Protein AF-A0A521MYM1-F1 (afdb_monomer)

Secondary structure (DSSP, 8-state):
-----------TT-S----SS----S----TT---S----SS----S----TT------TT-S----SS----S----SS---SS---SS----S---S---S----S--TT-------SS---SS----S---S---SS--TT-------S----SS----S---S----S--TT-------TT---SS----S----S----TT-TT--S---SS----S----SS----S----SS----S-------S----SS----TT----------BBSS-EE--S---SSSPPTTPEE--BT-BHHHHHHHHS---PPPP-PPPEEEEEEESPSSEEETT--EEEEEEEEEE-TTS--EEEEEEEETTEEESSSEEEES---S-EEEEEEEEEPPPPPEE-TTS-EE-TT---SEEEEPPPEEEEEEPEEEEEEES-SS--HHHHHT-EEEEEEE-S-S-EEEEEEEE-SS-BEEEEEEEGGG---S-EEETTEE-GGGEEEEEEEEE-TTS-EEEEEEEEESS-B-SEEEEEEE-

Radius of gyration: 62.77 Å; Cα contacts (8 Å, |Δi|>4): 642; chains: 1; bounding box: 152×71×185 Å

Solvent-accessible surface area (backbone atoms only — not comparable to full-atom values): 36544 Å² total; per-residue (Å²): 143,80,91,77,77,86,82,79,88,75,65,89,86,66,90,77,85,89,69,96,64,87,82,93,60,100,72,84,87,57,98,84,61,86,76,89,77,87,87,68,100,61,88,83,90,63,98,74,86,88,67,100,75,76,83,80,92,73,67,87,88,64,91,76,85,90,71,95,67,88,84,91,66,100,70,87,89,67,101,75,75,85,71,90,78,85,86,68,100,66,86,87,90,72,95,77,86,88,77,88,84,87,78,82,82,87,61,94,73,68,92,81,72,87,78,77,79,89,70,93,82,79,87,73,102,64,88,85,90,73,94,78,90,86,84,84,75,76,95,64,88,68,88,81,70,86,75,77,80,91,68,95,74,80,89,73,96,69,88,86,92,65,100,73,80,91,73,84,82,82,65,89,76,70,91,83,71,87,76,78,81,91,69,93,79,78,80,73,97,70,87,84,90,67,98,72,88,90,70,98,73,82,86,61,93,75,62,81,78,74,78,82,82,82,72,99,68,87,84,94,63,100,72,87,87,71,99,68,86,86,86,67,100,72,88,87,66,100,76,78,90,83,76,90,86,78,87,86,79,77,70,99,64,84,83,89,68,96,74,82,84,65,94,83,80,88,88,87,89,87,86,90,80,71,55,39,91,53,59,51,65,38,85,54,90,50,86,78,39,66,59,46,61,74,38,72,44,88,34,48,75,31,28,70,65,56,44,49,60,62,25,63,50,71,83,45,77,44,87,64,52,73,56,49,54,45,58,47,47,44,66,72,63,37,81,39,57,42,24,33,62,45,64,40,37,52,46,77,52,74,46,43,71,41,36,18,64,79,74,47,80,45,38,22,50,76,87,41,78,46,101,50,58,61,47,78,42,71,60,33,80,57,72,48,39,37,38,38,35,40,32,28,39,49,25,71,66,42,49,26,84,77,70,48,82,37,57,61,71,52,40,65,58,48,72,49,68,25,66,75,46,45,37,37,49,28,49,56,33,32,30,16,34,35,88,46,84,77,66,53,53,68,47,49,76,64,23,44,46,42,49,70,47,76,43,96,60,76,55,45,76,80,43,60,29,47,39,79,69,53,73,27,19,45,37,42,34,33,55,40,90,64,53,81,74,83,43,28,28,50,73,83,38,87,39,47,91,48,36,50,78,46,75,44,83,36,51,48,98,57,69,35,70,47,52,24,37,34,36,25,30,74,59,67,46,48,62,41,73,43,41,33,32,34,69

Sequence (535 aa):
MSSANATITSLSGLQELTVTGNIAANTINAPAATITNLSVPATITAGTVSSSNASITSLSGLQALTVTGNIAATTVSSSGATIGNLSVPGTITAGTLSGVFSGTLSNPAQPTITSVGQLTALSVNGTITAGLLSGVLSAGTQTNITSVGSLALLTVTGNISSATISSVITTAAQPNITSVGNLSNLSVAGTIQANTISTTQVNTSGLAGLQNLTVTGSINAATISVSGTISAATVSATNATLTNITGLSLPSGTLTDTFVTISGGVLKQTAYEPTFAADFVVNGVANYLKWTNGETVPARGKTAIQLLQEGAVKANHPTYTSPSLSIGTSPSAGNVEIGSSITATLSSTFTQNDAGAATTTTYKKNGTAIGSNTDNITNITSAVQYVVTVAYAQGACKNDNLGALDCTGRIAAGTITSSAVTYTPLPKRYWGYVNSTSPNDADIINAIGGGAELSSSKTKSAFNVTIPGSANYLVFAYPSSLGTLTSILAGGFESIGTFTLTTRTFTNASGYSQSYHIYVSNNSFSSATVSLTTN

Foldseek 3Di:
DDDPDDPDPDDVPPPDDDDPDDDPDPDDDDVPDDPPDDDDVDDDPDPDDDDPDDDDPDPPPPPDDDDPDDDDDPDDDDPDDDDPDDDDPDDDDDPDDDDDDDDDDPDPDDPPDPDDDDDPDDDDPDDDDDDDDDDDDDPDDPPPCPDDDDDPDDDDPDDDDDPDDPDDPPDPDDPPCPDDDDDPDDDDPDDDDDPDDDDPDDPCPPVPPPDDDDDPDDDPDPDDDDPDDDDDPDDDDPDDDDDDDDDDDDPPDDPPDDDDDDPDDDDDDDDDADFDQAKDADDDADPQFPHGHGDIQGRHPHGPVRSSVNGNDDWDADAFDQKAKAKAWVVGFDEDAAFAKDWIQMDMDIGQGQAADWDDKFKDKPNHTDPHSIDIRNGHHAKIKIKMKTWGAWGAFDATPVRHTDCVNTRHTDMDMHDIGMYGHFHKKFKEWAADLDDAQVRRLCHPQFGIDGDPALWDAWGKYFAEADWIKIKIKDACVNPDWPFKAKQNHTCQVQWDWDWDWHAHPSRDTHIMTMTIGNGTDGRDMIIITID

Mean predicted aligned error: 20.62 Å

pLDDT: mean 81.53, std 13.58, range [42.41, 98.5]

Structure (mmCIF, N/CA/C/O backbone):
data_AF-A0A521MYM1-F1
#
_entry.id   AF-A0A521MYM1-F1
#
loop_
_atom_site.group_PDB
_atom_site.id
_atom_site.type_symbol
_atom_site.label_atom_id
_atom_site.label_alt_id
_atom_site.label_comp_id
_atom_site.label_asym_id
_atom_site.label_entity_id
_atom_site.label_seq_id
_atom_site.pdbx_PDB_ins_code
_atom_site.Cartn_x
_atom_site.Cartn_y
_atom_site.Cartn_z
_atom_site.occupancy
_atom_site.B_iso_or_equiv
_atom_site.auth_seq_id
_atom_site.auth_comp_id
_atom_site.auth_asym_id
_atom_site.auth_atom_id
_atom_site.pdbx_PDB_model_num
ATOM 1 N N . MET A 1 1 ? -90.351 -16.131 116.903 1.00 49.78 1 MET A N 1
ATOM 2 C CA . MET A 1 1 ? -89.037 -15.818 116.305 1.00 49.78 1 MET A CA 1
ATOM 3 C C . MET A 1 1 ? -89.271 -15.158 114.953 1.00 49.78 1 MET A C 1
ATOM 5 O O . MET A 1 1 ? -89.531 -15.862 113.993 1.00 49.78 1 MET A O 1
ATOM 9 N N . SER A 1 2 ? -89.270 -13.823 114.921 1.00 45.09 2 SER A N 1
ATOM 10 C CA . SER A 1 2 ? -89.171 -12.972 113.722 1.00 45.09 2 SER A CA 1
ATOM 11 C C . SER A 1 2 ? -89.115 -11.514 114.203 1.00 45.09 2 SER A C 1
ATOM 13 O O . SER A 1 2 ? -90.146 -10.899 114.469 1.00 45.09 2 SER A O 1
ATOM 15 N N . SER A 1 3 ? -87.915 -10.978 114.415 1.00 43.38 3 SER A N 1
ATOM 16 C CA . SER A 1 3 ? -87.716 -9.554 114.702 1.00 43.38 3 SER A CA 1
ATOM 17 C C . SER A 1 3 ? -87.711 -8.791 113.379 1.00 43.38 3 SER A C 1
ATOM 19 O O . SER A 1 3 ? -86.703 -8.775 112.675 1.00 43.38 3 SER A O 1
ATOM 21 N N . ALA A 1 4 ? -88.853 -8.211 113.019 1.00 46.62 4 ALA A N 1
ATOM 22 C CA . ALA A 1 4 ? -88.976 -7.334 111.865 1.00 46.62 4 ALA A CA 1
ATOM 23 C C . ALA A 1 4 ? -88.678 -5.885 112.283 1.00 46.62 4 ALA A C 1
ATOM 25 O O . ALA A 1 4 ? -89.298 -5.364 113.205 1.00 46.62 4 ALA A O 1
ATOM 26 N N . ASN A 1 5 ? -87.725 -5.275 111.576 1.00 49.41 5 ASN A N 1
ATOM 27 C CA . ASN A 1 5 ? -87.386 -3.850 111.537 1.00 49.41 5 ASN A CA 1
ATOM 28 C C . ASN A 1 5 ? -87.032 -3.180 112.873 1.00 49.41 5 ASN A C 1
ATOM 30 O O . ASN A 1 5 ? -87.817 -2.431 113.451 1.00 49.41 5 ASN A O 1
ATOM 34 N N . ALA A 1 6 ? -85.775 -3.343 113.292 1.00 56.28 6 ALA A N 1
ATOM 35 C CA . ALA A 1 6 ? -85.138 -2.350 114.148 1.00 56.28 6 ALA A CA 1
ATOM 36 C C . ALA A 1 6 ? -84.775 -1.124 113.292 1.00 56.28 6 ALA A C 1
ATOM 38 O O . ALA A 1 6 ? -83.827 -1.161 112.507 1.00 56.28 6 ALA A O 1
ATOM 39 N N . THR A 1 7 ? -85.540 -0.041 113.419 1.00 57.06 7 THR A N 1
ATOM 40 C CA . THR A 1 7 ? -85.159 1.261 112.862 1.00 57.06 7 THR A CA 1
ATOM 41 C C . THR A 1 7 ? -84.062 1.848 113.742 1.00 57.06 7 THR A C 1
ATOM 43 O O . THR A 1 7 ? -84.323 2.291 114.859 1.00 57.06 7 THR A O 1
ATOM 46 N N . ILE A 1 8 ? -82.822 1.831 113.260 1.00 66.31 8 ILE A N 1
ATOM 47 C CA . ILE A 1 8 ? -81.692 2.445 113.959 1.00 66.31 8 ILE A CA 1
ATOM 48 C C . ILE A 1 8 ? -81.672 3.934 113.599 1.00 66.31 8 ILE A C 1
ATOM 50 O O . ILE A 1 8 ? -81.366 4.297 112.468 1.00 66.31 8 ILE A O 1
ATOM 54 N N . THR A 1 9 ? -82.032 4.800 114.547 1.00 61.72 9 THR A N 1
ATOM 55 C CA . THR A 1 9 ? -82.092 6.262 114.345 1.00 61.72 9 THR A CA 1
ATOM 56 C C . THR A 1 9 ? -80.810 6.991 114.755 1.00 61.72 9 THR A C 1
ATOM 58 O O . THR A 1 9 ? -80.643 8.160 114.416 1.00 61.72 9 THR A O 1
ATOM 61 N N . SER A 1 10 ? -79.885 6.320 115.449 1.00 64.38 10 SER A N 1
ATOM 62 C CA . SER A 1 10 ? -78.561 6.847 115.791 1.00 64.38 10 SER A CA 1
ATOM 63 C C . SER A 1 10 ? -77.548 5.713 115.954 1.00 64.38 10 SER A C 1
ATOM 65 O O . SER A 1 10 ? -77.862 4.667 116.515 1.00 64.38 10 SER A O 1
ATOM 67 N N . LEU A 1 11 ? -76.326 5.950 115.478 1.00 68.94 11 LEU A N 1
ATOM 68 C CA . LEU A 1 11 ? -75.163 5.062 115.608 1.00 68.94 11 LEU A CA 1
ATOM 69 C C . LEU A 1 11 ? -74.014 5.754 116.365 1.00 68.94 11 LEU A C 1
ATOM 71 O O . LEU A 1 11 ? -72.857 5.351 116.249 1.00 68.94 11 LEU A O 1
ATOM 75 N N . SER A 1 12 ? -74.301 6.830 117.109 1.00 61.47 12 SER A N 1
ATOM 76 C CA . SER A 1 12 ? -73.274 7.600 117.820 1.00 61.47 12 SER A CA 1
ATOM 77 C C . SER A 1 12 ? -72.476 6.702 118.773 1.00 61.47 12 SER A C 1
ATOM 79 O O . SER A 1 12 ? -73.032 6.186 119.742 1.00 61.47 12 SER A O 1
ATOM 81 N N . GLY A 1 13 ? -71.181 6.531 118.496 1.00 64.25 13 GLY A N 1
ATOM 82 C CA . GLY A 1 13 ? -70.263 5.701 119.285 1.00 64.25 13 GLY A CA 1
ATOM 83 C C . GLY A 1 13 ? -69.998 4.296 118.728 1.00 64.25 13 GLY A C 1
ATOM 84 O O . GLY A 1 13 ? -69.188 3.573 119.305 1.00 64.25 13 GLY A O 1
ATOM 85 N N . LEU A 1 14 ? -70.626 3.900 117.615 1.00 67.94 14 LEU A N 1
ATOM 86 C CA . LEU A 1 14 ? -70.341 2.614 116.981 1.00 67.94 14 LEU A CA 1
ATOM 87 C C . LEU A 1 14 ? -69.009 2.673 116.214 1.00 67.94 14 LEU A C 1
ATOM 89 O O . LEU A 1 14 ? -68.856 3.468 115.290 1.00 67.94 14 LEU A O 1
ATOM 93 N N . GLN A 1 15 ? -68.053 1.831 116.608 1.00 63.59 15 GLN A N 1
ATOM 94 C CA . GLN A 1 15 ? -66.726 1.770 115.979 1.00 63.59 15 GLN A CA 1
ATOM 95 C C . GLN A 1 15 ? -66.720 0.938 114.687 1.00 63.59 15 GLN A C 1
ATOM 97 O O . GLN A 1 15 ? -65.989 1.263 113.758 1.00 63.59 15 GLN A O 1
ATOM 102 N N . GLU A 1 16 ? -67.555 -0.102 114.603 1.00 62.50 16 GLU A N 1
ATOM 103 C CA . GLU A 1 16 ? -67.665 -0.980 113.436 1.00 62.50 16 GLU A CA 1
ATOM 104 C C . GLU A 1 16 ? -69.125 -1.407 113.226 1.00 62.50 16 GLU A C 1
ATOM 106 O O . GLU A 1 16 ? -69.828 -1.740 114.180 1.00 62.50 16 GLU A O 1
ATOM 111 N N . LEU A 1 17 ? -69.586 -1.392 111.972 1.00 70.44 17 LEU A N 1
ATOM 112 C CA . LEU A 1 17 ? -70.909 -1.866 111.568 1.00 70.44 17 LEU A CA 1
ATOM 113 C C . LEU A 1 17 ? -70.745 -2.969 110.518 1.00 70.44 17 LEU A C 1
ATOM 115 O O . LEU A 1 17 ? -70.529 -2.685 109.341 1.00 70.44 17 LEU A O 1
ATOM 119 N N . THR A 1 18 ? -70.867 -4.229 110.933 1.00 65.88 18 THR A N 1
ATOM 120 C CA . THR A 1 18 ? -70.877 -5.373 110.013 1.00 65.88 18 THR A CA 1
ATOM 121 C C . THR A 1 18 ? -72.305 -5.644 109.546 1.00 65.88 18 THR A C 1
ATOM 123 O O . THR A 1 18 ? -73.152 -6.070 110.329 1.00 65.88 18 THR A O 1
ATOM 126 N N . VAL A 1 19 ? -72.581 -5.422 108.260 1.00 68.38 19 VAL A N 1
ATOM 127 C CA . VAL A 1 19 ? -73.856 -5.799 107.632 1.00 68.38 19 VAL A CA 1
ATOM 128 C C . VAL A 1 19 ? -73.608 -7.015 106.747 1.00 68.38 19 VAL A C 1
ATOM 130 O O . VAL A 1 19 ? -72.823 -6.955 105.808 1.00 68.38 19 VAL A O 1
ATOM 133 N N . THR A 1 20 ? -74.265 -8.133 107.047 1.00 64.62 20 THR A N 1
ATOM 134 C CA . THR A 1 20 ? -74.126 -9.398 106.298 1.00 64.62 20 THR A CA 1
ATOM 135 C C . THR A 1 20 ? -75.037 -9.486 105.066 1.00 64.62 20 THR A C 1
ATOM 137 O O . THR A 1 20 ? -75.044 -10.503 104.379 1.00 64.62 20 THR A O 1
ATOM 140 N N . GLY A 1 21 ? -75.793 -8.424 104.766 1.00 65.69 21 GLY A N 1
ATOM 141 C CA . GLY A 1 21 ? -76.680 -8.308 103.607 1.00 65.69 21 GLY A CA 1
ATOM 142 C C . GLY A 1 21 ? -76.533 -6.972 102.876 1.00 65.69 21 GLY A C 1
ATOM 143 O O . GLY A 1 21 ? -75.632 -6.182 103.154 1.00 65.69 21 GLY A O 1
ATOM 144 N N . ASN A 1 22 ? -77.429 -6.706 101.928 1.00 60.56 22 ASN A N 1
ATOM 145 C CA . ASN A 1 22 ? -77.401 -5.475 101.143 1.00 60.56 22 ASN A CA 1
ATOM 146 C C . ASN A 1 22 ? -77.732 -4.254 102.011 1.00 60.56 22 ASN A C 1
ATOM 148 O O . ASN A 1 22 ? -78.761 -4.214 102.684 1.00 60.56 22 ASN A O 1
ATOM 152 N N . ILE A 1 23 ? -76.899 -3.217 101.924 1.00 68.69 23 ILE A N 1
ATOM 153 C CA . ILE A 1 23 ? -77.223 -1.895 102.459 1.00 68.69 23 ILE A CA 1
ATOM 154 C C . ILE A 1 23 ? -77.997 -1.139 101.374 1.00 68.69 23 ILE A C 1
ATOM 156 O O . ILE A 1 23 ? -77.412 -0.632 100.420 1.00 68.69 23 ILE A O 1
ATOM 160 N N . ALA A 1 24 ? -79.321 -1.074 101.507 1.00 62.94 24 ALA A N 1
ATOM 161 C CA . ALA A 1 24 ? -80.157 -0.199 100.690 1.00 62.94 24 ALA A CA 1
ATOM 162 C C . ALA A 1 24 ? -80.182 1.202 101.323 1.00 62.94 24 ALA A C 1
ATOM 164 O O . ALA A 1 24 ? -81.034 1.501 102.157 1.00 62.94 24 ALA A O 1
ATOM 165 N N . ALA A 1 25 ? -79.213 2.046 100.969 1.00 63.41 25 ALA A N 1
ATOM 166 C CA . ALA A 1 25 ? -79.134 3.427 101.438 1.00 63.41 25 ALA A CA 1
ATOM 167 C C . ALA A 1 25 ? -79.076 4.393 100.250 1.00 63.41 25 ALA A C 1
ATOM 169 O O . ALA A 1 25 ? -78.332 4.160 99.301 1.00 63.41 25 ALA A O 1
ATOM 170 N N . ASN A 1 26 ? -79.824 5.499 100.328 1.00 55.75 26 ASN A N 1
ATOM 171 C CA . ASN A 1 26 ? -79.763 6.565 99.319 1.00 55.75 26 ASN A CA 1
ATOM 172 C C . ASN A 1 26 ? -78.376 7.229 99.274 1.00 55.75 26 ASN A C 1
ATOM 174 O O . ASN A 1 26 ? -77.919 7.617 98.204 1.00 55.75 26 ASN A O 1
ATOM 178 N N . THR A 1 27 ? -77.701 7.321 100.425 1.00 58.50 27 THR A N 1
ATOM 179 C CA . THR A 1 27 ? -76.339 7.848 100.543 1.00 58.50 27 THR A CA 1
ATOM 180 C C . THR A 1 27 ? -75.564 7.012 101.553 1.00 58.50 27 THR A C 1
ATOM 182 O O . THR A 1 27 ? -75.956 6.920 102.715 1.00 58.50 27 THR A O 1
ATOM 185 N N . ILE A 1 28 ? -74.438 6.441 101.128 1.00 70.00 28 ILE A N 1
ATOM 186 C CA . ILE A 1 28 ? -73.433 5.862 102.025 1.00 70.00 28 ILE A CA 1
ATOM 187 C C . ILE A 1 28 ? -72.304 6.888 102.128 1.00 70.00 28 ILE A C 1
ATOM 189 O O . ILE A 1 28 ? -71.480 7.002 101.226 1.00 70.00 28 ILE A O 1
ATOM 193 N N . ASN A 1 29 ? -72.294 7.678 103.202 1.00 64.75 29 ASN A N 1
ATOM 194 C CA . ASN A 1 29 ? -71.209 8.617 103.483 1.00 64.75 29 ASN A CA 1
ATOM 195 C C . ASN A 1 29 ? -70.243 7.971 104.478 1.00 64.75 29 ASN A C 1
ATOM 197 O O . ASN A 1 29 ? -70.467 8.022 105.686 1.00 64.75 29 ASN A O 1
ATOM 201 N N . ALA A 1 30 ? -69.199 7.326 103.963 1.00 65.62 30 ALA A N 1
ATOM 202 C CA . ALA A 1 30 ? -68.236 6.589 104.770 1.00 65.62 30 ALA A CA 1
ATOM 203 C C . ALA A 1 30 ? -66.816 7.150 104.564 1.00 65.62 30 ALA A C 1
ATOM 205 O O . ALA A 1 30 ? -65.987 6.509 103.921 1.00 65.62 30 ALA A O 1
ATOM 206 N N . PRO A 1 31 ? -66.520 8.353 105.096 1.00 60.44 31 PRO A N 1
ATOM 207 C CA . PRO A 1 31 ? -65.278 9.082 104.814 1.00 60.44 31 PRO A CA 1
ATOM 208 C C . PRO A 1 31 ? -63.993 8.371 105.278 1.00 60.44 31 PRO A C 1
ATOM 210 O O . PRO A 1 31 ? -62.906 8.805 104.912 1.00 60.44 31 PRO A O 1
ATOM 213 N N . ALA A 1 32 ? -64.103 7.281 106.049 1.00 60.66 32 ALA A N 1
ATOM 214 C CA . ALA A 1 32 ? -62.976 6.464 106.505 1.00 60.66 32 ALA A CA 1
ATOM 215 C C . ALA A 1 32 ? -63.187 4.941 106.340 1.00 60.66 32 ALA A C 1
ATOM 217 O O . ALA A 1 32 ? -62.414 4.166 106.899 1.00 60.66 32 ALA A O 1
ATOM 218 N N . ALA A 1 33 ? -64.218 4.481 105.615 1.00 61.97 33 ALA A N 1
ATOM 219 C CA . ALA A 1 33 ? -64.466 3.042 105.468 1.00 61.97 33 ALA A CA 1
ATOM 220 C C . ALA A 1 33 ? -63.808 2.466 104.209 1.00 61.97 33 ALA A C 1
ATOM 222 O O . ALA A 1 33 ? -64.019 2.954 103.098 1.00 61.97 33 ALA A O 1
ATOM 223 N N . THR A 1 34 ? -63.082 1.362 104.371 1.00 62.69 34 THR A N 1
ATOM 224 C CA . THR A 1 34 ? -62.625 0.530 103.254 1.00 62.69 34 THR A CA 1
ATOM 225 C C . THR A 1 34 ? -63.793 -0.328 102.767 1.00 62.69 34 THR A C 1
ATOM 227 O O . THR A 1 34 ? -64.067 -1.391 103.319 1.00 62.69 34 THR A O 1
ATOM 230 N N . ILE A 1 35 ? -64.504 0.125 101.734 1.00 66.88 35 ILE A N 1
ATOM 231 C CA . ILE A 1 35 ? -65.536 -0.685 101.070 1.00 66.88 35 ILE A CA 1
ATOM 232 C C . ILE A 1 35 ? -64.833 -1.604 100.067 1.00 66.88 35 ILE A C 1
ATOM 234 O O . ILE A 1 35 ? -64.462 -1.178 98.977 1.00 66.88 35 ILE A O 1
ATOM 238 N N . THR A 1 36 ? -64.615 -2.864 100.440 1.00 60.44 36 THR A N 1
ATOM 239 C CA . THR A 1 36 ? -63.875 -3.835 99.613 1.00 60.44 36 THR A CA 1
ATOM 240 C C . THR A 1 36 ? -64.676 -4.364 98.425 1.00 60.44 36 THR A C 1
ATOM 242 O O . THR A 1 36 ? -64.078 -4.800 97.447 1.00 60.44 36 THR A O 1
ATOM 245 N N . ASN A 1 37 ? -66.011 -4.316 98.483 1.00 59.66 37 ASN A N 1
ATOM 246 C CA . ASN A 1 37 ? -66.878 -4.766 97.399 1.00 59.66 37 ASN A CA 1
ATOM 247 C C . ASN A 1 37 ? -68.148 -3.902 97.338 1.00 59.66 37 ASN A C 1
ATOM 249 O O . ASN A 1 37 ? -69.060 -4.058 98.149 1.00 59.66 37 ASN A O 1
ATOM 253 N N . LEU A 1 38 ? -68.212 -2.982 96.375 1.00 68.50 38 LEU A N 1
ATOM 254 C CA . LEU A 1 38 ? -69.400 -2.178 96.093 1.00 68.50 38 LEU A CA 1
ATOM 255 C C . LEU A 1 38 ? -70.056 -2.703 94.810 1.00 68.50 38 LEU A C 1
ATOM 257 O O . LEU A 1 38 ? -69.549 -2.477 93.716 1.00 68.50 38 LEU A O 1
ATOM 261 N N . SER A 1 39 ? -71.179 -3.413 94.939 1.00 65.62 39 SER A N 1
ATOM 262 C CA . SER A 1 39 ? -71.991 -3.854 93.799 1.00 65.62 39 SER A CA 1
ATOM 263 C C . SER A 1 39 ? -73.226 -2.965 93.690 1.00 65.62 39 SER A C 1
ATOM 265 O O . SER A 1 39 ? -74.101 -3.002 94.554 1.00 65.62 39 SER A O 1
ATOM 267 N N . VAL A 1 40 ? -73.284 -2.148 92.639 1.00 66.44 40 VAL A N 1
ATOM 268 C CA . VAL A 1 40 ? -74.457 -1.331 92.311 1.00 66.44 40 VAL A CA 1
ATOM 269 C C . VAL A 1 40 ? -75.052 -1.902 91.021 1.00 66.44 40 VAL A C 1
ATOM 271 O O . VAL A 1 40 ? -74.435 -1.763 89.970 1.00 66.44 40 VAL A O 1
ATOM 274 N N . PRO A 1 41 ? -76.227 -2.559 91.061 1.00 58.09 41 PRO A N 1
ATOM 275 C CA . PRO A 1 41 ? -76.848 -3.158 89.874 1.00 58.09 41 PRO A CA 1
ATOM 276 C C . PRO A 1 41 ? -77.346 -2.136 88.831 1.00 58.09 41 PRO A C 1
ATOM 278 O O . PRO A 1 41 ? -77.864 -2.530 87.790 1.00 58.09 41 PRO A O 1
ATOM 281 N N . ALA A 1 42 ? -77.237 -0.836 89.120 1.00 65.94 42 ALA A N 1
ATOM 282 C CA . ALA A 1 42 ? -77.749 0.278 88.324 1.00 65.94 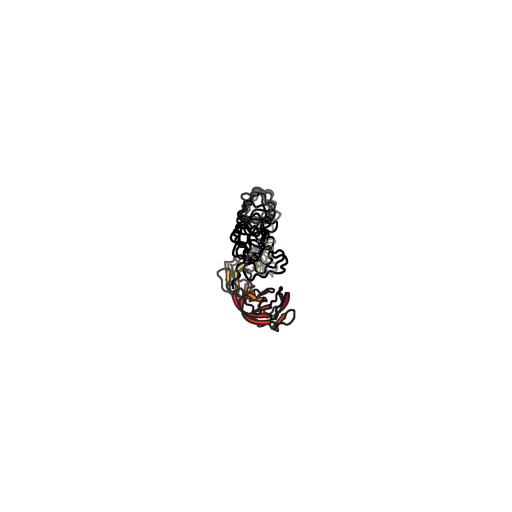42 ALA A CA 1
ATOM 283 C C . ALA A 1 42 ? -76.694 1.396 88.172 1.00 65.94 42 ALA A C 1
ATOM 285 O O . ALA A 1 42 ? -75.559 1.267 88.629 1.00 65.94 42 ALA A O 1
ATOM 286 N N . THR A 1 43 ? -77.066 2.509 87.531 1.00 61.31 43 THR A N 1
ATOM 287 C CA . THR A 1 43 ? -76.174 3.649 87.266 1.00 61.31 43 THR A CA 1
ATOM 288 C C . THR A 1 43 ? -75.635 4.278 88.552 1.00 61.31 43 THR A C 1
ATOM 290 O O . THR A 1 43 ? -76.392 4.780 89.381 1.00 61.31 43 THR A O 1
ATOM 293 N N . ILE A 1 44 ? -74.309 4.337 88.682 1.00 69.50 44 ILE A N 1
ATOM 294 C CA . ILE A 1 44 ? -73.641 5.147 89.703 1.00 69.50 44 ILE A CA 1
ATOM 295 C C . ILE A 1 44 ? -73.668 6.608 89.236 1.00 69.50 44 ILE A C 1
ATOM 297 O O . ILE A 1 44 ? -72.945 6.982 88.317 1.00 69.50 44 ILE A O 1
ATOM 301 N N . THR A 1 45 ? -74.496 7.446 89.865 1.00 62.97 45 THR A N 1
ATOM 302 C CA . THR A 1 45 ? -74.483 8.905 89.650 1.00 62.97 45 THR A CA 1
ATOM 303 C C . THR A 1 45 ? -73.588 9.542 90.711 1.00 62.97 45 THR A C 1
ATOM 305 O O . THR A 1 45 ? -74.064 9.999 91.746 1.00 62.97 45 THR A O 1
ATOM 308 N N . ALA A 1 46 ? -72.275 9.508 90.496 1.00 64.81 46 ALA A N 1
ATOM 309 C CA . ALA A 1 46 ? -71.293 10.133 91.381 1.00 64.81 46 ALA A CA 1
ATOM 310 C C . ALA A 1 46 ? -70.562 11.252 90.632 1.00 64.81 46 ALA A C 1
ATOM 312 O O . ALA A 1 46 ? -70.246 11.095 89.456 1.00 64.81 46 ALA A O 1
ATOM 313 N N . GLY A 1 47 ? -70.275 12.370 91.310 1.00 65.88 47 GLY A N 1
ATOM 314 C CA . GLY A 1 47 ? -69.495 13.464 90.715 1.00 65.88 47 GLY A CA 1
ATOM 315 C C . GLY A 1 47 ? -68.075 13.029 90.333 1.00 65.88 47 GLY A C 1
ATOM 316 O O . GLY A 1 47 ? -67.614 13.335 89.240 1.00 65.88 47 GLY A O 1
ATOM 317 N N . THR A 1 48 ? -67.424 12.244 91.200 1.00 64.19 48 THR A N 1
ATOM 318 C CA . THR A 1 48 ? -66.097 11.662 90.960 1.00 64.19 48 THR A CA 1
ATOM 319 C C . THR A 1 48 ? -66.059 10.238 91.508 1.00 64.19 48 THR A C 1
ATOM 321 O O . THR A 1 48 ? -66.351 10.021 92.683 1.00 64.19 48 THR A O 1
ATOM 324 N N . VAL A 1 49 ? -65.663 9.271 90.680 1.00 72.62 49 VAL A N 1
ATOM 325 C CA . VAL A 1 49 ? -65.312 7.910 91.113 1.00 72.62 49 VAL A CA 1
ATOM 326 C C . VAL A 1 49 ? -63.789 7.810 91.097 1.00 72.62 49 VAL A C 1
ATOM 328 O O . VAL A 1 49 ? -63.180 7.886 90.034 1.00 72.62 49 VAL A O 1
ATOM 331 N N . SER A 1 50 ? -63.166 7.685 92.270 1.00 68.88 50 SER A N 1
ATOM 332 C CA . SER A 1 50 ? -61.714 7.517 92.403 1.00 68.88 50 SER A CA 1
ATOM 333 C C . SER A 1 50 ? -61.404 6.073 92.786 1.00 68.88 50 SER A C 1
ATOM 335 O O . SER A 1 50 ? -61.803 5.616 93.855 1.00 68.88 50 SER A O 1
ATOM 337 N N . SER A 1 51 ? -60.719 5.337 91.911 1.00 70.56 51 SER A N 1
ATOM 338 C CA . SER A 1 51 ? -60.283 3.961 92.169 1.00 70.56 51 SER A CA 1
ATOM 339 C C . SER A 1 51 ? -58.962 3.684 91.459 1.00 70.56 51 SER A C 1
ATOM 341 O O . SER A 1 51 ? -58.843 3.992 90.273 1.00 70.56 51 SER A O 1
ATOM 343 N N . SER A 1 52 ? -58.002 3.051 92.135 1.00 70.19 52 SER A N 1
ATOM 344 C CA . SER A 1 52 ? -56.683 2.752 91.553 1.00 70.19 52 SER A CA 1
ATOM 345 C C . SER A 1 52 ? -56.714 1.690 90.442 1.00 70.19 52 SER A C 1
ATOM 347 O O . SER A 1 52 ? -55.831 1.678 89.591 1.00 70.19 52 SER A O 1
ATOM 349 N N . ASN A 1 53 ? -57.733 0.818 90.417 1.00 68.69 53 ASN A N 1
ATOM 350 C CA . ASN A 1 53 ? -57.844 -0.316 89.488 1.00 68.69 53 ASN A CA 1
ATOM 351 C C . ASN A 1 53 ? -59.291 -0.513 88.989 1.00 68.69 53 ASN A C 1
ATOM 353 O O . ASN A 1 53 ? -59.855 -1.599 89.119 1.00 68.69 53 ASN A O 1
ATOM 357 N N . ALA A 1 54 ? -59.923 0.528 88.436 1.00 73.25 54 ALA A N 1
ATOM 358 C CA . ALA A 1 54 ? -61.225 0.356 87.784 1.00 73.25 54 ALA A CA 1
ATOM 359 C C . ALA A 1 54 ? -61.105 -0.581 86.571 1.00 73.25 54 ALA A C 1
ATOM 361 O O . ALA A 1 54 ? -60.355 -0.303 85.636 1.00 73.25 54 ALA A O 1
ATOM 362 N N . SER A 1 55 ? -61.893 -1.658 86.553 1.00 75.69 55 SER A N 1
ATOM 363 C CA . SER A 1 55 ? -62.173 -2.418 85.334 1.00 75.69 55 SER A CA 1
ATOM 364 C C . SER A 1 55 ? -63.502 -1.932 84.766 1.00 75.69 55 SER A C 1
ATOM 366 O O . SER A 1 55 ? -64.554 -2.143 85.366 1.00 75.69 55 SER A O 1
ATOM 368 N N . ILE A 1 56 ? -63.451 -1.231 83.634 1.00 78.12 56 ILE A N 1
ATOM 369 C CA . ILE A 1 56 ? -64.638 -0.719 82.946 1.00 78.12 56 ILE A CA 1
ATOM 370 C C . ILE A 1 56 ? -64.880 -1.599 81.723 1.00 78.12 56 ILE A C 1
ATOM 372 O O . ILE A 1 56 ? -64.095 -1.584 80.779 1.00 78.12 56 ILE A O 1
ATOM 376 N N . THR A 1 57 ? -65.959 -2.377 81.737 1.00 73.31 57 THR A N 1
ATOM 377 C CA . THR A 1 57 ? -66.288 -3.330 80.662 1.00 73.31 57 THR A CA 1
ATOM 378 C C . THR A 1 57 ? -67.200 -2.741 79.583 1.00 73.31 57 THR A C 1
ATOM 380 O O . THR A 1 57 ? -67.295 -3.304 78.496 1.00 73.31 57 THR A O 1
ATOM 383 N N . SER A 1 58 ? -67.845 -1.598 79.843 1.00 75.00 58 SER A N 1
ATOM 384 C CA . SER A 1 58 ? -68.638 -0.848 78.864 1.00 75.00 58 SER A CA 1
ATOM 385 C C . SER A 1 58 ? -68.643 0.645 79.188 1.00 75.00 58 SER A C 1
ATOM 387 O O . SER A 1 58 ? -68.726 1.039 80.348 1.00 75.00 58 SER A O 1
ATOM 389 N N . LEU A 1 59 ? -68.598 1.470 78.144 1.00 76.81 59 LEU A N 1
ATOM 390 C CA . LEU A 1 59 ? -68.775 2.926 78.201 1.00 76.81 59 LEU A CA 1
ATOM 391 C C . LEU A 1 59 ? -70.031 3.366 77.426 1.00 76.81 59 LEU A C 1
ATOM 393 O O . LEU A 1 59 ? -70.152 4.525 77.034 1.00 76.81 59 LEU A O 1
ATOM 397 N N . SER A 1 60 ? -70.954 2.438 77.145 1.00 74.12 60 SER A N 1
ATOM 398 C CA . SER A 1 60 ? -72.169 2.714 76.371 1.00 74.12 60 SER A CA 1
ATOM 399 C C . SER A 1 60 ? -72.954 3.889 76.966 1.00 74.12 60 SER A C 1
ATOM 401 O O . SER A 1 60 ? -73.352 3.835 78.128 1.00 74.12 60 SER A O 1
ATOM 403 N N . GLY A 1 61 ? -73.185 4.932 76.163 1.00 72.31 61 GLY A N 1
ATOM 404 C CA . GLY A 1 61 ? -73.890 6.152 76.574 1.00 72.31 61 GLY A CA 1
ATOM 405 C C . GLY A 1 61 ? -72.988 7.303 77.041 1.00 72.31 61 GLY A C 1
ATOM 406 O O . GLY A 1 61 ? -73.488 8.407 77.252 1.00 72.31 61 GLY A O 1
ATOM 407 N N . LEU A 1 62 ? -71.672 7.096 77.163 1.00 75.50 62 LEU A N 1
ATOM 408 C CA . LEU A 1 62 ? -70.730 8.169 77.480 1.00 75.50 62 LEU A CA 1
ATOM 409 C C . LEU A 1 62 ? -70.477 9.056 76.247 1.00 75.50 62 LEU A C 1
ATOM 411 O O . LEU A 1 62 ? -70.031 8.569 75.212 1.00 75.50 62 LEU A O 1
ATOM 415 N N . GLN A 1 63 ? -70.733 10.364 76.364 1.00 76.62 63 GLN A N 1
ATOM 416 C CA . GLN A 1 63 ? -70.525 11.324 75.266 1.00 76.62 63 GLN A CA 1
ATOM 417 C C . GLN A 1 63 ? -69.048 11.702 75.063 1.00 76.62 63 GLN A C 1
ATOM 419 O O . GLN A 1 63 ? -68.628 11.962 73.939 1.00 76.62 63 GLN A O 1
ATOM 424 N N . ALA A 1 64 ? -68.255 11.737 76.138 1.00 74.94 64 ALA A N 1
ATOM 425 C CA . ALA A 1 64 ? -66.828 12.041 76.096 1.00 74.94 64 ALA A CA 1
ATOM 426 C C . ALA A 1 64 ? -66.091 11.331 77.238 1.00 74.94 64 ALA A C 1
ATOM 428 O O . ALA A 1 64 ? -66.587 11.277 78.361 1.00 74.94 64 ALA A O 1
ATOM 429 N N . LEU A 1 65 ? -64.891 10.822 76.955 1.00 79.88 65 LEU A N 1
ATOM 430 C CA . LEU A 1 65 ? -63.968 10.271 77.945 1.00 79.88 65 LEU A CA 1
ATOM 431 C C . LEU A 1 65 ? -62.690 11.117 77.947 1.00 79.88 65 LEU A C 1
ATOM 433 O O . LEU A 1 65 ? -61.939 11.096 76.974 1.00 79.88 65 LEU A O 1
ATOM 437 N N . THR A 1 66 ? -62.429 11.834 79.040 1.00 79.31 66 THR A N 1
ATOM 438 C CA . THR A 1 66 ? -61.166 12.559 79.237 1.00 79.31 66 THR A CA 1
ATOM 439 C C . THR A 1 66 ? -60.219 11.696 80.059 1.00 79.31 66 THR A C 1
ATOM 441 O O . THR A 1 66 ? -60.486 11.420 81.226 1.00 79.31 66 THR A O 1
ATOM 444 N N . VAL A 1 67 ? -59.098 11.293 79.465 1.00 80.12 67 VAL A N 1
ATOM 445 C CA . VAL A 1 67 ? -58.010 10.598 80.165 1.00 80.12 67 VAL A CA 1
ATOM 446 C C . VAL A 1 67 ? -56.834 11.562 80.264 1.00 80.12 67 VAL A C 1
ATOM 448 O O . VAL A 1 67 ? -56.337 12.036 79.248 1.00 80.12 67 VAL A O 1
ATOM 451 N N . THR A 1 68 ? -56.399 11.883 81.480 1.00 78.19 68 THR A N 1
ATOM 452 C CA . THR A 1 68 ? -55.242 12.766 81.723 1.00 78.19 68 THR A CA 1
ATOM 453 C C . THR A 1 68 ? -53.904 12.017 81.726 1.00 78.19 68 THR A C 1
ATOM 455 O O . THR A 1 68 ? -52.854 12.651 81.700 1.00 78.19 68 THR A O 1
ATOM 458 N N . GLY A 1 69 ? -53.935 10.679 81.752 1.00 77.62 69 GLY A N 1
ATOM 459 C CA . GLY A 1 69 ? -52.769 9.794 81.671 1.00 77.62 69 GLY A CA 1
ATOM 460 C C . GLY A 1 69 ? -52.672 9.021 80.350 1.00 77.62 69 GLY A C 1
ATOM 461 O O . GLY A 1 69 ? -53.343 9.329 79.366 1.00 77.62 69 GLY A O 1
ATOM 462 N N . ASN A 1 70 ? -51.830 7.987 80.323 1.00 78.62 70 ASN A N 1
ATOM 463 C CA . ASN A 1 70 ? -51.679 7.122 79.153 1.00 78.62 70 ASN A CA 1
ATOM 464 C C . ASN A 1 70 ? -52.878 6.176 78.987 1.00 78.62 70 ASN A C 1
ATOM 466 O O . ASN A 1 70 ? -53.357 5.583 79.951 1.00 78.62 70 ASN A O 1
ATOM 470 N N . ILE A 1 71 ? -53.305 5.971 77.739 1.00 82.19 71 ILE A N 1
ATOM 471 C CA . ILE A 1 71 ? -54.247 4.912 77.366 1.00 82.19 71 ILE A CA 1
ATOM 472 C C . ILE A 1 71 ? -53.429 3.723 76.855 1.00 82.19 71 ILE A C 1
ATOM 474 O O . ILE A 1 71 ? -52.823 3.802 75.789 1.00 82.19 71 ILE A O 1
ATOM 478 N N . ALA A 1 72 ? -53.408 2.621 77.604 1.00 80.31 72 ALA A N 1
ATOM 479 C CA . ALA A 1 72 ? -52.855 1.349 77.143 1.00 80.31 72 ALA A CA 1
ATOM 480 C C . ALA A 1 72 ? -53.994 0.488 76.578 1.00 80.31 72 ALA A C 1
ATOM 482 O O . ALA A 1 72 ? -54.733 -0.140 77.332 1.00 80.31 72 ALA A O 1
ATOM 483 N N . ALA A 1 73 ? -54.164 0.486 75.255 1.00 75.00 73 ALA A N 1
ATOM 484 C CA . ALA A 1 73 ? -55.204 -0.284 74.575 1.00 75.00 73 ALA A CA 1
ATOM 485 C C . ALA A 1 73 ? -54.625 -1.041 73.376 1.00 75.00 73 ALA A C 1
ATOM 487 O O . ALA A 1 73 ? -53.779 -0.521 72.654 1.00 75.00 73 ALA A O 1
ATOM 488 N N . THR A 1 74 ? -55.122 -2.254 73.130 1.00 76.69 74 THR A N 1
ATOM 489 C CA . THR A 1 74 ? -54.821 -3.030 71.915 1.00 76.69 74 THR A CA 1
ATOM 490 C C . THR A 1 74 ? -55.389 -2.372 70.660 1.00 76.69 74 THR A C 1
ATOM 492 O O . THR A 1 74 ? -54.849 -2.539 69.570 1.00 76.69 74 THR A O 1
ATOM 495 N N . THR A 1 75 ? -56.490 -1.627 70.781 1.00 75.19 75 THR A N 1
ATOM 496 C CA . THR A 1 75 ? -57.104 -0.882 69.678 1.00 75.19 75 THR A CA 1
ATOM 497 C C . THR A 1 75 ? -57.771 0.375 70.218 1.00 75.19 75 THR A C 1
ATOM 499 O O . THR A 1 75 ? -58.538 0.315 71.176 1.00 75.19 75 THR A O 1
ATOM 502 N N . VAL A 1 76 ? -57.507 1.510 69.574 1.00 79.62 76 VAL A N 1
ATOM 503 C CA . VAL A 1 76 ? -58.247 2.760 69.770 1.00 79.62 76 VAL A CA 1
ATOM 504 C C . VAL A 1 76 ? -59.031 3.008 68.485 1.00 79.62 76 VAL A C 1
ATOM 506 O O . VAL A 1 76 ? -58.441 3.324 67.458 1.00 79.62 76 VAL A O 1
ATOM 509 N N . SER A 1 77 ? -60.350 2.818 68.522 1.00 75.44 77 SER A N 1
ATOM 510 C CA . SER A 1 77 ? -61.231 3.045 67.372 1.00 75.44 77 SER A CA 1
ATOM 511 C C . SER A 1 77 ? -62.065 4.295 67.614 1.00 75.44 77 SER A C 1
ATOM 513 O O . SER A 1 77 ? -62.996 4.277 68.417 1.00 75.44 77 SER A O 1
ATOM 515 N N . SER A 1 78 ? -61.736 5.386 66.929 1.00 74.12 78 SER A N 1
ATOM 516 C CA . SER A 1 78 ? -62.523 6.616 66.955 1.00 74.12 78 SER A CA 1
ATOM 517 C C . SER A 1 78 ? -62.556 7.245 65.566 1.00 74.12 78 SER A C 1
ATOM 519 O O . SER A 1 78 ? -61.562 7.261 64.844 1.00 74.12 78 SER A O 1
ATOM 521 N N . SER A 1 79 ? -63.707 7.790 65.180 1.00 71.81 79 SER A N 1
ATOM 522 C CA . SER A 1 79 ? -63.892 8.455 63.885 1.00 71.81 79 SER A CA 1
ATOM 523 C C . SER A 1 79 ? -63.308 9.877 63.840 1.00 71.81 79 SER A C 1
ATOM 525 O O . SER A 1 79 ? -63.573 10.609 62.893 1.00 71.81 79 SER A O 1
ATOM 527 N N . GLY A 1 80 ? -62.542 10.291 64.857 1.00 73.56 80 GLY A N 1
ATOM 528 C CA . GLY A 1 80 ? -62.056 11.667 64.993 1.00 73.56 80 GLY A CA 1
ATOM 529 C C . GLY A 1 80 ? -61.099 11.916 66.162 1.00 73.56 80 GLY A C 1
ATOM 530 O O . GLY A 1 80 ? -61.108 13.014 66.710 1.00 73.56 80 GLY A O 1
ATOM 531 N N . ALA A 1 81 ? -60.301 10.929 66.596 1.00 74.94 81 ALA A N 1
ATOM 532 C CA . ALA A 1 81 ? -59.262 11.219 67.588 1.00 74.94 81 ALA A CA 1
ATOM 533 C C . ALA A 1 81 ? -58.193 12.152 67.011 1.00 74.94 81 ALA A C 1
ATOM 535 O O . ALA A 1 81 ? -57.586 11.865 65.981 1.00 74.94 81 ALA A O 1
ATOM 536 N N . THR A 1 82 ? -57.888 13.209 67.757 1.00 77.25 82 THR A N 1
ATOM 537 C CA . THR A 1 82 ? -56.658 13.980 67.589 1.00 77.25 82 THR A CA 1
ATOM 538 C C . THR A 1 82 ? -55.560 13.305 68.405 1.00 77.25 82 THR A C 1
ATOM 540 O O . THR A 1 82 ? -55.524 13.421 69.629 1.00 77.25 82 THR A O 1
ATOM 543 N N . ILE A 1 83 ? -54.670 12.570 67.741 1.00 77.31 83 ILE A N 1
ATOM 544 C CA . ILE A 1 83 ? -53.497 11.955 68.374 1.00 77.31 83 ILE A CA 1
ATOM 545 C C . ILE A 1 83 ? -52.316 12.907 68.173 1.00 77.31 83 ILE A C 1
ATOM 547 O O . ILE A 1 83 ? -51.829 13.040 67.056 1.00 77.31 83 ILE A O 1
ATOM 551 N N . GLY A 1 84 ? -51.865 13.581 69.235 1.00 75.12 84 GLY A N 1
ATOM 552 C CA . GLY A 1 84 ? -50.759 14.546 69.142 1.00 75.12 84 GLY A CA 1
ATOM 553 C C . GLY A 1 84 ? -49.437 13.902 68.709 1.00 75.12 84 GLY A C 1
ATOM 554 O O . GLY A 1 84 ? -48.811 14.364 67.761 1.00 75.12 84 GLY A O 1
ATOM 555 N N . ASN A 1 85 ? -49.062 12.791 69.354 1.00 75.06 85 ASN A N 1
ATOM 556 C CA . ASN A 1 85 ? -47.882 11.999 69.007 1.00 75.06 85 ASN A CA 1
ATOM 557 C C . ASN A 1 85 ? -48.307 10.553 68.740 1.00 75.06 85 ASN A C 1
ATOM 559 O O . ASN A 1 85 ? -48.829 9.886 69.634 1.00 75.06 85 ASN A O 1
ATOM 563 N N . LEU A 1 86 ? -48.061 10.057 67.530 1.00 79.69 86 LEU A N 1
ATOM 564 C CA . LEU A 1 86 ? -48.325 8.673 67.144 1.00 79.69 86 LEU A CA 1
ATOM 565 C C . LEU A 1 86 ? -46.989 7.926 67.011 1.00 79.69 86 LEU A C 1
ATOM 567 O O . LEU A 1 86 ? -46.216 8.206 66.100 1.00 79.69 86 LEU A O 1
ATOM 571 N N . SER A 1 87 ? -46.713 6.984 67.917 1.00 78.06 87 SER A N 1
ATOM 572 C CA . SER A 1 87 ? -45.558 6.079 67.833 1.00 78.06 87 SER A CA 1
ATOM 573 C C . SER A 1 87 ? -46.052 4.675 67.515 1.00 78.06 87 SER A C 1
ATOM 575 O O . SER A 1 87 ? -46.786 4.081 68.305 1.00 78.06 87 SER A O 1
ATOM 577 N N . VAL A 1 88 ? -45.682 4.155 66.347 1.00 76.31 88 VAL A N 1
ATOM 578 C CA . VAL A 1 88 ? -46.064 2.814 65.898 1.00 76.31 88 VAL A CA 1
ATOM 579 C C . VAL A 1 88 ? -44.778 2.055 65.572 1.00 76.31 88 VAL A C 1
ATOM 581 O O . VAL A 1 88 ? -44.101 2.421 64.616 1.00 76.31 88 VAL A O 1
ATOM 584 N N . PRO A 1 89 ? -44.408 1.012 66.338 1.00 72.12 89 PRO A N 1
ATOM 585 C CA . PRO A 1 89 ? -43.225 0.199 66.040 1.00 72.12 89 PRO A CA 1
ATOM 586 C C . PRO A 1 89 ? -43.396 -0.687 64.791 1.00 72.12 89 PRO A C 1
ATOM 588 O O . PRO A 1 89 ? -42.425 -1.266 64.314 1.00 72.12 89 PRO A O 1
ATOM 591 N N . GLY A 1 90 ? -44.623 -0.810 64.273 1.00 74.75 90 GLY A N 1
ATOM 592 C CA . GLY A 1 90 ? -44.959 -1.531 63.044 1.00 74.75 90 GLY A CA 1
ATOM 593 C C . GLY A 1 90 ? -45.431 -0.617 61.908 1.00 74.75 90 GLY A C 1
ATOM 594 O O . GLY A 1 90 ? -45.059 0.549 61.807 1.00 74.75 90 GLY A O 1
ATOM 595 N N . THR A 1 91 ? -46.279 -1.154 61.034 1.00 74.12 91 THR A N 1
ATOM 596 C CA . THR A 1 91 ? -46.810 -0.437 59.867 1.00 74.12 91 THR A CA 1
ATOM 597 C C . THR A 1 91 ? -48.024 0.422 60.227 1.00 74.12 91 THR A C 1
ATOM 599 O O . THR A 1 91 ? -48.938 -0.036 60.908 1.00 74.12 91 THR A O 1
ATOM 602 N N . ILE A 1 92 ? -48.080 1.647 59.700 1.00 79.81 92 ILE A N 1
ATOM 603 C CA . ILE A 1 92 ? -49.290 2.478 59.708 1.00 79.81 92 ILE A CA 1
ATOM 604 C C . ILE A 1 92 ? -50.087 2.168 58.437 1.00 79.81 92 ILE A C 1
ATOM 606 O O . ILE A 1 92 ? -49.603 2.405 57.333 1.00 79.81 92 ILE A O 1
ATOM 610 N N . THR A 1 93 ? -51.312 1.663 58.583 1.00 78.38 93 THR A N 1
ATOM 611 C CA . THR A 1 93 ? -52.270 1.540 57.471 1.00 78.38 93 THR A CA 1
ATOM 612 C C . THR A 1 93 ? -53.273 2.683 57.588 1.00 78.38 93 THR A C 1
ATOM 614 O O . THR A 1 93 ? -54.133 2.658 58.464 1.00 78.38 93 THR A O 1
ATOM 617 N N . ALA A 1 94 ? -53.145 3.707 56.746 1.00 72.69 94 ALA A N 1
ATOM 618 C CA . ALA A 1 94 ? -54.040 4.864 56.717 1.00 72.69 94 ALA A CA 1
ATOM 619 C C . ALA A 1 94 ? -54.584 5.066 55.297 1.00 72.69 94 ALA A C 1
ATOM 621 O O . ALA A 1 94 ? -53.865 4.827 54.332 1.00 72.69 94 ALA A O 1
ATOM 622 N N . GLY A 1 95 ? -55.839 5.513 55.169 1.00 73.50 95 GLY A N 1
ATOM 623 C CA . GLY A 1 95 ? -56.415 5.868 53.866 1.00 73.50 95 GLY A CA 1
ATOM 624 C C . GLY A 1 95 ? -55.780 7.140 53.297 1.00 73.50 95 GLY A C 1
ATOM 625 O O . GLY A 1 95 ? -55.177 7.115 52.230 1.00 73.50 95 GLY A O 1
ATOM 626 N N . THR A 1 96 ? -55.851 8.232 54.062 1.00 74.44 96 THR A N 1
ATOM 627 C CA . THR A 1 96 ? -55.235 9.523 53.726 1.00 74.44 96 THR A CA 1
ATOM 628 C C . THR A 1 96 ? -54.523 10.064 54.956 1.00 74.44 96 THR A C 1
ATOM 630 O O . THR A 1 96 ? -55.137 10.195 56.014 1.00 74.44 96 THR A O 1
ATOM 633 N N . LEU A 1 97 ? -53.243 10.408 54.824 1.00 76.88 97 LEU A N 1
ATOM 634 C CA . LEU A 1 97 ? -52.494 11.134 55.847 1.00 76.88 97 LEU A CA 1
ATOM 635 C C . LEU A 1 97 ? -52.371 12.596 55.395 1.00 76.88 97 LEU A C 1
ATOM 637 O O . LEU A 1 97 ? -51.595 12.907 54.497 1.00 76.88 97 LEU A O 1
ATOM 641 N N . SER A 1 98 ? -53.184 13.491 55.956 1.00 71.94 98 SER A N 1
ATOM 642 C CA . SER A 1 98 ? -53.161 14.924 55.633 1.00 71.94 98 SER A CA 1
ATOM 643 C C . SER A 1 98 ? -52.279 15.687 56.627 1.00 71.94 98 SER A C 1
ATOM 645 O O . SER A 1 98 ? -52.572 15.675 57.821 1.00 71.94 98 SER A O 1
ATOM 647 N N . GLY A 1 99 ? -51.224 16.361 56.155 1.00 71.31 99 GLY A N 1
ATOM 648 C CA . GLY A 1 99 ? -50.322 17.166 56.990 1.00 71.31 99 GLY A CA 1
ATOM 649 C C . GLY A 1 99 ? -48.860 17.107 56.537 1.00 71.31 99 GLY A C 1
ATOM 650 O O . GLY A 1 99 ? -48.547 16.552 55.485 1.00 71.31 99 GLY A O 1
ATOM 651 N N . VAL A 1 100 ? -47.956 17.684 57.334 1.00 72.69 100 VAL A N 1
ATOM 652 C CA . VAL A 1 100 ? -46.506 17.563 57.117 1.00 72.69 100 VAL A CA 1
ATOM 653 C C . VAL A 1 100 ? -46.046 16.216 57.661 1.00 72.69 100 VAL A C 1
ATOM 655 O O . VAL A 1 100 ? -46.118 15.967 58.861 1.00 72.69 100 VAL A O 1
ATOM 658 N N . PHE A 1 101 ? -45.547 15.352 56.783 1.00 75.38 101 PHE A N 1
ATOM 659 C CA . PHE A 1 101 ? -44.837 14.150 57.196 1.00 75.38 101 PHE A CA 1
ATOM 660 C C . PHE A 1 101 ? -43.359 14.494 57.432 1.00 75.38 101 PHE A C 1
ATOM 662 O O . PHE A 1 101 ? -42.624 14.760 56.483 1.00 75.38 101 PHE A O 1
ATOM 669 N N . SER A 1 102 ? -42.919 14.506 58.691 1.00 68.56 102 SER A N 1
ATOM 670 C CA . SER A 1 102 ? -41.511 14.681 59.069 1.00 68.56 102 SER A CA 1
ATOM 671 C C . SER A 1 102 ? -40.928 13.339 59.526 1.00 68.56 102 SER A C 1
ATOM 673 O O . SER A 1 102 ? -41.072 12.957 60.686 1.00 68.56 102 SER A O 1
ATOM 675 N N . GLY A 1 103 ? -40.300 12.601 58.611 1.00 70.88 103 GLY A N 1
ATOM 676 C CA . GLY A 1 103 ? -39.704 11.291 58.884 1.00 70.88 103 GLY A CA 1
ATOM 677 C C . GLY A 1 103 ? -39.002 10.710 57.655 1.00 70.88 103 GLY A C 1
ATOM 678 O O . GLY A 1 103 ? -39.099 11.260 56.559 1.00 70.88 103 GLY A O 1
ATOM 679 N N . THR A 1 104 ? -38.283 9.600 57.822 1.00 71.62 104 THR A N 1
ATOM 680 C CA . THR A 1 104 ? -37.646 8.870 56.716 1.00 71.62 104 THR A CA 1
ATOM 681 C C . THR A 1 104 ? -38.555 7.741 56.224 1.00 71.62 104 THR A C 1
ATOM 683 O O . THR A 1 104 ? -39.158 7.020 57.017 1.00 71.62 104 THR A O 1
ATOM 686 N N . LEU A 1 105 ? -38.658 7.553 54.905 1.00 77.50 105 LEU A N 1
ATOM 687 C CA . LEU A 1 105 ? -39.257 6.341 54.340 1.00 77.50 105 LEU A CA 1
ATOM 688 C C . LEU A 1 105 ? -38.182 5.249 54.319 1.00 77.50 105 LEU A C 1
ATOM 690 O O . LEU A 1 105 ? -37.212 5.354 53.576 1.00 77.50 105 LEU A O 1
ATOM 694 N N . SER A 1 106 ? -38.346 4.206 55.135 1.00 70.88 106 SER A N 1
ATOM 695 C CA . SER A 1 106 ? -37.334 3.148 55.295 1.00 70.88 106 SER A CA 1
ATOM 696 C C . SER A 1 106 ? -37.344 2.078 54.190 1.00 70.88 106 SER A C 1
ATOM 698 O O . SER A 1 106 ? -36.462 1.221 54.190 1.00 70.88 106 SER A O 1
ATOM 700 N N . ASN A 1 107 ? -38.319 2.077 53.271 1.00 68.38 107 ASN A N 1
ATOM 701 C CA . ASN A 1 107 ? -38.349 1.106 52.174 1.00 68.38 107 ASN A CA 1
ATOM 702 C C . ASN A 1 107 ? -37.553 1.636 50.965 1.00 68.38 107 ASN A C 1
ATOM 704 O O . ASN A 1 107 ? -37.930 2.685 50.436 1.00 68.38 107 ASN A O 1
ATOM 708 N N . PRO A 1 108 ? -36.510 0.929 50.482 1.00 65.38 108 PRO A N 1
ATOM 709 C CA . PRO A 1 108 ? -35.749 1.349 49.303 1.00 65.38 108 PRO A CA 1
ATOM 710 C C . PRO A 1 108 ? -36.595 1.444 48.025 1.00 65.38 108 PRO A C 1
ATOM 712 O O . PRO A 1 108 ? -36.271 2.225 47.135 1.00 65.38 108 PRO A O 1
ATOM 715 N N . ALA A 1 109 ? -37.680 0.667 47.925 1.00 75.50 109 ALA A N 1
ATOM 716 C CA . ALA A 1 109 ? -38.592 0.687 46.785 1.00 75.50 109 ALA A CA 1
ATOM 717 C C . ALA A 1 109 ? -39.881 1.456 47.118 1.00 75.50 109 ALA A C 1
ATOM 719 O O . ALA A 1 109 ? -40.603 1.107 48.052 1.00 75.50 109 ALA A O 1
ATOM 720 N N . GLN A 1 110 ? -40.212 2.473 46.320 1.00 81.75 110 GLN A N 1
ATOM 721 C CA . GLN A 1 110 ? -41.422 3.295 46.473 1.00 81.75 110 GLN A CA 1
ATOM 722 C C . GLN A 1 110 ? -42.346 3.166 45.239 1.00 81.75 110 GLN A C 1
ATOM 724 O O . GLN A 1 110 ? -42.570 4.149 44.536 1.00 81.75 110 GLN A O 1
ATOM 729 N N . PRO A 1 111 ? -42.877 1.965 44.926 1.00 78.00 111 PRO A N 1
ATOM 730 C CA . PRO A 1 111 ? -43.554 1.694 43.650 1.00 78.00 111 PRO A CA 1
ATOM 731 C C . PRO A 1 111 ? -44.902 2.409 43.465 1.00 78.00 111 PRO A C 1
ATOM 733 O O . PRO A 1 111 ? -45.441 2.411 42.364 1.00 78.00 111 PRO A O 1
ATOM 736 N N . THR A 1 112 ? -45.472 2.990 44.522 1.00 79.25 112 THR A N 1
ATOM 737 C CA . THR A 1 112 ? -46.819 3.583 44.510 1.00 79.25 112 THR A CA 1
ATOM 738 C C . THR A 1 112 ? -46.833 5.113 44.484 1.00 79.25 112 THR A C 1
ATOM 740 O O . THR A 1 112 ? -47.911 5.705 44.486 1.00 79.25 112 THR A O 1
ATOM 743 N N . ILE A 1 113 ? -45.674 5.781 44.453 1.00 84.81 113 ILE A N 1
ATOM 744 C CA . ILE A 1 113 ? -45.620 7.245 44.340 1.00 84.81 113 ILE A CA 1
ATOM 745 C C . ILE A 1 113 ? -45.959 7.650 42.901 1.00 84.81 113 ILE A C 1
ATOM 747 O O . ILE A 1 113 ? -45.194 7.382 41.979 1.00 84.81 113 ILE A O 1
ATOM 751 N N . THR A 1 114 ? -47.095 8.322 42.708 1.00 82.31 114 THR A N 1
ATOM 752 C CA . THR A 1 114 ? -47.563 8.795 41.390 1.00 82.31 114 THR A CA 1
ATOM 753 C C . THR A 1 114 ? -47.295 10.279 41.139 1.00 82.31 114 THR A C 1
ATOM 755 O O . THR A 1 114 ? -47.321 10.719 39.993 1.00 82.31 114 THR A O 1
ATOM 758 N N . SER A 1 115 ? -47.016 11.058 42.189 1.00 82.44 115 SER A N 1
ATOM 759 C CA . SER A 1 115 ? -46.629 12.466 42.100 1.00 82.44 115 SER A CA 1
ATOM 760 C C . SER A 1 115 ? -45.771 12.853 43.299 1.00 82.44 115 SER A C 1
ATOM 762 O O . SER A 1 115 ? -46.032 12.438 44.427 1.00 82.44 115 SER A O 1
ATOM 764 N N . VAL A 1 116 ? -44.783 13.708 43.058 1.00 84.81 116 VAL A N 1
ATOM 765 C CA . VAL A 1 116 ? -44.015 14.419 44.087 1.00 84.81 116 VAL A CA 1
ATOM 766 C C . VAL A 1 116 ? -44.123 15.923 43.832 1.00 84.81 116 VAL A C 1
ATOM 768 O O . VAL A 1 116 ? -44.504 16.341 42.740 1.00 84.81 116 VAL A O 1
ATOM 771 N N . GLY A 1 117 ? -43.827 16.746 44.839 1.00 84.38 117 GLY A N 1
ATOM 772 C CA . GLY A 1 117 ? -43.656 18.188 44.641 1.00 84.38 117 GLY A CA 1
ATOM 773 C C . GLY A 1 117 ? -42.344 18.524 43.917 1.00 84.38 117 GLY A C 1
ATOM 774 O O . GLY A 1 117 ? -41.686 17.656 43.347 1.00 84.38 117 GLY A O 1
ATOM 775 N N . GLN A 1 118 ? -41.918 19.788 43.980 1.00 85.88 118 GLN A N 1
ATOM 776 C CA . GLN A 1 118 ? -40.575 20.166 43.529 1.00 85.88 118 GLN A CA 1
ATOM 777 C C . GLN A 1 118 ? -39.524 19.676 44.532 1.00 85.88 118 GLN A C 1
ATOM 779 O O . GLN A 1 118 ? -39.543 20.066 45.699 1.00 85.88 118 GLN A O 1
ATOM 784 N N . LEU A 1 119 ? -38.594 18.838 44.072 1.00 88.00 119 LEU A N 1
ATOM 785 C CA . LEU A 1 119 ? -37.440 18.401 44.856 1.00 88.00 119 LEU A CA 1
ATOM 786 C C . LEU A 1 119 ? -36.249 19.310 44.535 1.00 88.00 119 LEU A C 1
ATOM 788 O O . LEU A 1 119 ? -35.682 19.230 43.450 1.00 88.00 119 LEU A O 1
ATOM 792 N N . THR A 1 120 ? -35.864 20.178 45.471 1.00 86.00 120 THR A N 1
ATOM 793 C CA . THR A 1 120 ? -34.723 21.101 45.304 1.00 86.00 120 THR A CA 1
ATOM 794 C C . THR A 1 120 ? -33.366 20.395 45.353 1.00 86.00 120 THR A C 1
ATOM 796 O O . THR A 1 120 ? -32.387 20.908 44.818 1.00 86.00 120 THR A O 1
ATOM 799 N N . ALA A 1 121 ? -33.311 19.212 45.971 1.00 83.44 121 ALA A N 1
ATOM 800 C CA . ALA A 1 121 ? -32.137 18.352 46.031 1.00 83.44 121 ALA A CA 1
ATOM 801 C C . ALA A 1 121 ? -32.561 16.884 45.867 1.00 83.44 121 ALA A C 1
ATOM 803 O O . ALA A 1 121 ? -32.953 16.224 46.828 1.00 83.44 121 ALA A O 1
ATOM 804 N N . LEU A 1 122 ? -32.499 16.377 44.635 1.00 88.06 122 LEU A N 1
ATOM 805 C CA . LEU A 1 122 ? -32.728 14.970 44.308 1.00 88.06 122 LEU A CA 1
ATOM 806 C C . LEU A 1 122 ? -31.389 14.315 43.941 1.00 88.06 122 LEU A C 1
ATOM 808 O O . LEU A 1 122 ? -30.723 14.754 43.007 1.00 88.06 122 LEU A O 1
ATOM 812 N N . SER A 1 123 ? -31.015 13.253 44.655 1.00 87.25 123 SER A N 1
ATOM 813 C CA . SER A 1 123 ? -29.876 12.392 44.315 1.00 87.25 123 SER A CA 1
ATOM 814 C C . SER A 1 123 ? -30.387 10.997 43.965 1.00 87.25 123 SER A C 1
ATOM 816 O O . SER A 1 123 ? -31.160 10.416 44.726 1.00 87.25 123 SER A O 1
ATOM 818 N N . VAL A 1 124 ? -29.977 10.465 42.812 1.00 86.38 124 VAL A N 1
ATOM 819 C CA . VAL A 1 124 ? -30.397 9.149 42.307 1.00 86.38 124 VAL A CA 1
ATOM 820 C C . VAL A 1 124 ? -29.148 8.325 42.010 1.00 86.38 124 VAL A C 1
ATOM 822 O O . VAL A 1 124 ? -28.349 8.697 41.159 1.00 86.38 124 VAL A O 1
ATOM 825 N N . ASN A 1 125 ? -28.981 7.189 42.691 1.00 82.88 125 ASN A N 1
ATOM 826 C CA . ASN A 1 125 ? -27.849 6.268 42.500 1.00 82.88 125 ASN A CA 1
ATOM 827 C C . ASN A 1 125 ? -28.082 5.271 41.336 1.00 82.88 125 ASN A C 1
ATOM 829 O O . ASN A 1 125 ? -27.664 4.119 41.393 1.00 82.88 125 ASN A O 1
ATOM 833 N N . GLY A 1 126 ? -28.832 5.676 40.309 1.00 83.31 126 GLY A N 1
ATOM 834 C CA . GLY A 1 126 ? -29.314 4.793 39.246 1.00 83.31 126 GLY A CA 1
ATOM 835 C C . GLY A 1 126 ? -29.908 5.555 38.062 1.00 83.31 126 GLY A C 1
ATOM 836 O O . GLY A 1 126 ? -29.664 6.747 37.887 1.00 83.31 126 GLY A O 1
ATOM 837 N N . THR A 1 127 ? -30.689 4.863 37.234 1.00 84.62 127 THR A N 1
ATOM 838 C CA . THR A 1 127 ? -31.291 5.442 36.026 1.00 84.62 127 THR A CA 1
ATOM 839 C C . THR A 1 127 ? -32.530 6.273 36.352 1.00 84.62 127 THR A C 1
ATOM 841 O O . THR A 1 127 ? -33.440 5.808 37.035 1.00 84.62 127 THR A O 1
ATOM 844 N N . ILE A 1 128 ? -32.602 7.480 35.792 1.00 87.38 128 ILE A N 1
ATOM 845 C CA . ILE A 1 128 ? -33.813 8.306 35.789 1.00 87.38 128 ILE A CA 1
ATOM 846 C C . ILE A 1 128 ? -34.567 8.031 34.485 1.00 87.38 128 ILE A C 1
ATOM 848 O O . ILE A 1 128 ? -34.046 8.299 33.405 1.00 87.38 128 ILE A O 1
ATOM 852 N N . THR A 1 129 ? -35.795 7.519 34.577 1.00 87.12 129 THR A N 1
ATOM 853 C CA . THR A 1 129 ? -36.721 7.444 33.434 1.00 87.12 129 THR A CA 1
ATOM 854 C C . THR A 1 129 ? -37.689 8.617 33.533 1.00 87.12 129 THR A C 1
ATOM 856 O O . THR A 1 129 ? -38.545 8.631 34.412 1.00 87.12 129 THR A O 1
ATOM 859 N N . ALA A 1 130 ? -37.541 9.620 32.670 1.00 84.06 130 ALA A N 1
ATOM 860 C CA . ALA A 1 130 ? -38.387 10.811 32.662 1.00 84.06 130 ALA A CA 1
ATOM 861 C C . ALA A 1 130 ? -38.683 11.258 31.226 1.00 84.06 130 ALA A C 1
ATOM 863 O O . ALA A 1 130 ? -37.911 10.974 30.314 1.00 84.06 130 ALA A O 1
ATOM 864 N N . GLY A 1 131 ? -39.811 11.948 31.027 1.00 81.94 131 GLY A N 1
ATOM 865 C CA . GLY A 1 131 ? -40.217 12.429 29.703 1.00 81.94 131 GLY A CA 1
ATOM 866 C C . GLY A 1 131 ? -39.342 13.577 29.194 1.00 81.94 131 GLY A C 1
ATOM 867 O O . GLY A 1 131 ? -38.791 13.496 28.102 1.00 81.94 131 GLY A O 1
ATOM 868 N N . LEU A 1 132 ? -39.193 14.636 29.998 1.00 83.31 132 LEU A N 1
ATOM 869 C CA . LEU A 1 132 ? -38.378 15.808 29.678 1.00 83.31 132 LEU A CA 1
ATOM 870 C C . LEU A 1 132 ? -37.459 16.144 30.856 1.00 83.31 132 LEU A C 1
ATOM 872 O O . LEU A 1 132 ? -37.930 16.333 31.976 1.00 83.31 132 LEU A O 1
ATOM 876 N N . LEU A 1 133 ? -36.159 16.259 30.586 1.00 85.38 133 LEU A N 1
ATOM 877 C CA . LEU A 1 133 ? -35.185 16.863 31.494 1.00 85.38 133 LEU A CA 1
ATOM 878 C C . LEU A 1 133 ? -34.859 18.263 30.965 1.00 85.38 133 LEU A C 1
ATOM 880 O O . LEU A 1 133 ? -34.413 18.404 29.829 1.00 85.38 133 LEU A O 1
ATOM 884 N N . SER A 1 134 ? -35.073 19.294 31.780 1.00 80.94 134 SER A N 1
ATOM 885 C CA . SER A 1 134 ? -34.762 20.690 31.450 1.00 80.94 134 SER A CA 1
ATOM 886 C C . SER A 1 134 ? -33.827 21.294 32.493 1.00 80.94 134 SER A C 1
ATOM 888 O O . SER A 1 134 ? -34.001 21.038 33.683 1.00 80.94 134 SER A O 1
ATOM 890 N N . GLY A 1 135 ? -32.879 22.128 32.065 1.00 80.88 135 GLY A N 1
ATOM 891 C CA . GLY A 1 135 ? -31.925 22.804 32.946 1.00 80.88 135 GLY A CA 1
ATOM 892 C C . GLY A 1 135 ? -30.478 22.585 32.513 1.00 80.88 135 GLY A C 1
ATOM 893 O O . GLY A 1 135 ? -30.203 22.251 31.362 1.00 80.88 135 GLY A O 1
ATOM 894 N N . VAL A 1 136 ? -29.551 22.793 33.445 1.00 80.44 136 VAL A N 1
ATOM 895 C CA . VAL A 1 136 ? -28.113 22.605 33.225 1.00 80.44 136 VAL A CA 1
ATOM 896 C C . VAL A 1 136 ? -27.728 21.205 33.699 1.00 80.44 136 VAL A C 1
ATOM 898 O O . VAL A 1 136 ? -27.853 20.897 34.883 1.00 80.44 136 VAL A O 1
ATOM 901 N N . LEU A 1 137 ? -27.261 20.352 32.786 1.00 82.06 137 LEU A N 1
ATOM 902 C CA . LEU A 1 137 ? -26.558 19.123 33.163 1.00 82.06 137 LEU A CA 1
ATOM 903 C C . LEU A 1 137 ? -25.161 19.499 33.683 1.00 82.06 137 LEU A C 1
ATOM 905 O O . LEU A 1 137 ? -24.615 20.528 33.292 1.00 82.06 137 LEU A O 1
ATOM 909 N N . SER A 1 138 ? -24.598 18.688 34.586 1.00 78.44 138 SER A N 1
ATOM 910 C CA . SER A 1 138 ? -23.313 18.961 35.252 1.00 78.44 138 SER A CA 1
ATOM 911 C C . SER A 1 138 ? -22.234 19.487 34.292 1.00 78.44 138 SER A C 1
ATOM 913 O O . SER A 1 138 ? -22.057 18.952 33.200 1.00 78.44 138 SER A O 1
ATOM 915 N N . ALA A 1 139 ? -21.471 20.494 34.732 1.00 72.88 139 ALA A N 1
ATOM 916 C CA . ALA A 1 139 ? -20.403 21.129 33.952 1.00 72.88 139 ALA A CA 1
ATOM 917 C C . ALA A 1 139 ? -19.175 20.223 33.689 1.00 72.88 139 ALA A C 1
ATOM 919 O O . ALA A 1 139 ? -18.223 20.655 33.042 1.00 72.88 139 ALA A O 1
ATOM 920 N N . GLY A 1 140 ? -19.167 18.990 34.208 1.00 77.25 140 GLY A N 1
ATOM 921 C CA . GLY A 1 140 ? -18.116 17.998 33.969 1.00 77.25 140 GLY A CA 1
ATOM 922 C C . GLY A 1 140 ? -18.310 17.166 32.693 1.00 77.25 140 GLY A C 1
ATOM 923 O O . GLY A 1 140 ? -19.268 17.331 31.939 1.00 77.25 140 GLY A O 1
ATOM 924 N N . THR A 1 141 ? -17.395 16.222 32.464 1.00 77.44 141 THR A N 1
ATOM 925 C CA . THR A 1 141 ? -17.449 15.289 31.327 1.00 77.44 141 THR A CA 1
ATOM 926 C C . THR A 1 141 ? -18.638 14.330 31.450 1.00 77.44 141 THR A C 1
ATOM 928 O O . THR A 1 141 ? -18.709 13.529 32.379 1.00 77.44 141 THR A O 1
ATOM 931 N N . GLN A 1 142 ? -19.554 14.365 30.481 1.00 84.06 142 GLN A N 1
ATOM 932 C CA . GLN A 1 142 ? -20.755 13.520 30.433 1.00 84.06 142 GLN A CA 1
ATOM 933 C C . GLN A 1 142 ? -20.505 12.250 29.596 1.00 84.06 142 GLN A C 1
ATOM 935 O O . GLN A 1 142 ? -21.033 12.103 28.497 1.00 84.06 142 GLN A O 1
ATOM 940 N N . THR A 1 143 ? -19.680 11.326 30.098 1.00 76.81 143 THR A N 1
ATOM 941 C CA . THR A 1 143 ? -19.184 10.148 29.344 1.00 76.81 143 THR A CA 1
ATOM 942 C C . THR A 1 143 ? -20.262 9.173 28.862 1.00 76.81 143 THR A C 1
ATOM 944 O O . THR A 1 143 ? -20.005 8.393 27.952 1.00 76.81 143 THR A O 1
ATOM 947 N N . ASN A 1 144 ? -21.456 9.206 29.457 1.00 80.62 144 ASN A N 1
ATOM 948 C CA . ASN A 1 144 ? -22.526 8.239 29.193 1.00 80.62 144 ASN A CA 1
ATOM 949 C C . ASN A 1 144 ? -23.643 8.777 28.278 1.00 80.62 144 ASN A C 1
ATOM 951 O O . ASN A 1 144 ? -24.638 8.085 28.073 1.00 80.62 144 ASN A O 1
ATOM 955 N N . ILE A 1 145 ? -23.506 9.985 27.715 1.00 85.75 145 ILE A N 1
ATOM 956 C CA . ILE A 1 145 ? -24.415 10.453 26.659 1.00 85.75 145 ILE A CA 1
ATOM 957 C C . ILE A 1 145 ? -23.967 9.828 25.336 1.00 85.75 145 ILE A C 1
ATOM 959 O O . ILE A 1 145 ? -23.051 10.314 24.682 1.00 85.75 145 ILE A O 1
ATOM 963 N N . THR A 1 146 ? -24.612 8.728 24.950 1.00 81.75 146 THR A N 1
ATOM 964 C CA . THR A 1 146 ? -24.312 7.988 23.710 1.00 81.75 146 THR A CA 1
ATOM 965 C C . THR A 1 146 ? -25.226 8.361 22.542 1.00 81.75 146 THR A C 1
ATOM 967 O O . THR A 1 146 ? -24.918 8.043 21.397 1.00 81.75 146 THR A O 1
ATOM 970 N N . SER A 1 147 ? -26.335 9.055 22.812 1.00 79.69 147 SER A N 1
ATOM 971 C CA . SER A 1 147 ? -27.260 9.581 21.809 1.00 79.69 147 SER A CA 1
ATOM 972 C C . SER A 1 147 ? -27.905 10.864 22.325 1.00 79.69 147 SER A C 1
ATOM 974 O O . SER A 1 147 ? -28.306 10.947 23.484 1.00 79.69 147 SER A O 1
ATOM 976 N N . VAL A 1 148 ? -28.052 11.845 21.442 1.00 82.12 148 VAL A N 1
ATOM 977 C CA . VAL A 1 148 ? -28.884 13.036 21.649 1.00 82.12 148 VAL A CA 1
ATOM 978 C C . VAL A 1 148 ? -29.969 13.057 20.575 1.00 82.12 148 VAL A C 1
ATOM 980 O O . VAL A 1 148 ? -29.792 12.476 19.505 1.00 82.12 148 VAL A O 1
ATOM 983 N N . GLY A 1 149 ? -31.112 13.679 20.863 1.00 80.31 149 GLY A N 1
ATOM 984 C CA . GLY A 1 149 ? -32.139 13.921 19.848 1.00 80.31 149 GLY A CA 1
ATOM 985 C C . GLY A 1 149 ? -31.699 14.967 18.814 1.00 80.31 149 GLY A C 1
ATOM 986 O O . GLY A 1 149 ? -30.528 15.332 18.719 1.00 80.31 149 GLY A O 1
ATOM 987 N N . SER A 1 150 ? -32.658 15.505 18.058 1.00 82.31 150 SER A N 1
ATOM 988 C CA . SER A 1 150 ? -32.391 16.620 17.144 1.00 82.31 150 SER A CA 1
ATOM 989 C C . SER A 1 150 ? -32.094 17.900 17.928 1.00 82.31 150 SER A C 1
ATOM 991 O O . SER A 1 150 ? -32.969 18.430 18.613 1.00 82.31 150 SER A O 1
ATOM 993 N N . LEU A 1 151 ? -30.876 18.425 17.801 1.00 83.62 151 LEU A N 1
ATOM 994 C CA . LEU A 1 151 ? -30.490 19.720 18.358 1.00 83.62 151 LEU A CA 1
ATOM 995 C C . LEU A 1 151 ? -30.652 20.795 17.279 1.00 83.62 151 LEU A C 1
ATOM 997 O O . LEU A 1 151 ? -29.925 20.792 16.292 1.00 83.62 151 LEU A O 1
ATOM 1001 N N . ALA A 1 152 ? -31.599 21.720 17.461 1.00 82.69 152 ALA A N 1
ATOM 1002 C CA . ALA A 1 152 ? -31.786 22.841 16.531 1.00 82.69 152 ALA A CA 1
ATOM 1003 C C . ALA A 1 152 ? -30.597 23.820 16.552 1.00 82.69 152 ALA A C 1
ATOM 1005 O O . ALA A 1 152 ? -30.259 24.420 15.535 1.00 82.69 152 ALA A O 1
ATOM 1006 N N . LEU A 1 153 ? -29.961 23.968 17.717 1.00 79.50 153 LEU A N 1
ATOM 1007 C CA . LEU A 1 153 ? -28.774 24.784 17.941 1.00 79.50 153 LEU A CA 1
ATOM 1008 C C . LEU A 1 153 ? -27.834 24.010 18.867 1.00 79.50 153 LEU A C 1
ATOM 1010 O O . LEU A 1 153 ? -28.229 23.612 19.962 1.00 79.50 153 LEU A O 1
ATOM 1014 N N . LEU A 1 154 ? -26.596 23.804 18.429 1.00 84.94 154 LEU A N 1
ATOM 1015 C CA . LEU A 1 154 ? -25.525 23.236 19.239 1.00 84.94 154 LEU A CA 1
ATOM 1016 C C . LEU A 1 154 ? -24.313 24.163 19.145 1.00 84.94 154 LEU A C 1
ATOM 1018 O O . LEU A 1 154 ? -23.704 24.287 18.086 1.00 84.94 154 LEU A O 1
ATOM 1022 N N . THR A 1 155 ? -23.960 24.795 20.262 1.00 82.31 155 THR A N 1
ATOM 1023 C CA . THR A 1 155 ? -22.731 25.584 20.382 1.00 82.31 155 THR A CA 1
ATOM 1024 C C . THR A 1 155 ? -21.680 24.746 21.093 1.00 82.31 155 THR A C 1
ATOM 1026 O O . THR A 1 155 ? -21.877 24.350 22.240 1.00 82.31 155 THR A O 1
ATOM 1029 N N . VAL A 1 156 ? -20.552 24.500 20.431 1.00 83.50 156 VAL A N 1
ATOM 1030 C CA . VAL A 1 156 ? -19.381 23.841 21.022 1.00 83.50 156 VAL A CA 1
ATOM 1031 C C . VAL A 1 156 ? -18.255 24.867 21.085 1.00 83.50 156 VAL A C 1
ATOM 1033 O O . VAL A 1 156 ? -17.861 25.415 20.062 1.00 83.50 156 VAL A O 1
ATOM 1036 N N . THR A 1 157 ? -17.758 25.163 22.286 1.00 79.88 157 THR A N 1
ATOM 1037 C CA . THR A 1 157 ? -16.661 26.126 22.503 1.00 79.88 157 THR A CA 1
ATOM 1038 C C . THR A 1 157 ? -15.272 25.494 22.383 1.00 79.88 157 THR A C 1
ATOM 1040 O O . THR A 1 157 ? -14.283 26.214 22.282 1.00 79.88 157 THR A O 1
ATOM 1043 N N . GLY A 1 158 ? -15.192 24.160 22.401 1.00 81.06 158 GLY A N 1
ATOM 1044 C CA . GLY A 1 158 ? -13.969 23.379 22.204 1.00 81.06 158 GLY A CA 1
ATOM 1045 C C . GLY A 1 158 ? -13.955 22.599 20.886 1.00 81.06 158 GLY A C 1
ATOM 1046 O O . GLY A 1 158 ? -14.687 22.903 19.947 1.00 81.06 158 GLY A O 1
ATOM 1047 N N . ASN A 1 159 ? -13.124 21.557 20.829 1.00 81.38 159 ASN A N 1
ATOM 1048 C CA . ASN A 1 159 ? -13.009 20.692 19.654 1.00 81.38 159 ASN A CA 1
ATOM 1049 C C . ASN A 1 159 ? -14.137 19.650 19.593 1.00 81.38 159 ASN A C 1
ATOM 1051 O O . ASN A 1 159 ? -14.550 19.108 20.618 1.00 81.38 159 ASN A O 1
ATOM 1055 N N . ILE A 1 160 ? -14.563 19.307 18.375 1.00 85.62 160 ILE A N 1
ATOM 1056 C CA . ILE A 1 160 ? -15.452 18.172 18.100 1.00 85.62 160 ILE A CA 1
ATOM 1057 C C . ILE A 1 160 ? -14.586 17.006 17.612 1.00 85.62 160 ILE A C 1
ATOM 1059 O O . ILE A 1 160 ? -14.020 17.068 16.524 1.00 85.62 160 ILE A O 1
ATOM 1063 N N . SER A 1 161 ? -14.476 15.944 18.411 1.00 84.12 161 SER A N 1
ATOM 1064 C CA . SER A 1 161 ? -13.837 14.688 17.995 1.00 84.12 161 SER A CA 1
ATOM 1065 C C . SER A 1 161 ? -14.916 13.717 17.515 1.00 84.12 161 SER A C 1
ATOM 1067 O O . SER A 1 161 ? -15.563 13.054 18.323 1.00 84.12 161 SER A O 1
ATOM 1069 N N . SER A 1 162 ? -15.168 13.676 16.206 1.00 78.25 162 SER A N 1
ATOM 1070 C CA . SER A 1 162 ? -16.210 12.837 15.595 1.00 78.25 162 SER A CA 1
ATOM 1071 C C . SER A 1 162 ? -15.645 11.978 14.469 1.00 78.25 162 SER A C 1
ATOM 1073 O O . SER A 1 162 ? -14.891 12.487 13.643 1.00 78.25 162 SER A O 1
ATOM 1075 N N . ALA A 1 163 ? -16.081 10.719 14.370 1.00 75.94 163 ALA A N 1
ATOM 1076 C CA . ALA A 1 163 ? -15.718 9.844 13.250 1.00 75.94 163 ALA A CA 1
ATOM 1077 C C . ALA A 1 163 ? -16.254 10.357 11.897 1.00 75.94 163 ALA A C 1
ATOM 1079 O O . ALA A 1 163 ? -15.609 10.180 10.868 1.00 75.94 163 ALA A O 1
ATOM 1080 N N . THR A 1 164 ? -17.417 11.016 11.900 1.00 75.44 164 THR A N 1
ATOM 1081 C CA . THR A 1 164 ? -18.054 11.583 10.705 1.00 75.44 164 THR A CA 1
ATOM 1082 C C . THR A 1 164 ? -18.777 12.885 11.038 1.00 75.44 164 THR A C 1
ATOM 1084 O O . THR A 1 164 ? -19.576 12.918 11.973 1.00 75.44 164 THR A O 1
ATOM 1087 N N . ILE A 1 165 ? -18.564 13.923 10.227 1.00 82.62 165 ILE A N 1
ATOM 1088 C CA . ILE A 1 165 ? -19.388 15.140 10.186 1.00 82.62 165 ILE A CA 1
ATOM 1089 C C . ILE A 1 165 ? -20.060 15.153 8.811 1.00 82.62 165 ILE A C 1
ATOM 1091 O O . ILE A 1 165 ? -19.380 15.322 7.805 1.00 82.62 165 ILE A O 1
ATOM 1095 N N . SER A 1 166 ? -21.371 14.916 8.749 1.00 71.94 166 SER A N 1
ATOM 1096 C CA . SER A 1 166 ? -22.122 14.803 7.485 1.00 71.94 166 SER A CA 1
ATOM 1097 C C . SER A 1 166 ? -22.854 16.086 7.068 1.00 71.94 166 SER A C 1
ATOM 1099 O O . SER A 1 166 ? -23.452 16.121 5.995 1.00 71.94 166 SER A O 1
ATOM 1101 N N . SER A 1 167 ? -22.820 17.136 7.895 1.00 75.56 167 SER A N 1
ATOM 1102 C CA . SER A 1 167 ? -23.440 18.433 7.589 1.00 75.56 167 SER A CA 1
ATOM 1103 C C . SER A 1 167 ? -22.480 19.372 6.849 1.00 75.56 167 SER A C 1
ATOM 1105 O O . SER A 1 167 ? -21.260 19.224 6.921 1.00 75.56 167 SER A O 1
ATOM 1107 N N . VAL A 1 168 ? -23.033 20.368 6.155 1.00 76.38 168 VAL A N 1
ATOM 1108 C CA . VAL A 1 168 ? -22.268 21.405 5.448 1.00 76.38 168 VAL A CA 1
ATOM 1109 C C . VAL A 1 168 ? -21.712 22.413 6.455 1.00 76.38 168 VAL A C 1
ATOM 1111 O O . VAL A 1 168 ? -22.459 22.985 7.247 1.00 76.38 168 VAL A O 1
ATOM 1114 N N . ILE A 1 169 ? -20.406 22.684 6.394 1.00 80.88 169 ILE A N 1
ATOM 1115 C CA . ILE A 1 169 ? -19.804 23.817 7.106 1.00 80.88 169 ILE A CA 1
ATOM 1116 C C . ILE A 1 169 ? -20.066 25.076 6.273 1.00 80.88 169 ILE A C 1
ATOM 1118 O O . ILE A 1 169 ? -19.511 25.233 5.190 1.00 80.88 169 ILE A O 1
ATOM 1122 N N . THR A 1 170 ? -20.937 25.962 6.753 1.00 76.19 170 THR A N 1
ATOM 1123 C CA . THR A 1 170 ? -21.423 27.129 5.992 1.00 76.19 170 THR A CA 1
ATOM 1124 C C . THR A 1 170 ? -20.561 28.387 6.141 1.00 76.19 170 THR A C 1
ATOM 1126 O O . THR A 1 170 ? -20.783 29.370 5.435 1.00 76.19 170 THR A O 1
ATOM 1129 N N . THR A 1 171 ? -19.562 28.391 7.030 1.00 71.81 171 THR A N 1
ATOM 1130 C CA . THR A 1 171 ? -18.633 29.521 7.185 1.00 71.81 171 THR A CA 1
ATOM 1131 C C . THR A 1 171 ? -17.614 29.539 6.049 1.00 71.81 171 THR A C 1
ATOM 1133 O O . THR A 1 171 ? -16.778 28.643 5.955 1.00 71.81 171 THR A O 1
ATOM 1136 N N . ALA A 1 172 ? -17.652 30.585 5.219 1.00 68.19 172 ALA A N 1
ATOM 1137 C CA . ALA A 1 172 ? -16.797 30.717 4.035 1.00 68.19 172 ALA A CA 1
ATOM 1138 C C . ALA A 1 172 ? -15.284 30.714 4.340 1.00 68.19 172 ALA A C 1
ATOM 1140 O O . ALA A 1 172 ? -14.497 30.259 3.515 1.00 68.19 172 ALA A O 1
ATOM 1141 N N . ALA A 1 173 ? -14.868 31.202 5.513 1.00 76.50 173 ALA A N 1
ATOM 1142 C CA . ALA A 1 173 ? -13.472 31.195 5.943 1.00 76.50 173 ALA A CA 1
ATOM 1143 C C . ALA A 1 173 ? -13.229 30.093 6.983 1.00 76.50 173 ALA A C 1
ATOM 1145 O O . ALA A 1 173 ? -13.829 30.102 8.057 1.00 76.50 173 ALA A O 1
ATOM 1146 N N . GLN A 1 174 ? -12.310 29.174 6.682 1.00 81.12 174 GLN A N 1
ATOM 1147 C CA . GLN A 1 174 ? -11.891 28.080 7.566 1.00 81.12 174 GLN A CA 1
ATOM 1148 C C . GLN A 1 174 ? -10.375 28.173 7.855 1.00 81.12 174 GLN A C 1
ATOM 1150 O O . GLN A 1 174 ? -9.605 27.335 7.391 1.00 81.12 174 GLN A O 1
ATOM 1155 N N . PRO A 1 175 ? -9.902 29.201 8.588 1.00 78.75 175 PRO A N 1
ATOM 1156 C CA . PRO A 1 175 ? -8.470 29.520 8.701 1.00 78.75 175 PRO A CA 1
ATOM 1157 C C . PRO A 1 175 ? -7.633 28.492 9.479 1.00 78.75 175 PRO A C 1
ATOM 1159 O O . PRO A 1 175 ? -6.414 28.490 9.357 1.00 78.75 175 PRO A O 1
ATOM 1162 N N . ASN A 1 176 ? -8.267 27.620 10.268 1.00 77.50 176 ASN A N 1
ATOM 1163 C CA . ASN A 1 176 ? -7.583 26.698 11.185 1.00 77.50 176 ASN A CA 1
ATOM 1164 C C . ASN A 1 176 ? -7.532 25.241 10.680 1.00 77.50 176 ASN A C 1
ATOM 1166 O O . ASN A 1 176 ? -7.299 24.327 11.469 1.00 77.50 176 ASN A O 1
ATOM 1170 N N . ILE A 1 177 ? -7.763 24.995 9.386 1.00 83.69 177 ILE A N 1
ATOM 1171 C CA . ILE A 1 177 ? -7.577 23.663 8.791 1.00 83.69 177 ILE A CA 1
ATOM 1172 C C . ILE A 1 177 ? -6.075 23.422 8.586 1.00 83.69 177 ILE A C 1
ATOM 1174 O O . ILE A 1 177 ? -5.469 23.986 7.680 1.00 83.69 177 ILE A O 1
ATOM 1178 N N . THR A 1 178 ? -5.470 22.575 9.423 1.00 79.44 178 THR A N 1
ATOM 1179 C CA . THR A 1 178 ? -4.036 22.227 9.346 1.00 79.44 178 THR A CA 1
ATOM 1180 C C . THR A 1 178 ? -3.759 20.930 8.583 1.00 79.44 178 THR A C 1
ATOM 1182 O O . THR A 1 178 ? -2.630 20.694 8.163 1.00 79.44 178 THR A O 1
ATOM 1185 N N . SER A 1 179 ? -4.776 20.088 8.380 1.00 77.69 179 SER A N 1
ATOM 1186 C CA . SER A 1 179 ? -4.713 18.895 7.531 1.00 77.69 179 SER A CA 1
ATOM 1187 C C . SER A 1 179 ? -6.106 18.524 7.021 1.00 77.69 179 SER A C 1
ATOM 1189 O O . SER A 1 179 ? -7.112 18.772 7.686 1.00 77.69 179 SER A O 1
ATOM 1191 N N . VAL A 1 180 ? -6.157 17.934 5.830 1.00 82.25 180 VAL A N 1
ATOM 1192 C CA . VAL A 1 180 ? -7.356 17.322 5.248 1.00 82.25 180 VAL A CA 1
ATOM 1193 C C . VAL A 1 180 ? -7.008 15.911 4.781 1.00 82.25 180 VAL A C 1
ATOM 1195 O O . VAL A 1 180 ? -5.842 15.612 4.523 1.00 82.25 180 VAL A O 1
ATOM 1198 N N . GLY A 1 181 ? -8.012 15.039 4.678 1.00 81.44 181 GLY A N 1
ATOM 1199 C CA . GLY A 1 181 ? -7.863 13.761 3.978 1.00 81.44 181 GLY A CA 1
ATOM 1200 C C . GLY A 1 181 ? -7.819 13.938 2.454 1.00 81.44 181 GLY A C 1
ATOM 1201 O O . GLY A 1 181 ? -7.666 15.043 1.936 1.00 81.44 181 GLY A O 1
ATOM 1202 N N . ASN A 1 182 ? -8.017 12.845 1.716 1.00 81.31 182 ASN A N 1
ATOM 1203 C CA . ASN A 1 182 ? -8.116 12.898 0.257 1.00 81.31 182 ASN A CA 1
ATOM 1204 C C . ASN A 1 182 ? -9.475 13.474 -0.170 1.00 81.31 182 ASN A C 1
ATOM 1206 O O . ASN A 1 182 ? -10.517 12.883 0.112 1.00 81.31 182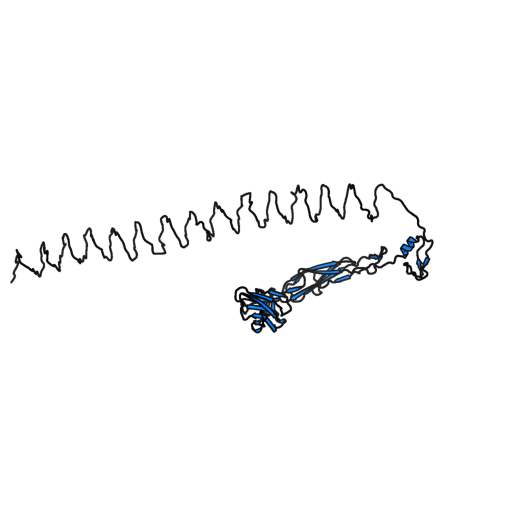 ASN A O 1
ATOM 1210 N N . LEU A 1 183 ? -9.468 14.604 -0.880 1.00 84.56 183 LEU A N 1
ATOM 1211 C CA . LEU A 1 183 ? -10.673 15.231 -1.429 1.00 84.56 183 LEU A CA 1
ATOM 1212 C C . LEU A 1 183 ? -10.819 14.859 -2.912 1.00 84.56 183 LEU A C 1
ATOM 1214 O O . LEU A 1 183 ? -10.059 15.341 -3.746 1.00 84.56 183 LEU A O 1
ATOM 1218 N N . SER A 1 184 ? -11.789 14.006 -3.256 1.00 80.75 184 SER A N 1
ATOM 1219 C CA . SER A 1 184 ? -11.980 13.508 -4.632 1.00 80.75 184 SER A CA 1
ATOM 1220 C C . SER A 1 184 ? -12.612 14.520 -5.595 1.00 80.75 184 SER A C 1
ATOM 1222 O O . SER A 1 184 ? -12.462 14.370 -6.801 1.00 80.75 184 SER A O 1
ATOM 1224 N N . ASN A 1 185 ? -13.290 15.550 -5.079 1.00 81.50 185 ASN A N 1
ATOM 1225 C CA . ASN A 1 185 ? -14.004 16.565 -5.865 1.00 81.50 185 ASN A CA 1
ATOM 1226 C C . ASN A 1 185 ? -13.759 17.986 -5.321 1.00 81.50 185 ASN A C 1
ATOM 1228 O O . ASN A 1 185 ? -14.689 18.782 -5.192 1.00 81.50 185 ASN A O 1
ATOM 1232 N N . LEU A 1 186 ? -12.518 18.301 -4.932 1.00 85.06 186 LEU A N 1
ATOM 1233 C CA . LEU A 1 186 ? -12.178 19.644 -4.460 1.00 85.06 186 LEU A CA 1
ATOM 1234 C C . LEU A 1 186 ? -12.285 20.658 -5.612 1.00 85.06 186 LEU A C 1
ATOM 1236 O O . LEU A 1 186 ? -11.484 20.631 -6.542 1.00 85.06 186 LEU A O 1
ATOM 1240 N N . SER A 1 187 ? -13.238 21.585 -5.511 1.00 83.94 187 SER A N 1
ATOM 1241 C CA . SER A 1 187 ? -13.333 22.761 -6.379 1.00 83.94 187 SER A CA 1
ATOM 1242 C C . SER A 1 187 ? -12.886 24.001 -5.608 1.00 83.94 187 SER A C 1
ATOM 1244 O O . SER A 1 187 ? -13.489 24.349 -4.593 1.00 83.94 187 SER A O 1
ATOM 1246 N N . VAL A 1 188 ? -11.846 24.684 -6.091 1.00 83.81 188 VAL A N 1
ATOM 1247 C CA . VAL A 1 188 ? -11.342 25.940 -5.514 1.00 83.81 188 VAL A CA 1
ATOM 1248 C C . VAL A 1 188 ? -11.630 27.069 -6.498 1.00 83.81 188 VAL A C 1
ATOM 1250 O O . VAL A 1 188 ? -11.112 27.063 -7.607 1.00 83.81 188 VAL A O 1
ATOM 1253 N N . ALA A 1 189 ? -12.462 28.036 -6.104 1.00 80.38 189 ALA A N 1
ATOM 1254 C CA . ALA A 1 189 ? -12.801 29.183 -6.956 1.00 80.38 189 ALA A CA 1
ATOM 1255 C C . ALA A 1 189 ? -11.668 30.229 -7.060 1.00 80.38 189 ALA A C 1
ATOM 1257 O O . ALA A 1 189 ? -11.694 31.074 -7.949 1.00 80.38 189 ALA A O 1
ATOM 1258 N N . GLY A 1 190 ? -10.700 30.192 -6.136 1.00 78.94 190 GLY A N 1
ATOM 1259 C CA . GLY A 1 190 ? -9.544 31.091 -6.085 1.00 78.94 190 GLY A CA 1
ATOM 1260 C C . GLY A 1 190 ? -8.208 30.376 -6.309 1.00 78.94 190 GLY A C 1
ATOM 1261 O O . GLY A 1 190 ? -8.121 29.377 -7.016 1.00 78.94 190 GLY A O 1
ATOM 1262 N N . THR A 1 191 ? -7.150 30.887 -5.681 1.00 78.38 191 THR A N 1
ATOM 1263 C CA . THR A 1 191 ? -5.783 30.361 -5.819 1.00 78.38 191 THR A CA 1
ATOM 1264 C C . THR A 1 191 ? -5.526 29.158 -4.910 1.00 78.38 191 THR A C 1
ATOM 1266 O O . THR A 1 191 ? -5.871 29.179 -3.729 1.00 78.38 191 THR A O 1
ATOM 1269 N N . ILE A 1 192 ? -4.830 28.143 -5.431 1.00 85.06 192 ILE A N 1
ATOM 1270 C CA . ILE A 1 192 ? -4.274 27.031 -4.646 1.00 85.06 192 ILE A CA 1
ATOM 1271 C C . ILE A 1 192 ? -2.812 27.354 -4.306 1.00 85.06 192 ILE A C 1
ATOM 1273 O O . ILE A 1 192 ? -1.981 27.475 -5.202 1.00 85.06 192 ILE A O 1
ATOM 1277 N N . GLN A 1 193 ? -2.487 27.473 -3.017 1.00 84.19 193 GLN A N 1
ATOM 1278 C CA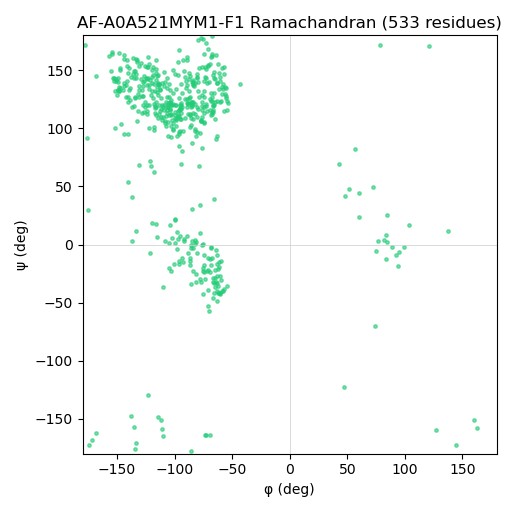 . GLN A 1 193 ? -1.108 27.601 -2.527 1.00 84.19 193 GLN A CA 1
ATOM 1279 C C . GLN A 1 193 ? -0.646 26.244 -1.984 1.00 84.19 193 GLN A C 1
ATOM 1281 O O . GLN A 1 193 ? -0.989 25.876 -0.863 1.00 84.19 193 GLN A O 1
ATOM 1286 N N . ALA A 1 194 ? 0.100 25.480 -2.781 1.00 82.62 194 ALA A N 1
ATOM 1287 C CA . ALA A 1 194 ? 0.597 24.157 -2.404 1.00 82.62 194 ALA A CA 1
ATOM 1288 C C . ALA A 1 194 ? 2.107 24.053 -2.645 1.00 82.62 194 ALA A C 1
ATOM 1290 O O . ALA A 1 194 ? 2.607 24.555 -3.647 1.00 82.62 194 ALA A O 1
ATOM 1291 N N . ASN A 1 195 ? 2.827 23.357 -1.756 1.00 81.69 195 ASN A N 1
ATOM 1292 C CA . ASN A 1 195 ? 4.254 23.069 -1.956 1.00 81.69 195 ASN A CA 1
ATOM 1293 C C . ASN A 1 195 ? 4.485 22.136 -3.158 1.00 81.69 195 ASN A C 1
ATOM 1295 O O . ASN A 1 195 ? 5.493 22.218 -3.852 1.00 81.69 195 ASN A O 1
ATOM 1299 N N . THR A 1 196 ? 3.552 21.216 -3.412 1.00 81.06 196 THR A N 1
ATOM 1300 C CA . THR A 1 196 ? 3.595 20.304 -4.559 1.00 81.06 196 THR A CA 1
ATOM 1301 C C . THR A 1 196 ? 2.173 19.971 -4.992 1.00 81.06 196 THR A C 1
ATOM 1303 O O . THR A 1 196 ? 1.338 19.620 -4.162 1.00 81.06 196 THR A O 1
ATOM 1306 N N . ILE A 1 197 ? 1.907 20.056 -6.295 1.00 83.88 197 ILE A N 1
ATOM 1307 C CA . ILE A 1 197 ? 0.669 19.583 -6.922 1.00 83.88 197 ILE A CA 1
ATOM 1308 C C . ILE A 1 197 ? 1.034 18.334 -7.729 1.00 83.88 197 ILE A C 1
ATOM 1310 O O . ILE A 1 197 ? 1.654 18.440 -8.783 1.00 83.88 197 ILE A O 1
ATOM 1314 N N . SER A 1 198 ? 0.687 17.148 -7.221 1.00 80.06 198 SER A N 1
ATOM 1315 C CA . SER A 1 198 ? 0.893 15.871 -7.919 1.00 80.06 198 SER A CA 1
ATOM 1316 C C . SER A 1 198 ? -0.435 15.409 -8.510 1.00 80.06 198 SER A C 1
ATOM 1318 O O . SER A 1 198 ? -1.343 15.022 -7.778 1.00 80.06 198 SER A O 1
ATOM 1320 N N . THR A 1 199 ? -0.579 15.506 -9.830 1.00 76.62 199 THR A N 1
ATOM 1321 C CA . THR A 1 199 ? -1.795 15.100 -10.551 1.00 76.62 199 THR A CA 1
ATOM 1322 C C . THR A 1 199 ? -1.408 14.288 -11.781 1.00 76.62 199 THR A C 1
ATOM 1324 O O . THR A 1 199 ? -0.346 14.498 -12.362 1.00 76.62 199 THR A O 1
ATOM 1327 N N . THR A 1 200 ? -2.263 13.349 -12.184 1.00 74.81 200 THR A N 1
ATOM 1328 C CA . THR A 1 200 ? -2.082 12.586 -13.431 1.00 74.81 200 THR A CA 1
ATOM 1329 C C . THR A 1 200 ? -2.411 13.416 -14.669 1.00 74.81 200 THR A C 1
ATOM 1331 O O . THR A 1 200 ? -1.926 13.115 -15.757 1.00 74.81 200 THR A O 1
ATOM 1334 N N . GLN A 1 201 ? -3.235 14.456 -14.517 1.00 71.31 201 GLN A N 1
ATOM 1335 C CA . GLN A 1 201 ? -3.643 15.345 -15.593 1.00 71.31 201 GLN A CA 1
ATOM 1336 C C . GLN A 1 201 ? -3.915 16.748 -15.033 1.00 71.31 201 GLN A C 1
ATOM 1338 O O . GLN A 1 201 ? -4.690 16.904 -14.090 1.00 71.31 201 GLN A O 1
ATOM 1343 N N . VAL A 1 202 ? -3.302 17.769 -15.635 1.00 74.81 202 VAL A N 1
ATOM 1344 C CA . VAL A 1 202 ? -3.642 19.182 -15.414 1.00 74.81 202 VAL A CA 1
ATOM 1345 C C . VAL A 1 202 ? -4.424 19.646 -16.636 1.00 74.81 202 VAL A C 1
ATOM 1347 O O . VAL A 1 202 ? -3.876 19.669 -17.737 1.00 74.81 202 VAL A O 1
ATOM 1350 N N . ASN A 1 203 ? -5.698 20.012 -16.472 1.00 69.94 203 ASN A N 1
ATOM 1351 C CA . ASN A 1 203 ? -6.440 20.663 -17.551 1.00 69.94 203 ASN A CA 1
ATOM 1352 C C . ASN A 1 203 ? -6.006 22.133 -17.633 1.00 69.94 203 ASN A C 1
ATOM 1354 O O . ASN A 1 203 ? -6.336 22.946 -16.772 1.00 69.94 203 ASN A O 1
ATOM 1358 N N . THR A 1 204 ? -5.233 22.461 -18.663 1.00 70.12 204 THR A N 1
ATOM 1359 C CA . THR A 1 204 ? -4.620 23.779 -18.853 1.00 70.12 204 THR A CA 1
ATOM 1360 C C . THR A 1 204 ? -5.490 24.762 -19.633 1.00 70.12 204 THR A C 1
ATOM 1362 O O . THR A 1 204 ? -5.029 25.868 -19.912 1.00 70.12 204 THR A O 1
ATOM 1365 N N . SER A 1 205 ? -6.751 24.433 -19.950 1.00 63.91 205 SER A N 1
ATOM 1366 C CA . SER A 1 205 ? -7.637 25.309 -20.738 1.00 63.91 205 SER A CA 1
ATOM 1367 C C . SER A 1 205 ? -7.885 26.691 -20.107 1.00 63.91 205 SER A C 1
ATOM 1369 O O . SER A 1 205 ? -8.368 27.588 -20.791 1.00 63.91 205 SER A O 1
ATOM 1371 N N . GLY A 1 206 ? -7.547 26.874 -18.823 1.00 56.00 206 GLY A N 1
ATOM 1372 C CA . GLY A 1 206 ? -7.613 28.145 -18.093 1.00 56.00 206 GLY A CA 1
ATOM 1373 C C . GLY A 1 206 ? -6.266 28.714 -17.622 1.00 56.00 206 GLY A C 1
ATOM 1374 O O . GLY A 1 206 ? -6.267 29.710 -16.908 1.00 56.00 206 GLY A O 1
ATOM 1375 N N . LEU A 1 207 ? -5.118 28.130 -17.995 1.00 67.44 207 LEU A N 1
ATOM 1376 C CA . LEU A 1 207 ? -3.777 28.573 -17.560 1.00 67.44 207 LEU A CA 1
ATOM 1377 C C . LEU A 1 207 ? -3.265 29.831 -18.310 1.00 67.44 207 LEU A C 1
ATOM 1379 O O . LEU A 1 207 ? -2.069 29.982 -18.570 1.00 67.44 207 LEU A O 1
ATOM 1383 N N . ALA A 1 208 ? -4.159 30.753 -18.677 1.00 60.62 208 ALA A N 1
ATOM 1384 C CA . ALA A 1 208 ? -3.772 32.027 -19.274 1.00 60.62 208 ALA A CA 1
ATOM 1385 C C . ALA A 1 208 ? -2.986 32.865 -18.245 1.00 60.62 208 ALA A C 1
ATOM 1387 O O . ALA A 1 208 ? -3.504 33.183 -17.179 1.00 60.62 208 ALA A O 1
ATOM 1388 N N . GLY A 1 209 ? -1.734 33.225 -18.559 1.00 59.56 209 GLY A N 1
ATOM 1389 C CA . GLY A 1 209 ? -0.939 34.148 -17.736 1.00 59.56 209 GLY A CA 1
ATOM 1390 C C . GLY A 1 209 ? 0.159 33.537 -16.856 1.00 59.56 209 GLY A C 1
ATOM 1391 O O . GLY A 1 209 ? 0.655 34.241 -15.976 1.00 59.56 209 GLY A O 1
ATOM 1392 N N . LEU A 1 210 ? 0.594 32.287 -17.082 1.00 69.81 210 LEU A N 1
ATOM 1393 C CA . LEU A 1 210 ? 1.855 31.797 -16.496 1.00 69.81 210 LEU A CA 1
ATOM 1394 C C . LEU A 1 210 ? 3.036 32.612 -17.047 1.00 69.81 210 LEU A C 1
ATOM 1396 O O . LEU A 1 210 ? 3.595 32.306 -18.098 1.00 69.81 210 LEU A O 1
ATOM 1400 N N . GLN A 1 211 ? 3.424 33.658 -16.326 1.00 65.88 211 GLN A N 1
ATOM 1401 C CA . GLN A 1 211 ? 4.678 34.364 -16.551 1.00 65.88 211 GLN A CA 1
ATOM 1402 C C . GLN A 1 211 ? 5.774 33.610 -15.783 1.00 65.88 211 GLN A C 1
ATOM 1404 O O . GLN A 1 211 ? 5.661 33.443 -14.572 1.00 65.88 211 GLN A O 1
ATOM 1409 N N . ASN A 1 212 ? 6.826 33.158 -16.477 1.00 65.06 212 ASN A N 1
ATOM 1410 C CA . ASN A 1 212 ? 8.000 32.473 -15.902 1.00 65.06 212 ASN A CA 1
ATOM 1411 C C . ASN A 1 212 ? 7.771 31.030 -15.401 1.00 65.06 212 ASN A C 1
ATOM 1413 O O . ASN A 1 212 ? 8.183 30.674 -14.296 1.00 65.06 212 ASN A O 1
ATOM 1417 N N . LEU A 1 213 ? 7.151 30.167 -16.215 1.00 76.06 213 LEU A N 1
ATOM 1418 C CA . LEU A 1 213 ? 7.145 28.725 -15.942 1.00 76.06 213 LEU A CA 1
ATOM 1419 C C . LEU A 1 213 ? 8.574 28.156 -16.023 1.00 76.06 213 LEU A C 1
ATOM 1421 O O . LEU A 1 213 ? 9.123 28.005 -17.113 1.00 76.06 213 LEU A O 1
ATOM 1425 N N . THR A 1 214 ? 9.157 27.802 -14.877 1.00 72.25 214 THR A N 1
ATOM 1426 C CA . THR A 1 214 ? 10.447 27.101 -14.800 1.00 72.25 214 THR A CA 1
ATOM 1427 C C . THR A 1 214 ? 10.218 25.596 -14.712 1.00 72.25 214 THR A C 1
ATOM 1429 O O . THR A 1 214 ? 9.586 25.115 -13.773 1.00 72.25 214 THR A O 1
ATOM 1432 N N . VAL A 1 215 ? 10.775 24.841 -15.658 1.00 78.44 215 VAL A N 1
ATOM 1433 C CA . VAL A 1 215 ? 10.812 23.373 -15.624 1.00 78.44 215 VAL A CA 1
ATOM 1434 C C . VAL A 1 215 ? 12.260 22.950 -15.387 1.00 78.44 215 VAL A C 1
ATOM 1436 O O . VAL A 1 215 ? 13.132 23.259 -16.190 1.00 78.44 215 VAL A O 1
ATOM 1439 N N . THR A 1 216 ? 12.536 22.265 -14.277 1.00 73.50 216 THR A N 1
ATOM 1440 C CA . THR A 1 216 ? 13.893 21.811 -13.906 1.00 73.50 216 THR A CA 1
ATOM 1441 C C . THR A 1 216 ? 14.312 20.502 -14.591 1.00 73.50 216 THR A C 1
ATOM 1443 O O . THR A 1 216 ? 15.422 20.024 -14.375 1.00 73.50 216 THR A O 1
ATOM 1446 N N . GLY A 1 217 ? 13.441 19.926 -15.425 1.00 76.50 217 GLY A N 1
ATOM 1447 C CA . GLY A 1 217 ? 13.672 18.697 -16.187 1.00 76.50 217 GLY A CA 1
ATOM 1448 C C . GLY A 1 217 ? 13.210 18.805 -17.643 1.00 76.50 217 GLY A C 1
ATOM 1449 O O . GLY A 1 217 ? 13.092 19.895 -18.199 1.00 76.50 217 GLY A O 1
ATOM 1450 N N . SER A 1 218 ? 12.942 17.663 -18.275 1.00 75.12 218 SER A N 1
ATOM 1451 C CA . SER A 1 218 ? 12.502 17.603 -19.673 1.00 75.12 218 SER A CA 1
ATOM 1452 C C . SER A 1 218 ? 10.992 17.806 -19.820 1.00 75.12 218 SER A C 1
ATOM 1454 O O . SER A 1 218 ? 10.202 17.264 -19.049 1.00 75.12 218 SER A O 1
ATOM 1456 N N . ILE A 1 219 ? 10.583 18.525 -20.866 1.00 81.12 219 ILE A N 1
ATOM 1457 C CA . ILE A 1 219 ? 9.184 18.603 -21.306 1.00 81.12 219 ILE A CA 1
ATOM 1458 C C . ILE A 1 219 ? 8.959 17.495 -22.343 1.00 81.12 219 ILE A C 1
ATOM 1460 O O . ILE A 1 219 ? 9.474 17.584 -23.455 1.00 81.12 219 ILE A O 1
ATOM 1464 N N . ASN A 1 220 ? 8.203 16.450 -21.993 1.00 78.44 220 ASN A N 1
ATOM 1465 C CA . ASN A 1 220 ? 7.788 15.400 -22.930 1.00 78.44 220 ASN A CA 1
ATOM 1466 C C . ASN A 1 220 ? 6.381 15.713 -23.466 1.00 78.44 220 ASN A C 1
ATOM 1468 O O . ASN A 1 220 ? 5.384 15.271 -22.898 1.00 78.44 220 ASN A O 1
ATOM 1472 N N . ALA A 1 221 ? 6.303 16.531 -24.516 1.00 73.75 221 ALA A N 1
ATOM 1473 C CA . ALA A 1 221 ? 5.049 16.930 -25.150 1.00 73.75 221 ALA A CA 1
ATOM 1474 C C . ALA A 1 221 ? 5.059 16.579 -26.642 1.00 73.75 221 ALA A C 1
ATOM 1476 O O . ALA A 1 221 ? 6.078 16.736 -27.311 1.00 73.75 221 ALA A O 1
ATOM 1477 N N . ALA A 1 222 ? 3.906 16.166 -27.180 1.00 75.44 222 ALA A N 1
ATOM 1478 C CA . ALA A 1 222 ? 3.751 15.909 -28.615 1.00 75.44 222 ALA A CA 1
ATOM 1479 C C . ALA A 1 222 ? 3.947 17.179 -29.467 1.00 75.44 222 ALA A C 1
ATOM 1481 O O . ALA A 1 222 ? 4.331 17.105 -30.632 1.00 75.44 222 ALA A O 1
ATOM 1482 N N . THR A 1 223 ? 3.676 18.359 -28.904 1.00 77.62 223 THR A N 1
ATOM 1483 C CA . THR A 1 223 ? 3.904 19.654 -29.555 1.00 77.62 223 THR A CA 1
ATOM 1484 C C . THR A 1 223 ? 4.242 20.701 -28.501 1.00 77.62 223 THR A C 1
ATOM 1486 O O . THR A 1 223 ? 3.577 20.784 -27.470 1.00 77.62 223 THR A O 1
ATOM 1489 N N . ILE A 1 224 ? 5.262 21.516 -28.769 1.00 80.94 224 ILE A N 1
ATOM 1490 C CA . ILE A 1 224 ? 5.609 22.700 -27.978 1.00 80.94 224 ILE A CA 1
ATOM 1491 C C . ILE A 1 224 ? 5.420 23.911 -28.893 1.00 80.94 224 ILE A C 1
ATOM 1493 O O . ILE A 1 224 ? 6.157 24.072 -29.861 1.00 80.94 224 ILE A O 1
ATOM 1497 N N . SER A 1 225 ? 4.418 24.744 -28.605 1.00 79.44 225 SER A N 1
ATOM 1498 C CA . SER A 1 225 ? 4.148 25.978 -29.352 1.00 79.44 225 SER A CA 1
ATOM 1499 C C . SER A 1 225 ? 4.585 27.184 -28.528 1.00 79.44 225 SER A C 1
ATOM 1501 O O . SER A 1 225 ? 4.048 27.422 -27.448 1.00 79.44 225 SER A O 1
ATOM 1503 N N . VAL A 1 226 ? 5.547 27.951 -29.039 1.00 78.94 226 VAL A N 1
ATOM 1504 C CA . VAL A 1 226 ? 6.069 29.165 -28.399 1.00 78.94 226 VAL A CA 1
ATOM 1505 C C . VAL A 1 226 ? 5.760 30.344 -29.317 1.00 78.94 226 VAL A C 1
ATOM 1507 O O . VAL A 1 226 ? 6.231 30.384 -30.447 1.00 78.94 226 VAL A O 1
ATOM 1510 N N . SER A 1 227 ? 4.961 31.305 -28.849 1.00 75.25 227 SER A N 1
ATOM 1511 C CA . SER A 1 227 ? 4.602 32.510 -29.619 1.00 75.25 227 SER A CA 1
ATOM 1512 C C . SER A 1 227 ? 5.668 33.617 -29.566 1.00 75.25 227 SER A C 1
ATOM 1514 O O . SER A 1 227 ? 5.441 34.711 -30.073 1.00 75.25 227 SER A O 1
ATOM 1516 N N . GLY A 1 228 ? 6.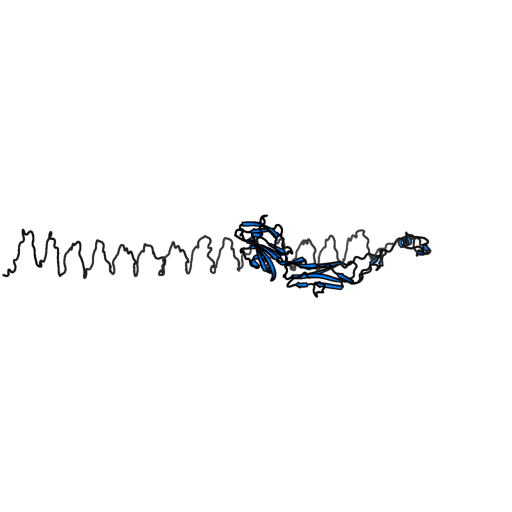805 33.355 -28.917 1.00 75.38 228 GLY A N 1
ATOM 1517 C CA . GLY A 1 228 ? 7.922 34.280 -28.729 1.00 75.38 228 GLY A CA 1
ATOM 1518 C C . GLY A 1 228 ? 9.273 33.591 -28.932 1.00 75.38 228 GLY A C 1
ATOM 1519 O O . GLY A 1 228 ? 9.400 32.668 -29.731 1.00 75.38 228 GLY A O 1
ATOM 1520 N N . THR A 1 229 ? 10.296 34.030 -28.205 1.00 75.38 229 THR A N 1
ATOM 1521 C CA . THR A 1 229 ? 11.667 33.525 -28.358 1.00 75.38 229 THR A CA 1
ATOM 1522 C C . THR A 1 229 ? 11.904 32.246 -27.552 1.00 75.38 229 THR A C 1
ATOM 1524 O O . THR A 1 229 ? 11.525 32.166 -26.385 1.00 75.38 229 THR A O 1
ATOM 1527 N N . ILE A 1 230 ? 12.609 31.272 -28.134 1.00 79.12 230 ILE A N 1
ATOM 1528 C CA . ILE A 1 230 ? 13.196 30.146 -27.394 1.00 79.12 230 ILE A CA 1
ATOM 1529 C C . ILE A 1 230 ? 14.644 30.513 -27.048 1.00 79.12 230 ILE A C 1
ATOM 1531 O O . ILE A 1 230 ? 15.467 30.680 -27.943 1.00 79.12 230 ILE A O 1
ATOM 1535 N N . SER A 1 231 ? 14.961 30.629 -25.756 1.00 79.31 231 SER A N 1
ATOM 1536 C CA . SER A 1 231 ? 16.330 30.828 -25.262 1.00 79.31 231 SER A CA 1
ATOM 1537 C C . SER A 1 231 ? 16.824 29.540 -24.607 1.00 79.31 231 SER A C 1
ATOM 1539 O O . SER A 1 231 ? 16.446 29.239 -23.476 1.00 79.31 231 SER A O 1
ATOM 1541 N N . ALA A 1 232 ? 17.652 28.769 -25.312 1.00 72.06 232 ALA A N 1
ATOM 1542 C CA . ALA A 1 232 ? 18.208 27.506 -24.826 1.00 72.06 232 ALA A CA 1
ATOM 1543 C C . ALA A 1 232 ? 19.703 27.406 -25.154 1.00 72.06 232 ALA A C 1
ATOM 1545 O O . ALA A 1 232 ? 20.139 27.868 -26.205 1.00 72.06 232 ALA A O 1
ATOM 1546 N N . ALA A 1 233 ? 20.482 26.760 -24.278 1.00 76.00 233 ALA A N 1
ATOM 1547 C CA . ALA A 1 233 ? 21.902 26.487 -24.533 1.00 76.00 233 ALA A CA 1
ATOM 1548 C C . ALA A 1 233 ? 22.108 25.522 -25.716 1.00 76.00 233 ALA A C 1
ATOM 1550 O O . ALA A 1 233 ? 23.128 25.560 -26.398 1.00 76.00 233 ALA A O 1
ATOM 1551 N N . THR A 1 234 ? 21.139 24.640 -25.968 1.00 73.69 234 THR A N 1
ATOM 1552 C CA . THR A 1 234 ? 21.130 23.726 -27.112 1.00 73.69 234 THR A CA 1
ATOM 1553 C C . THR A 1 234 ? 19.688 23.470 -27.528 1.00 73.69 234 THR A C 1
ATOM 1555 O O . THR A 1 234 ? 18.843 23.167 -26.688 1.00 73.69 234 THR A O 1
ATOM 1558 N N . VAL A 1 235 ? 19.416 23.570 -28.827 1.00 78.56 235 VAL A N 1
ATOM 1559 C CA . VAL A 1 235 ? 18.171 23.107 -29.446 1.00 78.56 235 VAL A CA 1
ATOM 1560 C C . VAL A 1 235 ? 18.548 21.935 -30.346 1.00 78.56 235 VAL A C 1
ATOM 1562 O O . VAL A 1 235 ? 19.306 22.116 -31.294 1.00 78.56 235 VAL A O 1
ATOM 1565 N N . SER A 1 236 ? 18.067 20.733 -30.027 1.00 74.88 236 SER A N 1
ATOM 1566 C CA . SER A 1 236 ? 18.315 19.517 -30.809 1.00 74.88 236 SER A CA 1
ATOM 1567 C C . SER A 1 236 ? 16.989 18.968 -31.318 1.00 74.88 236 SER A C 1
ATOM 1569 O O . SER A 1 236 ? 16.061 18.769 -30.535 1.00 74.88 236 SER A O 1
ATOM 1571 N N . ALA A 1 237 ? 16.892 18.749 -32.625 1.00 74.50 237 ALA A N 1
ATOM 1572 C CA . ALA A 1 237 ? 15.720 18.174 -33.269 1.00 74.50 237 ALA A CA 1
ATOM 1573 C C . ALA A 1 237 ? 16.167 17.281 -34.431 1.00 74.50 237 ALA A C 1
ATOM 1575 O O . ALA A 1 237 ? 17.065 17.651 -35.183 1.00 74.50 237 ALA A O 1
ATOM 1576 N N . THR A 1 238 ? 15.524 16.122 -34.594 1.00 72.75 238 THR A N 1
ATOM 1577 C CA . THR A 1 238 ? 15.766 15.212 -35.730 1.00 72.75 238 THR A CA 1
ATOM 1578 C C . THR A 1 238 ? 15.413 15.876 -37.063 1.00 72.75 238 THR A C 1
ATOM 1580 O O . THR A 1 238 ? 16.103 15.685 -38.059 1.00 72.75 238 THR A O 1
ATOM 1583 N N . ASN A 1 239 ? 14.366 16.707 -37.063 1.00 71.44 239 ASN A N 1
ATOM 1584 C CA . ASN A 1 239 ? 13.936 17.512 -38.197 1.00 71.44 239 ASN A CA 1
ATOM 1585 C C . ASN A 1 239 ? 13.622 18.920 -37.687 1.00 71.44 239 ASN A C 1
ATOM 1587 O O . ASN A 1 239 ? 12.739 19.088 -36.847 1.00 71.44 239 ASN A O 1
ATOM 1591 N N . ALA A 1 240 ? 14.334 19.927 -38.191 1.00 72.00 240 ALA A N 1
ATOM 1592 C CA . ALA A 1 240 ? 14.086 21.320 -37.849 1.00 72.00 240 ALA A CA 1
ATOM 1593 C C . ALA A 1 240 ? 13.879 22.140 -39.126 1.00 72.00 240 ALA A C 1
ATOM 1595 O O . ALA A 1 240 ? 14.750 22.187 -39.991 1.00 72.00 240 ALA A O 1
ATOM 1596 N N . THR A 1 241 ? 12.730 22.804 -39.241 1.00 77.69 241 THR A N 1
ATOM 1597 C CA . THR A 1 241 ? 12.473 23.804 -40.284 1.00 77.69 241 THR A CA 1
ATOM 1598 C C . THR A 1 241 ? 12.688 25.190 -39.689 1.00 77.69 241 THR A C 1
ATOM 1600 O O . THR A 1 241 ? 11.837 25.682 -38.949 1.00 77.69 241 THR A O 1
ATOM 1603 N N . LEU A 1 242 ? 13.833 25.810 -39.979 1.00 76.00 242 LEU A N 1
ATOM 1604 C CA . LEU A 1 242 ? 14.153 27.161 -39.521 1.00 76.00 242 LEU A CA 1
ATOM 1605 C C . LEU A 1 242 ? 14.011 28.151 -40.681 1.00 76.00 242 LEU A C 1
ATOM 1607 O O . LEU A 1 242 ? 14.627 27.982 -41.730 1.00 76.00 242 LEU A O 1
ATOM 1611 N N . THR A 1 243 ? 13.232 29.210 -40.478 1.00 74.56 243 THR A N 1
ATOM 1612 C CA . THR A 1 243 ? 13.075 30.325 -41.425 1.00 74.56 243 THR A CA 1
ATOM 1613 C C . THR A 1 243 ? 13.607 31.616 -40.803 1.00 74.56 243 THR A C 1
ATOM 1615 O O . THR A 1 243 ? 13.471 31.799 -39.597 1.00 74.56 243 THR A O 1
ATOM 1618 N N . ASN A 1 244 ? 14.156 32.531 -41.612 1.00 63.91 244 ASN A N 1
ATOM 1619 C CA . ASN A 1 244 ? 14.631 33.859 -41.176 1.00 63.91 244 ASN A CA 1
ATOM 1620 C C . ASN A 1 244 ? 15.743 33.831 -40.103 1.00 63.91 244 ASN A C 1
ATOM 1622 O O . ASN A 1 244 ? 15.705 34.592 -39.139 1.00 63.91 244 ASN A O 1
ATOM 1626 N N . ILE A 1 245 ? 16.745 32.959 -40.262 1.00 73.19 245 ILE A N 1
ATOM 1627 C CA . ILE A 1 245 ? 17.889 32.892 -39.341 1.00 73.19 245 ILE A CA 1
ATOM 1628 C C . ILE A 1 245 ? 18.807 34.108 -39.549 1.00 73.19 245 ILE A C 1
ATOM 1630 O O . ILE A 1 245 ? 19.398 34.266 -40.615 1.00 73.19 245 ILE A O 1
ATOM 1634 N N . THR A 1 246 ? 18.996 34.924 -38.512 1.00 69.56 246 THR A N 1
ATOM 1635 C CA . THR A 1 246 ? 20.013 35.990 -38.463 1.00 69.56 246 THR A CA 1
ATOM 1636 C C . THR A 1 246 ? 21.024 35.703 -37.352 1.00 69.56 246 THR A C 1
ATOM 1638 O O . THR A 1 246 ? 20.615 35.417 -36.230 1.00 69.56 246 THR A O 1
ATOM 1641 N N . GLY A 1 247 ? 22.331 35.806 -37.633 1.00 63.53 247 GLY A N 1
ATOM 1642 C CA . GLY A 1 247 ? 23.383 35.684 -36.608 1.00 63.53 247 GLY A CA 1
ATOM 1643 C C . GLY A 1 247 ? 23.836 34.257 -36.266 1.00 63.53 247 GLY A C 1
ATOM 1644 O O . GLY A 1 247 ? 24.336 34.030 -35.167 1.00 63.53 247 GLY A O 1
ATOM 1645 N N . LEU A 1 248 ? 23.685 33.291 -37.182 1.00 67.75 248 LEU A N 1
ATOM 1646 C CA . LEU A 1 248 ? 24.213 31.936 -36.989 1.00 67.75 248 LEU A CA 1
ATOM 1647 C C . LEU A 1 248 ? 25.751 31.944 -37.013 1.00 67.75 248 LEU A C 1
ATOM 1649 O O . LEU A 1 248 ? 26.359 32.151 -38.061 1.00 67.75 248 LEU A O 1
ATOM 1653 N N . SER A 1 249 ? 26.370 31.686 -35.862 1.00 62.16 249 SER A N 1
ATOM 1654 C CA . SER A 1 249 ? 27.807 31.428 -35.745 1.00 62.16 249 SER A CA 1
ATOM 1655 C C . SER A 1 249 ? 28.042 29.920 -35.730 1.00 62.16 249 SER A C 1
ATOM 1657 O O . SER A 1 249 ? 27.659 29.238 -34.779 1.00 62.16 249 SER A O 1
ATOM 1659 N N . LEU A 1 250 ? 28.640 29.390 -36.797 1.00 61.25 250 LEU A N 1
ATOM 1660 C CA . LEU A 1 250 ? 29.136 28.017 -36.827 1.00 61.25 250 LEU A CA 1
ATOM 1661 C C . LEU A 1 250 ? 30.550 28.031 -36.223 1.00 61.25 250 LEU A C 1
ATOM 1663 O O . LEU A 1 250 ? 31.417 28.720 -36.769 1.00 61.25 250 LEU A O 1
ATOM 1667 N N . PRO A 1 251 ? 30.820 27.320 -35.112 1.00 53.19 251 PRO A N 1
ATOM 1668 C CA . PRO A 1 251 ? 32.189 27.152 -34.642 1.00 53.19 251 PRO A CA 1
ATOM 1669 C C . PRO A 1 251 ? 33.012 26.476 -35.746 1.00 53.19 251 PRO A C 1
ATOM 1671 O O . PRO A 1 251 ? 32.462 25.739 -36.560 1.00 53.19 251 PRO A O 1
ATOM 1674 N N . SER A 1 252 ? 34.318 26.734 -35.784 1.00 50.75 252 SER A N 1
ATOM 1675 C CA . SER A 1 252 ? 35.282 26.328 -36.822 1.00 50.75 252 SER A CA 1
ATOM 1676 C C . SER A 1 252 ? 35.527 24.807 -36.954 1.00 50.75 252 SER A C 1
ATOM 1678 O O . SER A 1 252 ? 36.656 24.370 -37.160 1.00 50.75 252 SER A O 1
ATOM 1680 N N . GLY A 1 253 ? 34.485 23.988 -36.821 1.00 52.19 253 GLY A N 1
ATOM 1681 C CA . GLY A 1 253 ? 34.476 22.550 -37.051 1.00 52.19 253 GLY A CA 1
ATOM 1682 C C . GLY A 1 253 ? 34.074 22.188 -38.481 1.00 52.19 253 GLY A C 1
ATOM 1683 O O . GLY A 1 253 ? 33.304 22.883 -39.142 1.00 52.19 253 GLY A O 1
ATOM 1684 N N . THR A 1 254 ? 34.623 21.072 -38.949 1.00 45.88 254 THR A N 1
ATOM 1685 C CA . THR A 1 254 ? 34.431 20.490 -40.277 1.00 45.88 254 THR A CA 1
ATOM 1686 C C . THR A 1 254 ? 32.949 20.278 -40.605 1.00 45.88 254 THR A C 1
ATOM 1688 O O . THR A 1 254 ? 32.280 19.451 -39.986 1.00 45.88 254 THR A O 1
ATOM 1691 N N . LEU A 1 255 ? 32.449 20.981 -41.624 1.00 52.66 255 LEU A N 1
ATOM 1692 C CA . LEU A 1 255 ? 31.213 20.613 -42.314 1.00 52.66 255 LEU A CA 1
ATOM 1693 C C . LEU A 1 255 ? 31.482 19.296 -43.051 1.00 52.66 255 LEU A C 1
ATOM 1695 O O . LEU A 1 255 ? 32.317 19.253 -43.950 1.00 52.66 255 LEU A O 1
ATOM 1699 N N . THR A 1 256 ? 30.840 18.213 -42.628 1.00 52.25 256 THR A N 1
ATOM 1700 C CA . THR A 1 256 ? 31.103 16.858 -43.141 1.00 52.25 256 THR A CA 1
ATOM 1701 C C . THR A 1 256 ? 30.096 16.392 -44.188 1.00 52.25 256 THR A C 1
ATOM 1703 O O . THR A 1 256 ? 30.020 15.195 -44.440 1.00 52.25 256 THR A O 1
ATOM 1706 N N . ASP A 1 257 ? 29.367 17.295 -44.858 1.00 42.91 257 ASP A N 1
ATOM 1707 C CA . ASP A 1 257 ? 28.562 16.865 -46.004 1.00 42.91 257 ASP A CA 1
ATOM 1708 C C . ASP A 1 257 ? 28.470 17.859 -47.171 1.00 42.91 257 ASP A C 1
ATOM 1710 O O . ASP A 1 257 ? 28.727 19.059 -47.072 1.00 42.91 257 ASP A O 1
ATOM 1714 N N . THR A 1 258 ? 28.109 17.270 -48.304 1.00 50.94 258 THR A N 1
ATOM 1715 C CA . THR A 1 258 ? 28.611 17.493 -49.661 1.00 50.94 258 THR A CA 1
ATOM 1716 C C . THR A 1 258 ? 27.954 18.659 -50.411 1.00 50.94 258 THR A C 1
ATOM 1718 O O . THR A 1 258 ? 28.379 18.997 -51.511 1.00 50.94 258 THR A O 1
ATOM 1721 N N . PHE A 1 259 ? 26.962 19.345 -49.837 1.00 43.84 259 PHE A N 1
ATOM 1722 C CA . PHE A 1 259 ? 26.310 20.480 -50.500 1.00 43.84 259 PHE A CA 1
ATOM 1723 C C . PHE A 1 259 ? 25.919 21.570 -49.509 1.00 43.84 259 PHE A C 1
ATOM 1725 O O . PHE A 1 259 ? 24.815 21.584 -48.972 1.00 43.84 259 PHE A O 1
ATOM 1732 N N . VAL A 1 260 ? 26.787 22.565 -49.353 1.00 48.00 260 VAL A N 1
ATOM 1733 C CA . VAL A 1 260 ? 26.328 23.897 -48.960 1.00 48.00 260 VAL A CA 1
ATOM 1734 C C . VAL A 1 260 ? 26.095 24.678 -50.248 1.00 48.00 260 VAL A C 1
ATOM 1736 O O . VAL A 1 260 ? 27.023 25.215 -50.847 1.00 48.00 260 VAL A O 1
ATOM 1739 N N . THR A 1 261 ? 24.839 24.728 -50.696 1.00 46.25 261 THR A N 1
ATOM 1740 C CA . THR A 1 261 ? 24.438 25.679 -51.738 1.00 46.25 261 THR A CA 1
ATOM 1741 C C . THR A 1 261 ? 24.192 27.020 -51.061 1.00 46.25 261 THR A C 1
ATOM 1743 O O . THR A 1 261 ? 23.101 27.278 -50.561 1.00 46.25 261 THR A O 1
ATOM 1746 N N . ILE A 1 262 ? 25.208 27.883 -51.025 1.00 51.78 262 ILE A N 1
ATOM 1747 C CA . ILE A 1 262 ? 24.969 29.310 -50.804 1.00 51.78 262 ILE A CA 1
ATOM 1748 C C . ILE A 1 262 ? 24.664 29.896 -52.174 1.00 51.78 262 ILE A C 1
ATOM 1750 O O . ILE A 1 262 ? 25.500 29.852 -53.077 1.00 51.78 262 ILE A O 1
ATOM 1754 N N . SER A 1 263 ? 23.464 30.438 -52.347 1.00 43.16 263 SER A N 1
ATOM 1755 C CA . SER A 1 263 ? 23.145 31.240 -53.524 1.00 43.16 263 SER A CA 1
ATOM 1756 C C . SER A 1 263 ? 24.022 32.503 -53.515 1.00 43.16 263 SER A C 1
ATOM 1758 O O . SER A 1 263 ? 23.628 33.504 -52.922 1.00 43.16 263 SER A O 1
ATOM 1760 N N . GLY A 1 264 ? 25.212 32.457 -54.139 1.00 51.47 264 GLY A N 1
ATOM 1761 C CA . GLY A 1 264 ? 25.950 33.666 -54.540 1.00 51.47 264 GLY A CA 1
ATOM 1762 C C . GLY A 1 264 ? 27.476 33.775 -54.339 1.00 51.47 264 GLY A C 1
ATOM 1763 O O . GLY A 1 264 ? 27.966 34.886 -54.512 1.00 51.47 264 GLY A O 1
ATOM 1764 N N . GLY A 1 265 ? 28.266 32.735 -54.016 1.00 44.88 265 GLY A N 1
ATOM 1765 C CA . GLY A 1 265 ? 29.727 32.917 -53.816 1.00 44.88 265 GLY A CA 1
ATOM 1766 C C . GLY A 1 265 ? 30.618 31.717 -54.174 1.00 44.88 265 GLY A C 1
ATOM 1767 O O . GLY A 1 265 ? 30.328 30.594 -53.782 1.00 44.88 265 GLY A O 1
ATOM 1768 N N . VAL A 1 266 ? 31.710 31.959 -54.916 1.00 43.31 266 VAL A N 1
ATOM 1769 C CA . VAL A 1 266 ? 32.678 30.967 -55.452 1.00 43.31 266 VAL A CA 1
ATOM 1770 C C . VAL A 1 266 ? 33.941 30.888 -54.582 1.00 43.31 266 VAL A C 1
ATOM 1772 O O . VAL A 1 266 ? 34.416 31.926 -54.132 1.00 43.31 266 VAL A O 1
ATOM 1775 N N . LEU A 1 267 ? 34.573 29.707 -54.465 1.00 49.62 267 LEU A N 1
ATOM 1776 C CA . LEU A 1 267 ? 35.997 29.573 -54.099 1.00 49.62 267 LEU A CA 1
ATOM 1777 C C . LEU A 1 267 ? 36.738 28.628 -55.071 1.00 49.62 267 LEU A C 1
ATOM 1779 O O . LEU A 1 267 ? 36.256 27.541 -55.377 1.00 49.62 267 LEU A O 1
ATOM 1783 N N . LYS A 1 268 ? 37.920 29.044 -55.554 1.00 49.50 268 LYS A N 1
ATOM 1784 C CA . LYS A 1 268 ? 38.878 28.258 -56.365 1.00 49.50 268 LYS A CA 1
ATOM 1785 C C . LYS A 1 268 ? 40.221 28.158 -55.631 1.00 49.50 268 LYS A C 1
ATOM 1787 O O . LYS A 1 268 ? 40.699 29.206 -55.211 1.00 49.50 268 LYS A O 1
ATOM 1792 N N . GLN A 1 269 ? 40.885 26.989 -55.642 1.00 42.41 269 GLN A N 1
ATOM 1793 C CA . GLN A 1 269 ? 42.350 26.863 -55.845 1.00 42.41 269 GLN A CA 1
ATOM 1794 C C . GLN A 1 269 ? 42.790 25.398 -56.092 1.00 42.41 269 GLN A C 1
ATOM 1796 O O . GLN A 1 269 ? 42.246 24.483 -55.482 1.00 42.41 269 GLN A O 1
ATOM 1801 N N . THR A 1 270 ? 43.801 25.162 -56.944 1.00 42.91 270 THR A N 1
ATOM 1802 C CA . THR A 1 270 ? 44.489 23.856 -57.094 1.00 42.91 270 THR A CA 1
ATOM 1803 C C . THR A 1 270 ? 45.994 24.070 -57.323 1.00 42.91 270 THR A C 1
ATOM 1805 O O . THR A 1 270 ? 46.362 24.944 -58.105 1.00 42.91 270 THR A O 1
ATOM 1808 N N . ALA A 1 271 ? 46.849 23.271 -56.670 1.00 48.47 271 ALA A N 1
ATOM 1809 C CA . ALA A 1 271 ? 48.285 23.107 -56.953 1.00 48.47 271 ALA A CA 1
ATOM 1810 C C . ALA A 1 271 ? 48.541 21.708 -57.575 1.00 48.47 271 ALA A C 1
ATOM 1812 O O . ALA A 1 271 ? 47.795 20.779 -57.274 1.00 48.47 271 ALA A O 1
ATOM 1813 N N . TYR A 1 272 ? 49.540 21.563 -58.460 1.00 53.41 272 TYR A N 1
ATOM 1814 C CA . TYR A 1 272 ? 49.794 20.370 -59.303 1.00 53.41 272 TYR A CA 1
ATOM 1815 C C . TYR A 1 272 ? 51.009 19.544 -58.823 1.00 53.41 272 TYR A C 1
ATOM 1817 O O . TYR A 1 272 ? 52.069 20.114 -58.577 1.00 53.41 272 TYR A O 1
ATOM 1825 N N . GLU A 1 273 ? 50.872 18.212 -58.757 1.00 64.31 273 GLU A N 1
ATOM 1826 C CA . GLU A 1 273 ? 51.883 17.222 -58.317 1.00 64.31 273 GLU A CA 1
ATOM 1827 C C . GLU A 1 273 ? 52.159 16.181 -59.445 1.00 64.31 273 GLU A C 1
ATOM 1829 O O . GLU A 1 273 ? 51.198 15.726 -60.071 1.00 64.31 273 GLU A O 1
ATOM 1834 N N . PRO A 1 274 ? 53.421 15.771 -59.736 1.00 69.81 274 PRO A N 1
ATOM 1835 C CA . PRO A 1 274 ? 53.770 14.871 -60.855 1.00 69.81 274 PRO A CA 1
ATOM 1836 C C . PRO A 1 274 ? 53.501 13.373 -60.588 1.00 69.81 274 PRO A C 1
ATOM 1838 O O . PRO A 1 274 ? 53.604 12.911 -59.453 1.00 69.81 274 PRO A O 1
ATOM 1841 N N . THR A 1 275 ? 53.224 12.592 -61.647 1.00 81.50 275 THR A N 1
ATOM 1842 C CA . THR A 1 275 ? 52.773 11.180 -61.583 1.00 81.50 275 THR A CA 1
ATOM 1843 C C . THR A 1 275 ? 53.751 10.155 -62.203 1.00 81.50 275 THR A C 1
ATOM 1845 O O . THR A 1 275 ? 54.433 10.484 -63.171 1.00 81.50 275 THR A O 1
ATOM 1848 N N . PHE A 1 276 ? 53.795 8.895 -61.735 1.00 83.50 276 PHE A N 1
ATOM 1849 C CA . PHE A 1 276 ? 54.627 7.816 -62.307 1.00 83.50 276 PHE A CA 1
ATOM 1850 C C . PHE A 1 276 ? 54.182 7.411 -63.723 1.00 83.50 276 PHE A C 1
ATOM 1852 O O . PHE A 1 276 ? 52.994 7.375 -64.035 1.00 83.50 276 PHE A O 1
ATOM 1859 N N . ALA A 1 277 ? 55.136 7.029 -64.576 1.00 81.06 277 ALA A N 1
ATOM 1860 C CA . ALA A 1 277 ? 54.884 6.711 -65.987 1.00 81.06 277 ALA A CA 1
ATOM 1861 C C . ALA A 1 277 ? 54.469 5.250 -66.263 1.00 81.06 277 ALA A C 1
ATOM 1863 O O . ALA A 1 277 ? 53.930 4.960 -67.332 1.00 81.06 277 ALA A O 1
ATOM 1864 N N . ALA A 1 278 ? 54.715 4.326 -65.329 1.00 85.06 278 ALA A N 1
ATOM 1865 C CA . ALA A 1 278 ? 54.401 2.907 -65.481 1.00 85.06 278 ALA A CA 1
ATOM 1866 C C . ALA A 1 278 ? 54.256 2.202 -64.125 1.00 85.06 278 ALA A C 1
ATOM 1868 O O . ALA A 1 278 ? 54.722 2.696 -63.099 1.00 85.06 278 ALA A O 1
ATOM 1869 N N . ASP A 1 279 ? 53.626 1.032 -64.161 1.00 83.94 279 ASP A N 1
ATOM 1870 C CA . ASP A 1 279 ? 53.569 0.076 -63.054 1.00 83.94 279 ASP A CA 1
ATOM 1871 C C . ASP A 1 279 ? 54.911 -0.667 -62.955 1.00 83.94 279 ASP A C 1
ATOM 1873 O O . ASP A 1 279 ? 55.606 -0.818 -63.964 1.00 83.94 279 ASP A O 1
ATOM 1877 N N . PHE A 1 280 ? 55.293 -1.136 -61.767 1.00 83.69 280 PHE A N 1
ATOM 1878 C CA . PHE A 1 280 ? 56.566 -1.841 -61.557 1.00 83.69 280 PHE A CA 1
ATOM 1879 C C . PHE A 1 280 ? 56.404 -3.034 -60.614 1.00 83.69 280 PHE A C 1
ATOM 1881 O O . PHE A 1 280 ? 55.527 -3.035 -59.760 1.00 83.69 280 PHE A O 1
ATOM 1888 N N . VAL A 1 281 ? 57.239 -4.064 -60.757 1.00 81.50 281 VAL A N 1
ATOM 1889 C CA . VAL A 1 281 ? 57.177 -5.278 -59.923 1.00 81.50 281 VAL A CA 1
ATOM 1890 C C . VAL A 1 281 ? 58.056 -5.113 -58.685 1.00 81.50 281 VAL A C 1
ATOM 1892 O O . VAL A 1 281 ? 59.198 -4.662 -58.792 1.00 81.50 281 VAL A O 1
ATOM 1895 N N . VAL A 1 282 ? 57.547 -5.489 -57.509 1.00 77.81 282 VAL A N 1
ATOM 1896 C CA . VAL A 1 282 ? 58.345 -5.544 -56.276 1.00 77.81 282 VAL A CA 1
ATOM 1897 C C . VAL A 1 282 ? 59.391 -6.651 -56.408 1.00 77.81 282 VAL A C 1
ATOM 1899 O O . VAL A 1 282 ? 59.036 -7.817 -56.574 1.00 77.81 282 VAL A O 1
ATOM 1902 N N . ASN A 1 283 ? 60.676 -6.298 -56.323 1.00 73.25 283 ASN A N 1
ATOM 1903 C CA . ASN A 1 283 ? 61.792 -7.239 -56.429 1.00 73.25 283 ASN A CA 1
ATOM 1904 C C . ASN A 1 283 ? 62.600 -7.237 -55.116 1.00 73.25 283 ASN A C 1
ATOM 1906 O O . ASN A 1 283 ? 63.395 -6.330 -54.869 1.00 73.25 283 ASN A O 1
ATOM 1910 N N . GLY A 1 284 ? 62.341 -8.216 -54.247 1.00 68.44 284 GLY A N 1
ATOM 1911 C CA . GLY A 1 284 ? 62.878 -8.329 -52.884 1.00 68.44 284 GLY A CA 1
ATOM 1912 C C . GLY A 1 284 ? 61.795 -8.365 -51.793 1.00 68.44 284 GLY A C 1
ATOM 1913 O O . GLY A 1 284 ? 60.613 -8.147 -52.054 1.00 68.44 284 GLY A O 1
ATOM 1914 N N . VAL A 1 285 ? 62.189 -8.655 -50.546 1.00 56.66 285 VAL A N 1
ATOM 1915 C CA . VAL A 1 285 ? 61.271 -8.750 -49.390 1.00 56.66 285 VAL A CA 1
ATOM 1916 C C . VAL A 1 285 ? 60.874 -7.341 -48.922 1.00 56.66 285 VAL A C 1
ATOM 1918 O O . VAL A 1 285 ? 61.494 -6.763 -48.031 1.00 56.66 285 VAL A O 1
ATOM 1921 N N . ALA A 1 286 ? 59.879 -6.731 -49.566 1.00 57.16 286 ALA A N 1
ATOM 1922 C CA . ALA A 1 286 ? 59.349 -5.439 -49.137 1.00 57.16 286 ALA A CA 1
ATOM 1923 C C . ALA A 1 286 ? 58.451 -5.623 -47.899 1.00 57.16 286 ALA A C 1
ATOM 1925 O O . ALA A 1 286 ? 57.361 -6.169 -47.998 1.00 57.16 286 ALA A O 1
ATOM 1926 N N . ASN A 1 287 ? 58.906 -5.154 -46.732 1.00 59.84 287 ASN A N 1
ATOM 1927 C CA . ASN A 1 287 ? 58.122 -5.164 -45.483 1.00 59.84 287 ASN A CA 1
ATOM 1928 C C . ASN A 1 287 ? 57.469 -3.801 -45.160 1.00 59.84 287 ASN A C 1
ATOM 1930 O O . ASN A 1 287 ? 56.839 -3.663 -44.114 1.00 59.84 287 ASN A O 1
ATOM 1934 N N . TYR A 1 288 ? 57.645 -2.785 -46.017 1.00 64.19 288 TYR A N 1
ATOM 1935 C CA . TYR A 1 288 ? 57.249 -1.395 -45.731 1.00 64.19 288 TYR A CA 1
ATOM 1936 C C . TYR A 1 288 ? 55.978 -0.927 -46.457 1.00 64.19 288 TYR A C 1
ATOM 1938 O O . TYR A 1 288 ? 55.368 0.045 -46.023 1.00 64.19 288 TYR A O 1
ATOM 1946 N N . LEU A 1 289 ? 55.574 -1.598 -47.542 1.00 71.38 289 LEU A N 1
ATOM 1947 C CA . LEU A 1 289 ? 54.358 -1.307 -48.312 1.00 71.38 289 LEU A CA 1
ATOM 1948 C C . LEU A 1 289 ? 53.592 -2.617 -48.562 1.00 71.38 289 LEU A C 1
ATOM 1950 O O . LEU A 1 289 ? 54.180 -3.691 -48.490 1.00 71.38 289 LEU A O 1
ATOM 1954 N N . LYS A 1 290 ? 52.289 -2.543 -48.851 1.00 70.81 290 LYS A N 1
ATOM 1955 C CA . LYS A 1 290 ? 51.365 -3.693 -48.898 1.00 70.81 290 LYS A CA 1
ATOM 1956 C C . LYS A 1 290 ? 51.662 -4.753 -49.966 1.00 70.81 290 LYS A C 1
ATOM 1958 O O . LYS A 1 290 ? 51.103 -5.839 -49.878 1.00 70.81 290 LYS A O 1
ATOM 1963 N N . TRP A 1 291 ? 52.478 -4.430 -50.969 1.00 78.38 291 TRP A N 1
ATOM 1964 C CA . TRP A 1 291 ? 52.803 -5.325 -52.081 1.00 78.38 291 TRP A CA 1
ATOM 1965 C C . TRP A 1 291 ? 53.999 -6.217 -51.745 1.00 78.38 291 TRP A C 1
ATOM 1967 O O . TRP A 1 291 ? 55.035 -5.740 -51.280 1.00 78.38 291 TRP A O 1
ATOM 1977 N N . THR A 1 292 ? 53.859 -7.511 -52.009 1.00 75.06 292 THR A N 1
ATOM 1978 C CA . THR A 1 292 ? 54.851 -8.548 -51.699 1.00 75.06 292 THR A CA 1
ATOM 1979 C C . THR A 1 292 ? 55.751 -8.871 -52.898 1.00 75.06 292 THR A C 1
ATOM 1981 O O . THR A 1 292 ? 55.494 -8.443 -54.022 1.00 75.06 292 THR A O 1
ATOM 1984 N N . ASN A 1 293 ? 56.852 -9.599 -52.668 1.00 76.19 293 ASN A N 1
ATOM 1985 C CA . ASN A 1 293 ? 57.819 -9.945 -53.717 1.00 76.19 293 ASN A CA 1
ATOM 1986 C C . ASN A 1 293 ? 57.140 -10.650 -54.906 1.00 76.19 293 ASN A C 1
ATOM 1988 O O . ASN A 1 293 ? 56.535 -11.706 -54.733 1.00 76.19 293 ASN A O 1
ATOM 1992 N N . GLY A 1 294 ? 57.294 -10.095 -56.109 1.00 74.25 294 GLY A N 1
ATOM 1993 C CA . GLY A 1 294 ? 56.665 -10.595 -57.333 1.00 74.25 294 GLY A CA 1
ATOM 1994 C C . GLY A 1 294 ? 55.311 -9.961 -57.676 1.00 74.25 294 GLY A C 1
ATOM 1995 O O . GLY A 1 294 ? 54.834 -10.160 -58.793 1.00 74.25 294 GLY A O 1
ATOM 1996 N N . GLU A 1 295 ? 54.704 -9.161 -56.792 1.00 79.06 295 GLU A N 1
ATOM 1997 C CA . GLU A 1 295 ? 53.482 -8.412 -57.112 1.00 79.06 295 GLU A CA 1
ATOM 1998 C C . GLU A 1 295 ? 53.787 -7.131 -57.904 1.00 79.06 295 GLU A C 1
ATOM 2000 O O . GLU A 1 295 ? 54.796 -6.453 -57.694 1.00 79.06 295 GLU A O 1
ATOM 2005 N N . THR A 1 296 ? 52.892 -6.787 -58.835 1.00 81.19 296 THR A N 1
ATOM 2006 C CA . THR A 1 296 ? 52.972 -5.545 -59.618 1.00 81.19 296 THR A CA 1
ATOM 2007 C C . THR A 1 296 ? 52.313 -4.398 -58.854 1.00 81.19 296 THR A C 1
ATOM 2009 O O . THR A 1 296 ? 51.129 -4.458 -58.527 1.00 81.19 296 THR A O 1
ATOM 2012 N N . VAL A 1 297 ? 53.070 -3.333 -58.605 1.00 82.62 297 VAL A N 1
ATOM 2013 C CA . VAL A 1 297 ? 52.621 -2.081 -57.998 1.00 82.62 297 VAL A CA 1
ATOM 2014 C C . VAL A 1 297 ? 51.947 -1.208 -59.065 1.00 82.62 297 VAL A C 1
ATOM 2016 O O . VAL A 1 297 ? 52.624 -0.799 -60.014 1.00 82.62 297 VAL A O 1
ATOM 2019 N N . PRO A 1 298 ? 50.650 -0.873 -58.925 1.00 81.44 298 PRO A N 1
ATOM 2020 C CA . PRO A 1 298 ? 49.896 -0.093 -59.905 1.00 81.44 298 PRO A CA 1
ATOM 2021 C C . PRO A 1 298 ? 50.204 1.409 -59.783 1.00 81.44 298 PRO A C 1
ATOM 2023 O O . PRO A 1 298 ? 49.369 2.191 -59.324 1.00 81.44 298 PRO A O 1
ATOM 2026 N N . ALA A 1 299 ? 51.432 1.805 -60.112 1.00 81.75 299 ALA A N 1
ATOM 2027 C CA . ALA A 1 299 ? 51.938 3.161 -59.927 1.00 81.75 299 ALA A CA 1
ATOM 2028 C C . ALA A 1 299 ? 51.582 4.127 -61.060 1.00 81.75 299 ALA A C 1
ATOM 2030 O O . ALA A 1 299 ? 51.550 5.337 -60.832 1.00 81.75 299 ALA A O 1
ATOM 2031 N N . ARG A 1 300 ? 51.295 3.628 -62.267 1.00 85.19 300 ARG A N 1
ATOM 2032 C CA . ARG A 1 300 ? 51.090 4.462 -63.456 1.00 85.19 300 ARG A CA 1
ATOM 2033 C C . ARG A 1 300 ? 50.001 5.516 -63.237 1.00 85.19 300 ARG A C 1
ATOM 2035 O O . ARG A 1 300 ? 48.879 5.196 -62.864 1.00 85.19 300 ARG A O 1
ATOM 2042 N N . GLY A 1 301 ? 50.331 6.774 -63.512 1.00 81.25 301 GLY A N 1
ATOM 2043 C CA . GLY A 1 301 ? 49.415 7.908 -63.395 1.00 81.25 301 GLY A CA 1
ATOM 2044 C C . GLY A 1 301 ? 49.167 8.401 -61.966 1.00 81.25 301 GLY A C 1
ATOM 2045 O O . GLY A 1 301 ? 48.394 9.339 -61.802 1.00 81.25 301 GLY A O 1
ATOM 2046 N N . LYS A 1 302 ? 49.828 7.839 -60.944 1.00 84.94 302 LYS A N 1
ATOM 2047 C CA . LYS A 1 302 ? 49.731 8.297 -59.544 1.00 84.94 302 LYS A CA 1
ATOM 2048 C C . LYS A 1 302 ? 50.935 9.128 -59.139 1.00 84.94 302 LYS A C 1
ATOM 2050 O O . LYS A 1 302 ? 52.026 8.893 -59.639 1.00 84.94 302 LYS A O 1
ATOM 2055 N N . THR A 1 303 ? 50.786 10.079 -58.227 1.00 84.19 303 THR A N 1
ATOM 2056 C CA . THR A 1 303 ? 51.919 10.805 -57.633 1.00 84.19 303 THR A CA 1
ATOM 2057 C C . THR A 1 303 ? 52.670 9.935 -56.624 1.00 84.19 303 THR A C 1
ATOM 2059 O O . THR A 1 303 ? 52.151 8.923 -56.149 1.00 84.19 303 THR A O 1
ATOM 2062 N N . ALA A 1 304 ? 53.892 10.329 -56.256 1.00 77.56 304 ALA A N 1
ATOM 2063 C CA . ALA A 1 304 ? 54.656 9.652 -55.203 1.00 77.56 304 ALA A CA 1
ATOM 2064 C C . ALA A 1 304 ? 53.890 9.607 -53.871 1.00 77.56 304 ALA A C 1
ATOM 2066 O O . ALA A 1 304 ? 53.894 8.583 -53.190 1.00 77.56 304 ALA A O 1
ATOM 2067 N N . ILE A 1 305 ? 53.173 10.688 -53.546 1.00 76.00 305 ILE A N 1
ATOM 2068 C CA . ILE A 1 305 ? 52.307 10.767 -52.367 1.00 76.00 305 ILE A CA 1
ATOM 2069 C C . ILE A 1 305 ? 51.118 9.811 -52.505 1.00 76.00 305 ILE A C 1
ATOM 2071 O O . ILE A 1 305 ? 50.863 9.054 -51.574 1.00 76.00 305 ILE A O 1
ATOM 2075 N N . GLN A 1 306 ? 50.442 9.777 -53.659 1.00 78.88 306 GLN A N 1
ATOM 2076 C CA . GLN A 1 306 ? 49.323 8.854 -53.899 1.00 78.88 306 GLN A CA 1
ATOM 2077 C C . GLN A 1 306 ? 49.764 7.389 -53.800 1.00 78.88 306 GLN A C 1
ATOM 2079 O O . GLN A 1 306 ? 49.083 6.580 -53.176 1.00 78.88 306 GLN A O 1
ATOM 2084 N N . LEU A 1 307 ? 50.932 7.041 -54.348 1.00 81.94 307 LEU A N 1
ATOM 2085 C CA . LEU A 1 307 ? 51.442 5.675 -54.280 1.00 81.94 307 LEU A CA 1
ATOM 2086 C C . LEU A 1 307 ? 51.904 5.287 -52.870 1.00 81.94 307 LEU A C 1
ATOM 2088 O O . LEU A 1 307 ? 51.665 4.161 -52.440 1.00 81.94 307 LEU A O 1
ATOM 2092 N N . LEU A 1 308 ? 52.543 6.204 -52.136 1.00 78.38 308 LEU A N 1
ATOM 2093 C CA . LEU A 1 308 ? 52.936 5.968 -50.747 1.00 78.38 308 LEU A CA 1
ATOM 2094 C C . LEU A 1 308 ? 51.706 5.819 -49.844 1.00 78.38 308 LEU A C 1
ATOM 2096 O O . LEU A 1 308 ? 51.674 4.914 -49.017 1.00 78.38 308 LEU A O 1
ATOM 2100 N N . GLN A 1 309 ? 50.677 6.647 -50.043 1.00 76.50 309 GLN A N 1
ATOM 2101 C CA . GLN A 1 309 ? 49.386 6.524 -49.360 1.00 76.50 309 GLN A CA 1
ATOM 2102 C C . GLN A 1 309 ? 48.714 5.183 -49.667 1.00 76.50 309 GLN A C 1
ATOM 2104 O O . GLN A 1 309 ? 48.209 4.534 -48.758 1.00 76.50 309 GLN A O 1
ATOM 2109 N N . GLU A 1 310 ? 48.754 4.725 -50.918 1.00 76.06 310 GLU A N 1
ATOM 2110 C CA . GLU A 1 310 ? 48.205 3.424 -51.301 1.00 76.06 310 GLU A CA 1
ATOM 2111 C C . GLU A 1 310 ? 49.042 2.230 -50.835 1.00 76.06 310 GLU A C 1
ATOM 2113 O O . GLU A 1 310 ? 48.486 1.151 -50.636 1.00 76.06 310 GLU A O 1
ATOM 2118 N N . GLY A 1 311 ? 50.359 2.378 -50.705 1.00 74.06 311 GLY A N 1
ATOM 2119 C CA . GLY A 1 311 ? 51.265 1.310 -50.297 1.00 74.06 311 GLY A CA 1
ATOM 2120 C C . GLY A 1 311 ? 51.381 1.164 -48.783 1.00 74.06 311 GLY A C 1
ATOM 2121 O O . GLY A 1 311 ? 51.493 0.047 -48.295 1.00 74.06 311 GLY A O 1
ATOM 2122 N N . ALA A 1 312 ? 51.307 2.261 -48.027 1.00 72.25 312 ALA A N 1
ATOM 2123 C CA . ALA A 1 312 ? 51.427 2.266 -46.566 1.00 72.25 312 ALA A CA 1
ATOM 2124 C C . ALA A 1 312 ? 50.168 1.749 -45.843 1.00 72.25 312 ALA A C 1
ATOM 2126 O O . ALA A 1 312 ? 50.128 1.700 -44.613 1.00 72.25 312 ALA A O 1
ATOM 2127 N N . VAL A 1 313 ? 49.137 1.355 -46.593 1.00 69.00 313 VAL A N 1
ATOM 2128 C CA . VAL A 1 313 ? 47.881 0.846 -46.054 1.00 69.00 313 VAL A CA 1
ATOM 2129 C C . VAL A 1 313 ? 47.821 -0.681 -46.102 1.00 69.00 313 VAL A C 1
ATOM 2131 O O . VAL A 1 313 ? 47.756 -1.290 -47.167 1.00 69.00 313 VAL A O 1
ATOM 2134 N N . LYS A 1 314 ? 47.807 -1.318 -44.928 1.00 73.25 314 LYS A N 1
ATOM 2135 C CA . LYS A 1 314 ? 47.456 -2.735 -44.765 1.00 73.25 314 LYS A CA 1
ATOM 2136 C C . LYS A 1 314 ? 45.987 -2.828 -44.368 1.00 73.25 314 LYS A C 1
ATOM 2138 O O . LYS A 1 314 ? 45.599 -2.192 -43.389 1.00 73.25 314 LYS A O 1
ATOM 2143 N N . ALA A 1 315 ? 45.204 -3.610 -45.109 1.00 72.12 315 ALA A N 1
ATOM 2144 C CA . ALA A 1 315 ? 43.834 -3.926 -44.725 1.00 72.12 315 ALA A CA 1
ATOM 2145 C C . ALA A 1 315 ? 43.864 -4.783 -43.452 1.00 72.12 315 ALA A C 1
ATOM 2147 O O . ALA A 1 315 ? 44.414 -5.886 -43.434 1.00 72.12 315 ALA A O 1
ATOM 2148 N N . ASN A 1 316 ? 43.322 -4.239 -42.372 1.00 81.31 316 ASN A N 1
ATOM 2149 C CA . ASN A 1 316 ? 43.094 -4.935 -41.122 1.00 81.31 316 ASN A CA 1
ATOM 2150 C C . ASN A 1 316 ? 41.612 -5.294 -41.067 1.00 81.31 316 ASN A C 1
ATOM 2152 O O . ASN A 1 316 ? 40.763 -4.400 -41.088 1.00 81.31 316 ASN A O 1
ATOM 2156 N N . HIS A 1 317 ? 41.324 -6.592 -40.966 1.00 83.19 317 HIS A N 1
ATOM 2157 C CA . HIS A 1 317 ? 39.957 -7.079 -40.839 1.00 83.19 317 HIS A CA 1
ATOM 2158 C C . HIS A 1 317 ? 39.264 -6.428 -39.630 1.00 83.19 317 HIS A C 1
ATOM 2160 O O . HIS A 1 317 ? 39.870 -6.336 -38.553 1.00 83.19 317 HIS A O 1
ATOM 2166 N N . PRO A 1 318 ? 38.007 -5.981 -39.773 1.00 86.31 318 PRO A N 1
ATOM 2167 C CA . PRO A 1 318 ? 37.271 -5.389 -38.670 1.00 86.31 318 PRO A CA 1
ATOM 2168 C C . PRO A 1 318 ? 36.996 -6.432 -37.580 1.00 86.31 318 PRO A C 1
ATOM 2170 O O . PRO A 1 318 ? 36.717 -7.599 -37.854 1.00 86.31 318 PRO A O 1
ATOM 2173 N N . THR A 1 319 ? 37.045 -6.011 -36.318 1.00 89.56 319 THR A N 1
ATOM 2174 C CA . THR A 1 319 ? 36.646 -6.858 -35.192 1.00 89.56 319 THR A CA 1
ATOM 2175 C C . THR A 1 319 ? 35.133 -6.802 -34.985 1.00 89.56 319 THR A C 1
ATOM 2177 O O . THR A 1 319 ? 34.496 -5.746 -35.093 1.00 89.56 319 THR A O 1
ATOM 2180 N N . TYR A 1 320 ? 34.550 -7.962 -34.685 1.00 92.56 320 TYR A N 1
ATOM 2181 C CA . TYR A 1 320 ? 33.127 -8.112 -34.403 1.00 92.56 320 TYR A CA 1
ATOM 2182 C C . TYR A 1 320 ? 32.930 -8.470 -32.932 1.00 92.56 320 TYR A C 1
ATOM 2184 O O . TYR A 1 320 ? 33.487 -9.442 -32.419 1.00 92.56 320 TYR A O 1
ATOM 2192 N N . THR A 1 321 ? 32.108 -7.683 -32.259 1.00 94.50 321 THR A N 1
ATOM 2193 C CA . THR A 1 321 ? 31.656 -7.912 -30.897 1.00 94.50 321 THR A CA 1
ATOM 2194 C C . THR A 1 321 ? 30.447 -8.842 -30.945 1.00 94.50 321 THR A C 1
ATOM 2196 O O . THR A 1 321 ? 29.423 -8.531 -31.558 1.00 94.50 321 THR A O 1
ATOM 2199 N N . SER A 1 322 ? 30.566 -10.001 -30.294 1.00 92.75 322 SER A N 1
ATOM 2200 C CA . SER A 1 322 ? 29.483 -10.991 -30.210 1.00 92.75 322 SER A CA 1
ATOM 2201 C C . SER A 1 322 ? 28.254 -10.417 -29.496 1.00 92.75 322 SER A C 1
ATOM 2203 O O . SER A 1 322 ? 28.424 -9.615 -28.575 1.00 92.75 322 SER A O 1
ATOM 2205 N N . PRO A 1 323 ? 27.025 -10.823 -29.860 1.00 96.44 323 PRO A N 1
ATOM 2206 C CA . PRO A 1 323 ? 25.831 -10.404 -29.134 1.00 96.44 323 PRO A CA 1
ATOM 2207 C C . PRO A 1 323 ? 25.880 -10.905 -27.687 1.00 96.44 323 PRO A C 1
ATOM 2209 O O . PRO A 1 323 ? 26.514 -11.919 -27.390 1.00 96.44 323 PRO A O 1
ATOM 2212 N N . SER A 1 324 ? 25.182 -10.221 -26.784 1.00 95.81 324 SER A N 1
ATOM 2213 C CA . SER A 1 324 ? 25.000 -10.681 -25.406 1.00 95.81 324 SER A CA 1
ATOM 2214 C C . SER A 1 324 ? 23.522 -10.746 -25.039 1.00 95.81 324 SER A C 1
ATOM 2216 O O . SER A 1 324 ? 22.677 -10.071 -25.630 1.00 95.81 324 SER A O 1
ATOM 2218 N N . LEU A 1 325 ? 23.195 -11.618 -24.087 1.00 97.88 325 LEU A N 1
ATOM 2219 C CA . LEU A 1 325 ? 21.823 -11.863 -23.669 1.00 97.88 325 LEU A CA 1
ATOM 2220 C C . LEU A 1 325 ? 21.763 -12.070 -22.161 1.00 97.88 325 LEU A C 1
ATOM 2222 O O . LEU A 1 325 ? 22.449 -12.936 -21.616 1.00 97.88 325 LEU A O 1
ATOM 2226 N N . SER A 1 326 ? 20.902 -11.306 -21.498 1.00 95.88 326 SER A N 1
ATOM 2227 C CA . SER A 1 326 ? 20.566 -11.504 -20.093 1.00 95.88 326 SER A CA 1
ATOM 2228 C C . SER A 1 326 ? 19.066 -11.710 -19.908 1.00 95.88 326 SER A C 1
ATOM 2230 O O . SER A 1 326 ? 18.241 -11.260 -20.708 1.00 95.88 326 SER A O 1
ATOM 2232 N N . ILE A 1 327 ? 18.730 -12.431 -18.842 1.00 97.38 327 ILE A N 1
ATOM 2233 C CA . ILE A 1 327 ? 17.362 -12.669 -18.393 1.00 97.38 327 ILE A CA 1
ATOM 2234 C C . ILE A 1 327 ? 17.157 -11.972 -17.051 1.00 97.38 327 ILE A C 1
ATOM 2236 O O . ILE A 1 327 ? 18.030 -12.017 -16.182 1.00 97.38 327 ILE A O 1
ATOM 2240 N N . GLY A 1 328 ? 16.004 -11.334 -16.886 1.00 95.56 328 GLY A N 1
ATOM 2241 C CA . GLY A 1 328 ? 15.524 -10.833 -15.604 1.00 95.56 328 GLY A CA 1
ATOM 2242 C C . GLY A 1 328 ? 14.238 -11.543 -15.194 1.00 95.56 328 GLY A C 1
ATOM 2243 O O . GLY A 1 328 ? 13.527 -12.094 -16.036 1.00 95.56 328 GLY A O 1
ATOM 2244 N N . THR A 1 329 ? 13.931 -11.524 -13.899 1.00 96.25 329 THR A N 1
ATOM 2245 C CA . THR A 1 329 ? 12.656 -12.017 -13.366 1.00 96.25 329 THR A CA 1
ATOM 2246 C C . THR A 1 329 ? 12.100 -11.035 -12.343 1.00 96.25 329 THR A C 1
ATOM 2248 O O . THR A 1 329 ? 12.851 -10.450 -11.561 1.00 96.25 329 THR A O 1
ATOM 2251 N N . SER A 1 330 ? 10.780 -10.878 -12.324 1.00 94.25 330 SER A N 1
ATOM 2252 C CA . SER A 1 330 ? 10.045 -10.204 -11.254 1.00 94.25 330 SER A CA 1
ATOM 2253 C C . SER A 1 330 ? 9.015 -11.179 -10.669 1.00 94.25 330 SER A C 1
ATOM 2255 O O . SER A 1 330 ? 8.177 -11.662 -11.437 1.00 94.25 330 SER A O 1
ATOM 2257 N N . PRO A 1 331 ? 9.072 -11.509 -9.361 1.00 95.06 331 PRO A N 1
ATOM 2258 C CA . PRO A 1 331 ? 10.110 -11.121 -8.391 1.00 95.06 331 PRO A CA 1
ATOM 2259 C C . PRO A 1 331 ? 11.494 -11.702 -8.748 1.00 95.06 331 PRO A C 1
ATOM 2261 O O . PRO A 1 331 ? 11.588 -12.637 -9.543 1.00 95.06 331 PRO A O 1
ATOM 2264 N N . SER A 1 332 ? 12.580 -11.168 -8.183 1.00 94.12 332 SER A N 1
ATOM 2265 C CA . SER A 1 332 ? 13.941 -11.657 -8.462 1.00 94.12 332 SER A CA 1
ATOM 2266 C C . SER A 1 332 ? 14.099 -13.135 -8.097 1.00 94.12 332 SER A C 1
ATOM 2268 O O . SER A 1 332 ? 13.673 -13.557 -7.021 1.00 94.12 332 SER A O 1
ATOM 2270 N N . ALA A 1 333 ? 14.729 -13.912 -8.977 1.00 94.62 333 ALA A N 1
ATOM 2271 C CA . ALA A 1 333 ? 15.035 -15.313 -8.728 1.00 94.62 333 ALA A CA 1
ATOM 2272 C C . ALA A 1 333 ? 15.949 -15.478 -7.503 1.00 94.62 333 ALA A C 1
ATOM 2274 O O . ALA A 1 333 ? 16.825 -14.650 -7.244 1.00 94.62 333 ALA A O 1
ATOM 2275 N N . GLY A 1 334 ? 15.739 -16.552 -6.749 1.00 95.56 334 GLY A N 1
ATOM 2276 C CA . GLY A 1 334 ? 16.463 -16.825 -5.516 1.00 95.56 334 GLY A CA 1
ATOM 2277 C C . GLY A 1 334 ? 15.757 -17.862 -4.653 1.00 95.56 334 GLY A C 1
ATOM 2278 O O . GLY A 1 334 ? 14.953 -18.662 -5.138 1.00 95.56 334 GLY A O 1
ATOM 2279 N N . ASN A 1 335 ? 16.065 -17.843 -3.359 1.00 96.44 335 ASN A N 1
ATOM 2280 C CA . ASN A 1 335 ? 15.450 -18.753 -2.401 1.00 96.44 335 ASN A CA 1
ATOM 2281 C C . ASN A 1 335 ? 14.010 -18.326 -2.114 1.00 96.44 335 ASN A C 1
ATOM 2283 O O . ASN A 1 335 ? 13.743 -17.163 -1.817 1.00 96.44 335 ASN A O 1
ATOM 2287 N N . VAL A 1 336 ? 13.097 -19.288 -2.160 1.00 95.62 336 VAL A N 1
ATOM 2288 C CA . VAL A 1 336 ? 11.663 -19.096 -1.914 1.00 95.62 336 VAL A CA 1
ATOM 2289 C C . VAL A 1 336 ? 11.165 -20.160 -0.951 1.00 95.62 336 VAL A C 1
ATOM 2291 O O . VAL A 1 336 ? 11.781 -21.214 -0.820 1.00 95.62 336 VAL A O 1
ATOM 2294 N N . GLU A 1 337 ? 10.065 -19.896 -0.251 1.00 96.12 337 GLU A N 1
ATOM 2295 C CA . GLU A 1 337 ? 9.497 -20.886 0.663 1.00 96.12 337 GLU A CA 1
ATOM 2296 C C . GLU A 1 337 ? 8.940 -22.074 -0.128 1.00 96.12 337 GLU A C 1
ATOM 2298 O O . GLU A 1 337 ? 8.156 -21.896 -1.063 1.00 96.12 337 GLU A O 1
ATOM 23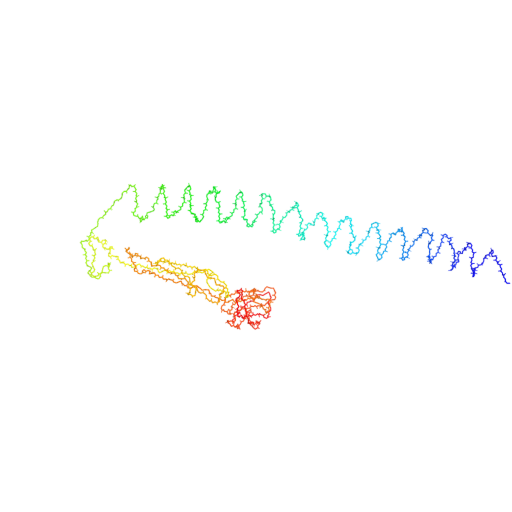03 N N . ILE A 1 338 ? 9.356 -23.289 0.228 1.00 96.00 338 ILE A N 1
ATOM 2304 C CA . ILE A 1 338 ? 8.794 -24.512 -0.354 1.00 96.00 338 ILE A CA 1
ATOM 2305 C C . ILE A 1 338 ? 7.273 -24.522 -0.168 1.00 96.00 338 ILE A C 1
ATOM 2307 O O . ILE A 1 338 ? 6.770 -24.183 0.901 1.00 96.00 338 ILE A O 1
ATOM 2311 N N . GLY A 1 339 ? 6.529 -24.871 -1.210 1.00 95.69 339 GLY A N 1
ATOM 2312 C CA . GLY A 1 339 ? 5.071 -24.813 -1.172 1.00 95.69 339 GLY A CA 1
ATOM 2313 C C . GLY A 1 339 ? 4.453 -23.528 -1.702 1.00 95.69 339 GLY A C 1
ATOM 2314 O O . 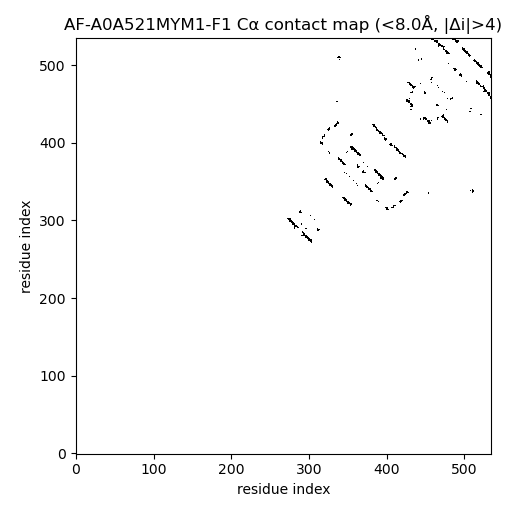GLY A 1 339 ? 3.265 -23.506 -2.004 1.00 95.69 339 GLY A O 1
ATOM 2315 N N . SER A 1 340 ? 5.230 -22.446 -1.798 1.00 95.75 340 SER A N 1
ATOM 2316 C CA . SER A 1 340 ? 4.686 -21.135 -2.158 1.00 95.75 340 SER A CA 1
ATOM 2317 C C . SER A 1 340 ? 4.264 -21.045 -3.626 1.00 95.75 340 SER A C 1
ATOM 2319 O O . SER A 1 340 ? 4.778 -21.752 -4.501 1.00 95.75 340 SER A O 1
ATOM 2321 N N . SER A 1 341 ? 3.321 -20.142 -3.896 1.00 95.19 341 SER A N 1
ATOM 2322 C CA . SER A 1 341 ? 2.964 -19.741 -5.254 1.00 95.19 341 SER A CA 1
ATOM 2323 C C . SER A 1 341 ? 3.833 -18.568 -5.714 1.00 95.19 341 SER A C 1
ATOM 2325 O O . SER A 1 341 ? 4.057 -17.616 -4.966 1.00 95.19 341 SER A O 1
ATOM 2327 N N . ILE A 1 342 ? 4.301 -18.610 -6.960 1.00 94.31 342 ILE A N 1
ATOM 2328 C CA . ILE A 1 342 ? 5.139 -17.579 -7.577 1.00 94.31 342 ILE A CA 1
ATOM 2329 C C . ILE A 1 342 ? 4.596 -17.283 -8.970 1.00 94.31 342 ILE A C 1
ATOM 2331 O O . ILE A 1 342 ? 4.475 -18.175 -9.806 1.00 94.31 342 ILE A O 1
ATOM 2335 N N . THR A 1 343 ? 4.317 -16.012 -9.239 1.00 96.06 343 THR A N 1
ATOM 2336 C CA . THR A 1 343 ? 4.095 -15.504 -10.597 1.00 96.06 343 THR A CA 1
ATOM 2337 C C . THR A 1 343 ? 5.404 -14.910 -11.099 1.00 96.06 343 THR A C 1
ATOM 2339 O O . THR A 1 343 ? 5.744 -13.779 -10.759 1.00 96.06 343 THR A O 1
ATOM 2342 N N . ALA A 1 344 ? 6.174 -15.690 -11.856 1.00 95.25 344 ALA A N 1
ATOM 2343 C CA . ALA A 1 344 ? 7.450 -15.248 -12.402 1.00 95.25 344 ALA A CA 1
ATOM 2344 C C . ALA A 1 344 ? 7.211 -14.541 -13.740 1.00 95.25 344 ALA A C 1
ATOM 2346 O O . ALA A 1 344 ? 6.842 -15.178 -14.726 1.00 95.25 344 ALA A O 1
ATOM 2347 N N . THR A 1 345 ? 7.436 -13.228 -13.781 1.00 96.69 345 THR A N 1
ATOM 2348 C CA . THR A 1 345 ? 7.435 -12.459 -15.033 1.00 96.69 345 THR A CA 1
ATOM 2349 C C . THR A 1 345 ? 8.866 -12.290 -15.518 1.00 96.69 345 THR A C 1
ATOM 2351 O O . THR A 1 345 ? 9.687 -11.660 -14.853 1.00 96.69 345 THR A O 1
ATOM 2354 N N . LEU A 1 346 ? 9.167 -12.879 -16.666 1.00 97.00 346 LEU A N 1
ATOM 2355 C CA . LEU A 1 346 ? 10.481 -12.924 -17.284 1.00 97.00 346 LEU A CA 1
ATOM 2356 C C . LEU A 1 346 ? 10.674 -11.720 -18.211 1.00 97.00 346 LEU A C 1
ATOM 2358 O O . LEU A 1 346 ? 9.775 -11.321 -18.957 1.00 97.00 346 LEU A O 1
ATOM 2362 N N . SER A 1 347 ? 11.882 -11.169 -18.202 1.00 95.25 347 SER A N 1
ATOM 2363 C CA . SER A 1 347 ? 12.332 -10.135 -19.129 1.00 95.25 347 SER A CA 1
ATOM 2364 C C . SER A 1 347 ? 13.594 -10.591 -19.851 1.00 95.25 347 SER A C 1
ATOM 2366 O O . SER A 1 347 ? 14.348 -11.431 -19.363 1.00 95.25 347 SER A O 1
ATOM 2368 N N . SER A 1 348 ? 13.795 -10.073 -21.058 1.00 96.12 348 SER A N 1
ATOM 2369 C CA . SER A 1 348 ? 14.939 -10.399 -21.904 1.00 96.12 348 SER A CA 1
ATOM 2370 C C . SER A 1 348 ? 15.612 -9.110 -22.337 1.00 96.12 348 SER A C 1
ATOM 2372 O O . SER A 1 348 ? 14.947 -8.248 -22.911 1.00 96.12 348 SER A O 1
ATOM 2374 N N . THR A 1 349 ? 16.921 -9.010 -22.126 1.00 95.94 349 THR A N 1
ATOM 2375 C CA . THR A 1 349 ? 17.730 -7.896 -22.625 1.00 95.94 349 THR A CA 1
ATOM 2376 C C . THR A 1 349 ? 18.759 -8.452 -23.593 1.00 95.94 349 THR A C 1
ATOM 2378 O O . THR A 1 349 ? 19.764 -9.040 -23.192 1.00 95.94 349 THR A O 1
ATOM 2381 N N . PHE A 1 350 ? 18.469 -8.303 -24.883 1.00 96.88 350 PHE A N 1
ATOM 2382 C CA . PHE A 1 350 ? 19.371 -8.675 -25.964 1.00 96.88 350 PHE A CA 1
ATOM 2383 C C . PHE A 1 350 ? 20.166 -7.449 -26.406 1.00 96.88 350 PHE A C 1
ATOM 2385 O O . PHE A 1 350 ? 19.584 -6.469 -26.872 1.00 96.88 350 PHE A O 1
ATOM 2392 N N . THR A 1 351 ? 21.489 -7.520 -26.297 1.00 95.88 351 THR A N 1
ATOM 2393 C CA . THR A 1 351 ? 22.390 -6.520 -26.869 1.00 95.88 351 THR A CA 1
ATOM 2394 C C . THR A 1 351 ? 22.925 -7.071 -28.179 1.00 95.88 351 THR A C 1
ATOM 2396 O O . THR A 1 351 ? 23.729 -8.004 -28.192 1.00 95.88 351 THR A O 1
ATOM 2399 N N . GLN A 1 352 ? 22.463 -6.486 -29.284 1.00 93.75 352 GLN A N 1
ATOM 2400 C CA . GLN A 1 352 ? 22.782 -6.934 -30.638 1.00 93.75 352 GLN A CA 1
ATOM 2401 C C . GLN A 1 352 ? 24.289 -6.936 -30.925 1.00 93.75 352 GLN A C 1
ATOM 2403 O O . GLN A 1 352 ? 24.785 -7.873 -31.550 1.00 93.75 352 GLN A O 1
ATOM 2408 N N . ASN A 1 353 ? 25.015 -5.914 -30.457 1.00 94.12 353 ASN A N 1
ATOM 2409 C CA . ASN A 1 353 ? 26.394 -5.648 -30.869 1.00 94.12 353 ASN A CA 1
ATOM 2410 C C . ASN A 1 353 ? 26.505 -5.726 -32.404 1.00 94.12 353 ASN A C 1
ATOM 2412 O O . ASN A 1 353 ? 25.757 -5.030 -33.086 1.00 94.12 353 ASN A O 1
ATOM 2416 N N . ASP A 1 354 ? 27.367 -6.587 -32.949 1.00 95.12 354 ASP A N 1
ATOM 2417 C CA . ASP A 1 354 ? 27.540 -6.724 -34.400 1.00 95.12 354 ASP A CA 1
ATOM 2418 C C . ASP A 1 354 ? 26.765 -7.898 -35.024 1.00 95.12 354 ASP A C 1
ATOM 2420 O O . ASP A 1 354 ? 26.987 -8.251 -36.185 1.00 95.12 354 ASP A O 1
ATOM 2424 N N . ALA A 1 355 ? 25.855 -8.526 -34.274 1.00 94.69 355 ALA A N 1
ATOM 2425 C CA . ALA A 1 355 ? 24.888 -9.465 -34.836 1.00 94.69 355 ALA A CA 1
ATOM 2426 C C . ALA A 1 355 ? 23.796 -8.733 -35.639 1.00 94.69 355 ALA A C 1
ATOM 2428 O O . ALA A 1 355 ? 23.722 -7.504 -35.658 1.00 94.69 355 ALA A O 1
ATOM 2429 N N . GLY A 1 356 ? 22.927 -9.481 -36.319 1.00 94.44 356 GLY A N 1
ATOM 2430 C CA . GLY A 1 356 ? 21.713 -8.928 -36.917 1.00 94.44 356 GLY A CA 1
ATOM 2431 C C . GLY A 1 356 ? 20.598 -8.731 -35.888 1.00 94.44 356 GLY A C 1
ATOM 2432 O O . GLY A 1 356 ? 20.723 -9.108 -34.721 1.00 94.44 356 GLY A O 1
ATOM 2433 N N . ALA A 1 357 ? 19.484 -8.148 -36.329 1.00 94.00 357 ALA A N 1
ATOM 2434 C CA . ALA A 1 357 ? 18.325 -7.911 -35.473 1.00 94.00 357 ALA A CA 1
ATOM 2435 C C . ALA A 1 357 ? 17.793 -9.214 -34.846 1.00 94.00 357 ALA A C 1
ATOM 2437 O O . ALA A 1 357 ? 17.837 -10.287 -35.461 1.00 94.00 357 ALA A O 1
ATOM 2438 N N . ALA A 1 358 ? 17.262 -9.109 -33.625 1.00 94.94 358 ALA A N 1
ATOM 2439 C CA . ALA A 1 358 ? 16.548 -10.205 -32.982 1.00 94.94 358 ALA A CA 1
ATOM 2440 C C . ALA A 1 358 ? 15.307 -10.579 -33.808 1.00 94.94 358 ALA A C 1
ATOM 2442 O O . ALA A 1 358 ? 14.544 -9.715 -34.234 1.00 94.94 358 ALA A O 1
ATOM 2443 N N . THR A 1 359 ? 15.110 -11.875 -34.023 1.00 94.50 359 THR A N 1
ATOM 2444 C CA . THR A 1 359 ? 14.012 -12.423 -34.835 1.00 94.50 359 THR A CA 1
ATOM 2445 C C . THR A 1 359 ? 12.984 -13.148 -33.981 1.00 94.50 359 THR A C 1
ATOM 2447 O O . THR A 1 359 ? 11.789 -13.087 -34.258 1.00 94.50 359 THR A O 1
ATOM 2450 N N . THR A 1 360 ? 13.418 -13.841 -32.926 1.00 95.31 360 THR A N 1
ATOM 2451 C CA . THR A 1 360 ? 12.516 -14.572 -32.030 1.00 95.31 360 THR A CA 1
ATOM 2452 C C . THR A 1 360 ? 13.109 -14.660 -30.633 1.00 95.31 360 THR A C 1
ATOM 2454 O O . THR A 1 360 ? 14.261 -15.059 -30.471 1.00 95.31 360 THR A O 1
ATOM 2457 N N . THR A 1 361 ? 12.297 -14.342 -29.627 1.00 96.06 361 THR A N 1
ATOM 2458 C CA . THR A 1 361 ? 12.611 -14.533 -28.207 1.00 96.06 361 THR A CA 1
ATOM 2459 C C . THR A 1 361 ? 11.799 -15.710 -27.688 1.00 96.06 361 THR A C 1
ATOM 2461 O O . THR A 1 361 ? 10.583 -15.751 -27.851 1.00 96.06 361 THR A O 1
ATOM 2464 N N . THR A 1 362 ? 12.456 -16.686 -27.068 1.00 96.81 362 THR A N 1
ATOM 2465 C CA . THR A 1 362 ? 11.804 -17.863 -26.485 1.00 96.81 362 THR A CA 1
ATOM 2466 C C . THR A 1 362 ? 12.249 -18.026 -25.043 1.00 96.81 362 THR A C 1
ATOM 2468 O O . THR A 1 362 ? 13.434 -18.214 -24.768 1.00 96.81 362 THR A O 1
ATOM 2471 N N . TYR A 1 363 ? 11.293 -17.980 -24.122 1.00 97.50 363 TYR A N 1
ATOM 2472 C CA . TYR A 1 363 ? 11.527 -18.291 -22.719 1.00 97.50 363 TYR A CA 1
ATOM 2473 C C . TYR A 1 363 ? 11.412 -19.796 -22.511 1.00 97.50 363 TYR A C 1
ATOM 2475 O O . TYR A 1 363 ? 10.538 -20.442 -23.092 1.00 97.50 363 TYR A O 1
ATOM 2483 N N . LYS A 1 364 ? 12.296 -20.369 -21.694 1.00 97.00 364 LYS A N 1
ATOM 2484 C CA . LYS A 1 364 ? 12.284 -21.796 -21.376 1.00 97.00 364 LYS A CA 1
ATOM 2485 C C . LYS A 1 364 ? 12.284 -22.008 -19.870 1.00 97.00 364 LYS A C 1
ATOM 2487 O O . LYS A 1 364 ? 13.073 -21.387 -19.164 1.00 97.00 364 LYS A O 1
ATOM 2492 N N . LYS A 1 365 ? 11.447 -22.934 -19.411 1.00 96.75 365 LYS A N 1
ATOM 2493 C CA . LYS A 1 365 ? 11.387 -23.468 -18.050 1.00 96.75 365 LYS A CA 1
ATOM 2494 C C . LYS A 1 365 ? 11.972 -24.875 -18.054 1.00 96.75 365 LYS A C 1
ATOM 2496 O O . LYS A 1 365 ? 11.478 -25.735 -18.781 1.00 96.75 365 LYS A O 1
ATOM 2501 N N . ASN A 1 366 ? 13.015 -25.119 -17.265 1.00 95.25 366 ASN A N 1
ATOM 2502 C CA . ASN A 1 366 ? 13.686 -26.424 -17.168 1.00 95.25 366 ASN A CA 1
ATOM 2503 C C . ASN A 1 366 ? 14.005 -27.031 -18.556 1.00 95.25 366 ASN A C 1
ATOM 2505 O O . ASN A 1 366 ? 13.754 -28.205 -18.813 1.00 95.25 366 ASN A O 1
ATOM 2509 N N . GLY A 1 367 ? 14.481 -26.196 -19.487 1.00 92.25 367 GLY A N 1
ATOM 2510 C CA . GLY A 1 367 ? 14.810 -26.585 -20.866 1.00 92.25 367 GLY A CA 1
ATOM 2511 C C . GLY A 1 367 ? 13.637 -26.613 -21.860 1.00 92.25 367 GLY A C 1
ATOM 2512 O O . GLY A 1 367 ? 13.877 -26.628 -23.067 1.00 92.25 367 GLY A O 1
ATOM 2513 N N . THR A 1 368 ? 12.387 -26.537 -21.395 1.00 94.94 368 THR A N 1
ATOM 2514 C CA . THR A 1 368 ? 11.181 -26.583 -22.242 1.00 94.94 368 THR A CA 1
ATOM 2515 C C . THR A 1 368 ? 10.647 -25.182 -22.515 1.00 94.94 368 THR A C 1
ATOM 2517 O O . THR A 1 368 ? 10.534 -24.382 -21.592 1.00 94.94 368 THR A O 1
ATOM 2520 N N . ALA A 1 369 ? 10.309 -24.864 -23.767 1.00 94.94 369 ALA A N 1
ATOM 2521 C CA . ALA A 1 369 ? 9.754 -23.559 -24.125 1.00 94.94 369 ALA A CA 1
ATOM 2522 C C . ALA A 1 369 ? 8.394 -23.307 -23.452 1.00 94.94 369 ALA A C 1
ATOM 2524 O O . ALA A 1 369 ? 7.546 -24.197 -23.405 1.00 94.94 369 ALA A O 1
ATOM 2525 N N . ILE A 1 370 ? 8.186 -22.084 -22.967 1.00 94.44 370 ILE A N 1
ATOM 2526 C CA . ILE A 1 370 ? 6.905 -21.608 -22.440 1.00 94.44 370 ILE A CA 1
ATOM 2527 C C . ILE A 1 370 ? 6.330 -20.556 -23.397 1.00 94.44 370 ILE A C 1
ATOM 2529 O O . ILE A 1 370 ? 7.063 -19.743 -23.957 1.00 94.44 370 ILE A O 1
ATOM 2533 N N . GLY A 1 371 ? 5.015 -20.599 -23.631 1.00 88.06 371 GLY A N 1
ATOM 2534 C CA . GLY A 1 371 ? 4.343 -19.782 -24.655 1.00 88.06 371 GLY A CA 1
ATOM 2535 C C . GLY A 1 371 ? 4.144 -18.306 -24.293 1.00 88.06 371 GLY A C 1
ATOM 2536 O O . GLY A 1 371 ? 3.568 -17.560 -25.075 1.00 88.06 371 GLY A O 1
ATOM 2537 N N . SER A 1 372 ? 4.585 -17.889 -23.108 1.00 91.88 372 SER A N 1
ATOM 2538 C CA . SER A 1 372 ? 4.465 -16.529 -22.588 1.00 91.88 372 SER A CA 1
ATOM 2539 C C . SER A 1 372 ? 5.711 -16.174 -21.777 1.00 91.88 372 SER A C 1
ATOM 2541 O O . SER A 1 372 ? 6.466 -17.057 -21.368 1.00 91.88 372 SER A O 1
ATOM 2543 N N . ASN A 1 373 ? 5.926 -14.884 -21.522 1.00 93.56 373 ASN A N 1
ATOM 2544 C CA . ASN A 1 373 ? 6.959 -14.413 -20.605 1.00 93.56 373 ASN A CA 1
ATOM 2545 C C . ASN A 1 373 ? 6.522 -14.475 -19.130 1.00 93.56 373 ASN A C 1
ATOM 2547 O O . ASN A 1 373 ? 7.293 -14.080 -18.263 1.00 93.56 373 ASN A O 1
ATOM 2551 N N . THR A 1 374 ? 5.321 -14.967 -18.828 1.00 95.12 374 THR A N 1
ATOM 2552 C CA . THR A 1 374 ? 4.844 -15.182 -17.456 1.00 95.12 374 THR A CA 1
ATOM 2553 C C . THR A 1 374 ? 4.619 -16.667 -17.196 1.00 95.12 374 THR A C 1
ATOM 2555 O O . THR A 1 374 ? 3.941 -17.334 -17.978 1.00 95.12 374 THR A O 1
ATOM 2558 N N . ASP A 1 375 ? 5.142 -17.169 -16.074 1.00 95.81 375 ASP A N 1
ATOM 2559 C CA . ASP A 1 375 ? 4.837 -18.504 -15.553 1.00 95.81 375 ASP A CA 1
ATOM 2560 C C . ASP A 1 375 ? 4.226 -18.418 -14.147 1.00 95.81 375 ASP A C 1
ATOM 2562 O O . ASP A 1 375 ? 4.776 -17.782 -13.244 1.00 95.81 375 ASP A O 1
ATOM 2566 N N . ASN A 1 376 ? 3.082 -19.077 -13.970 1.00 94.81 376 ASN A N 1
ATOM 2567 C CA . ASN A 1 376 ? 2.324 -19.103 -12.724 1.00 94.81 376 ASN A CA 1
ATOM 2568 C C . ASN A 1 376 ? 2.556 -20.445 -12.031 1.00 94.81 376 ASN A C 1
ATOM 2570 O O . ASN A 1 376 ? 1.855 -21.426 -12.283 1.00 94.81 376 ASN A O 1
ATOM 2574 N N . ILE A 1 377 ? 3.543 -20.494 -11.144 1.00 93.94 377 ILE A N 1
ATOM 2575 C CA . ILE A 1 377 ? 3.811 -21.669 -10.323 1.00 93.94 377 ILE A CA 1
ATOM 2576 C C . ILE A 1 377 ? 2.890 -21.596 -9.109 1.00 93.94 377 ILE A C 1
ATOM 2578 O O . ILE A 1 377 ? 3.041 -20.717 -8.271 1.00 93.94 377 ILE A O 1
ATOM 2582 N N . THR A 1 378 ? 1.933 -22.510 -8.991 1.00 92.19 378 THR A N 1
ATOM 2583 C CA . THR A 1 378 ? 0.997 -22.522 -7.855 1.00 92.19 378 THR A CA 1
ATOM 2584 C C . THR A 1 378 ? 1.578 -23.186 -6.609 1.00 92.19 378 THR A C 1
ATOM 2586 O O . THR A 1 378 ? 1.168 -22.847 -5.505 1.00 92.19 378 THR A O 1
ATOM 2589 N N . ASN A 1 379 ? 2.542 -24.094 -6.769 1.00 93.94 379 ASN A N 1
ATOM 2590 C CA . ASN A 1 379 ? 3.171 -24.824 -5.669 1.00 93.94 379 ASN A CA 1
ATOM 2591 C C . ASN A 1 379 ? 4.610 -25.218 -6.046 1.00 93.94 379 ASN A C 1
ATOM 2593 O O . ASN A 1 379 ? 4.816 -26.178 -6.794 1.00 93.94 379 ASN A O 1
ATOM 2597 N N . ILE A 1 380 ? 5.612 -24.468 -5.574 1.00 96.06 380 ILE A N 1
ATOM 2598 C CA . ILE A 1 380 ? 7.020 -24.774 -5.862 1.00 96.06 380 ILE A CA 1
ATOM 2599 C C . ILE A 1 380 ? 7.604 -25.775 -4.853 1.00 96.06 380 ILE A C 1
ATOM 2601 O O . ILE A 1 380 ? 7.808 -25.466 -3.681 1.00 96.06 380 ILE A O 1
ATOM 2605 N N . THR A 1 381 ? 7.922 -26.984 -5.317 1.00 94.88 381 THR A N 1
ATOM 2606 C CA . THR A 1 381 ? 8.502 -28.063 -4.488 1.00 94.88 381 THR A CA 1
ATOM 2607 C C . THR A 1 381 ? 9.859 -28.559 -4.986 1.00 94.88 381 THR A C 1
ATOM 2609 O O . THR A 1 381 ? 10.528 -29.345 -4.323 1.00 94.88 381 THR A O 1
ATOM 2612 N N . SER A 1 382 ? 10.298 -28.098 -6.156 1.00 94.94 382 SER A N 1
ATOM 2613 C CA . SER A 1 382 ? 11.617 -28.375 -6.733 1.00 94.94 382 SER A CA 1
ATOM 2614 C C . SER A 1 382 ? 12.155 -27.128 -7.426 1.00 94.94 382 SER A C 1
ATOM 2616 O O . SER A 1 382 ? 11.384 -26.225 -7.755 1.00 94.94 382 SER A O 1
ATOM 2618 N N . ALA A 1 383 ? 13.475 -27.058 -7.619 1.00 96.38 383 ALA A N 1
ATOM 2619 C CA . ALA A 1 383 ? 14.097 -25.910 -8.268 1.00 96.38 383 ALA A CA 1
ATOM 2620 C C . ALA A 1 383 ? 13.524 -25.700 -9.678 1.00 96.38 383 ALA A C 1
ATOM 2622 O O . ALA A 1 383 ? 13.384 -26.649 -10.455 1.00 96.38 383 ALA A O 1
ATOM 2623 N N . VAL A 1 384 ? 13.196 -24.451 -10.002 1.00 96.69 384 VAL A N 1
ATOM 2624 C CA . VAL A 1 384 ? 12.705 -24.064 -11.327 1.00 96.69 384 VAL A CA 1
ATOM 2625 C C . VAL A 1 384 ? 13.706 -23.114 -11.952 1.00 96.69 384 VAL A C 1
ATOM 2627 O O . VAL A 1 384 ? 13.957 -22.027 -11.430 1.00 96.69 384 VAL A O 1
ATOM 2630 N N . GLN A 1 385 ? 14.271 -23.539 -13.076 1.00 97.06 385 GLN A N 1
ATOM 2631 C CA . GLN A 1 385 ? 15.267 -22.796 -13.821 1.00 97.06 385 GLN A CA 1
ATOM 2632 C C . GLN A 1 385 ? 14.644 -22.162 -15.064 1.00 97.06 385 GLN A C 1
ATOM 2634 O O . GLN A 1 385 ? 13.976 -22.844 -15.846 1.00 97.06 385 GLN A O 1
ATOM 2639 N N . TYR A 1 386 ? 14.931 -20.881 -15.276 1.00 97.88 386 TYR A N 1
ATOM 2640 C CA . TYR A 1 386 ? 14.588 -20.168 -16.496 1.00 97.88 386 TYR A CA 1
ATOM 2641 C C . TYR A 1 386 ? 15.830 -19.752 -17.268 1.00 97.88 386 TYR A C 1
ATOM 2643 O O . TYR A 1 386 ? 16.809 -19.261 -16.703 1.00 97.88 386 TYR A O 1
ATOM 2651 N N . VAL A 1 387 ? 15.746 -19.909 -18.583 1.00 97.56 387 VAL A N 1
ATOM 2652 C CA . VAL A 1 387 ? 16.669 -19.318 -19.555 1.00 97.56 387 VAL A CA 1
ATOM 2653 C C . VAL A 1 387 ? 15.849 -18.648 -20.647 1.00 97.56 387 VAL A C 1
ATOM 2655 O O . VAL A 1 387 ? 14.715 -19.051 -20.922 1.00 97.56 387 VAL A O 1
ATOM 2658 N N . VAL A 1 388 ? 16.422 -17.641 -21.298 1.00 97.62 388 VAL A N 1
ATOM 2659 C CA . VAL A 1 388 ? 15.865 -17.083 -22.530 1.00 97.62 388 VAL A CA 1
ATOM 2660 C C . VAL A 1 388 ? 16.827 -17.355 -23.673 1.00 97.62 388 VAL A C 1
ATOM 2662 O O . VAL A 1 388 ? 18.045 -17.254 -23.524 1.00 97.62 388 VAL A O 1
ATOM 2665 N N . THR A 1 389 ? 16.272 -17.745 -24.814 1.00 96.81 389 THR A N 1
ATOM 2666 C CA . THR A 1 389 ? 17.004 -17.884 -26.069 1.00 96.81 389 THR A CA 1
ATOM 2667 C C . THR A 1 389 ? 16.515 -16.837 -27.050 1.00 96.81 389 THR A C 1
ATOM 2669 O O . THR A 1 389 ? 15.305 -16.696 -27.232 1.00 96.81 389 THR A O 1
ATOM 2672 N N . VAL A 1 390 ? 17.442 -16.137 -27.699 1.00 97.50 390 VAL A N 1
ATOM 2673 C CA . VAL A 1 390 ? 17.131 -15.189 -28.774 1.00 97.50 390 VAL A CA 1
ATOM 2674 C C . VAL A 1 390 ? 17.784 -15.672 -30.060 1.00 97.50 390 VAL A C 1
ATOM 2676 O O . VAL A 1 390 ? 19.006 -15.832 -30.119 1.00 97.50 390 VAL A O 1
ATOM 2679 N N . ALA A 1 391 ? 16.962 -15.909 -31.080 1.00 96.94 391 ALA A N 1
ATOM 2680 C CA . ALA A 1 391 ? 17.418 -16.107 -32.447 1.00 96.94 391 ALA A CA 1
ATOM 2681 C C . ALA A 1 391 ? 17.637 -14.741 -33.105 1.00 96.94 391 ALA A C 1
ATOM 2683 O O . ALA A 1 391 ? 16.805 -13.839 -32.969 1.00 96.94 391 ALA A O 1
ATOM 2684 N N . TYR A 1 392 ? 18.730 -14.583 -33.839 1.00 97.44 392 TYR A N 1
ATOM 2685 C CA . TYR A 1 392 ? 19.106 -13.323 -34.475 1.00 97.44 392 TYR A CA 1
ATOM 2686 C C . TYR A 1 392 ? 19.561 -13.544 -35.917 1.00 97.44 392 TYR A C 1
ATOM 2688 O O . TYR A 1 392 ? 20.105 -14.594 -36.273 1.00 97.44 392 TYR A O 1
ATOM 2696 N N . ALA A 1 393 ? 19.316 -12.540 -36.756 1.00 96.62 393 ALA A N 1
ATOM 2697 C CA . ALA A 1 393 ? 19.747 -12.543 -38.145 1.00 96.62 393 ALA A CA 1
ATOM 2698 C C . ALA A 1 393 ? 21.272 -12.372 -38.264 1.00 96.62 393 ALA A C 1
ATOM 2700 O O . ALA A 1 393 ? 21.966 -12.024 -37.311 1.00 96.62 393 ALA A O 1
ATOM 2701 N N . GLN A 1 394 ? 21.806 -12.593 -39.459 1.00 95.31 394 GLN A N 1
ATOM 2702 C CA . GLN A 1 394 ? 23.209 -12.317 -39.753 1.00 95.31 394 GLN A CA 1
ATOM 2703 C C . GLN A 1 394 ? 23.513 -10.814 -39.624 1.00 95.31 394 GLN A C 1
ATOM 2705 O O . GLN A 1 394 ? 22.710 -9.984 -40.050 1.00 95.31 394 GLN A O 1
ATOM 2710 N N . GLY A 1 395 ? 24.665 -10.471 -39.040 1.00 94.19 395 GLY A N 1
ATOM 2711 C CA . GLY A 1 395 ? 25.124 -9.084 -38.915 1.00 94.19 395 GLY A CA 1
ATOM 2712 C C . GLY A 1 395 ? 25.488 -8.447 -40.258 1.00 94.19 395 GLY A C 1
ATOM 2713 O O . GLY A 1 395 ? 25.712 -9.144 -41.249 1.00 94.19 395 GLY A O 1
ATOM 2714 N N . ALA A 1 396 ? 25.570 -7.118 -40.300 1.00 93.62 396 ALA A N 1
ATOM 2715 C CA . ALA A 1 396 ? 26.095 -6.405 -41.465 1.00 93.62 396 ALA A CA 1
ATOM 2716 C C . ALA A 1 396 ? 27.616 -6.612 -41.589 1.00 93.62 396 ALA A C 1
ATOM 2718 O O . ALA A 1 396 ? 28.296 -6.847 -40.591 1.00 93.62 396 ALA A O 1
ATOM 2719 N N . CYS A 1 397 ? 28.162 -6.525 -42.805 1.00 92.56 397 CYS A N 1
ATOM 2720 C CA . CYS A 1 397 ? 29.615 -6.440 -42.963 1.00 92.56 397 CYS A CA 1
ATOM 2721 C C . CYS A 1 397 ? 30.091 -5.040 -42.551 1.00 92.56 397 CYS A C 1
ATOM 2723 O O . CYS A 1 397 ? 29.386 -4.055 -42.777 1.00 92.56 397 CYS A O 1
ATOM 2725 N N . LYS A 1 398 ? 31.272 -4.955 -41.942 1.00 91.94 398 LYS A N 1
ATOM 2726 C CA . LYS A 1 398 ? 31.919 -3.692 -41.579 1.00 91.94 398 LYS A CA 1
ATOM 2727 C C . LYS A 1 398 ? 32.926 -3.294 -42.642 1.00 91.94 398 LYS A C 1
ATOM 2729 O O . LYS A 1 398 ? 33.439 -4.144 -43.362 1.00 91.94 398 LYS A O 1
ATOM 2734 N N . ASN A 1 399 ? 33.230 -2.007 -42.706 1.00 89.12 399 ASN A N 1
ATOM 2735 C CA . ASN A 1 399 ? 34.377 -1.568 -43.480 1.00 89.12 399 ASN A CA 1
ATOM 2736 C C . ASN A 1 399 ? 35.667 -1.946 -42.739 1.00 89.12 399 ASN A C 1
ATOM 2738 O O . ASN A 1 399 ? 35.721 -1.872 -41.507 1.00 89.12 399 ASN A O 1
ATOM 2742 N N . ASP A 1 400 ? 36.693 -2.336 -43.484 1.00 86.00 400 ASP A N 1
ATOM 2743 C CA . ASP A 1 400 ? 38.060 -2.401 -42.982 1.00 86.00 400 ASP A CA 1
ATOM 2744 C C . ASP A 1 400 ? 38.599 -0.986 -42.681 1.00 86.00 400 ASP A C 1
ATOM 2746 O O . ASP A 1 400 ? 37.927 0.035 -42.874 1.00 86.00 400 ASP A O 1
ATOM 2750 N N . ASN A 1 401 ? 39.842 -0.894 -42.208 1.00 81.19 401 ASN A N 1
ATOM 2751 C CA . ASN A 1 401 ? 40.499 0.394 -41.955 1.00 81.19 401 ASN A CA 1
ATOM 2752 C C . ASN A 1 401 ? 40.726 1.250 -43.219 1.00 81.19 401 ASN A C 1
ATOM 2754 O O . ASN A 1 401 ? 41.206 2.376 -43.089 1.00 81.19 401 ASN A O 1
ATOM 2758 N N . LEU A 1 402 ? 40.415 0.735 -44.415 1.00 83.88 402 LEU A N 1
ATOM 2759 C CA . LEU A 1 402 ? 40.572 1.398 -45.712 1.00 83.88 402 LEU A CA 1
ATOM 2760 C C . LEU A 1 402 ? 39.228 1.810 -46.329 1.00 83.88 402 LEU A C 1
ATOM 2762 O O . LEU A 1 402 ? 39.203 2.358 -47.429 1.00 83.88 402 LEU A O 1
ATOM 2766 N N . GLY A 1 403 ? 38.116 1.583 -45.621 1.00 82.75 403 GLY A N 1
ATOM 2767 C CA . GLY A 1 403 ? 36.775 1.944 -46.075 1.00 82.75 403 GLY A CA 1
ATOM 2768 C C . GLY A 1 403 ? 36.144 0.933 -47.037 1.00 82.75 403 GLY A C 1
ATOM 2769 O O . GLY A 1 403 ? 35.036 1.184 -47.511 1.00 82.75 403 GLY A O 1
ATOM 2770 N N . ALA A 1 404 ? 36.806 -0.195 -47.317 1.00 86.00 404 ALA A N 1
ATOM 2771 C CA . ALA A 1 404 ? 36.266 -1.264 -48.149 1.00 86.00 404 ALA A CA 1
ATOM 2772 C C . ALA A 1 404 ? 35.453 -2.248 -47.301 1.00 86.00 404 ALA A C 1
ATOM 2774 O O . ALA A 1 404 ? 35.818 -2.557 -46.169 1.00 86.00 404 ALA A O 1
ATOM 2775 N N . LEU A 1 405 ? 34.347 -2.754 -47.848 1.00 89.31 405 LEU A N 1
ATOM 2776 C CA . LEU A 1 405 ? 33.485 -3.690 -47.133 1.00 89.31 405 LEU A CA 1
ATOM 2777 C C . LEU A 1 405 ? 34.192 -5.043 -46.940 1.00 89.31 405 LEU A C 1
ATOM 2779 O O . LEU A 1 405 ? 34.561 -5.692 -47.917 1.00 89.31 405 LEU A O 1
ATOM 2783 N N . ASP A 1 406 ? 34.310 -5.494 -45.692 1.00 89.75 406 ASP A N 1
ATOM 2784 C CA . ASP A 1 406 ? 34.969 -6.741 -45.308 1.00 89.75 406 ASP A CA 1
ATOM 2785 C C . ASP A 1 406 ? 34.094 -7.556 -44.338 1.00 89.75 406 ASP A C 1
ATOM 2787 O O . ASP A 1 406 ? 33.791 -7.170 -43.204 1.00 89.75 406 ASP A O 1
ATOM 2791 N N . CYS A 1 407 ? 33.662 -8.728 -44.801 1.00 91.69 407 CYS A N 1
ATOM 2792 C CA . CYS A 1 407 ? 32.792 -9.633 -44.050 1.00 91.69 407 CYS A CA 1
ATOM 2793 C C . CYS A 1 407 ? 33.573 -10.669 -43.217 1.00 91.69 407 CYS A C 1
ATOM 2795 O O . CYS A 1 407 ? 32.962 -11.552 -42.608 1.00 91.69 407 CYS A O 1
ATOM 2797 N N . THR A 1 408 ? 34.906 -10.610 -43.203 1.00 89.31 408 THR A N 1
ATOM 2798 C CA . THR A 1 408 ? 35.758 -11.538 -42.452 1.00 89.31 408 THR A CA 1
ATOM 2799 C C . THR A 1 408 ? 35.522 -11.363 -40.955 1.00 89.31 408 THR A C 1
ATOM 2801 O O . THR A 1 408 ? 35.659 -10.268 -40.427 1.00 89.31 408 THR A O 1
ATOM 2804 N N . GLY A 1 409 ? 35.130 -12.435 -40.260 1.00 89.62 409 GLY A N 1
ATOM 2805 C CA . GLY A 1 409 ? 34.768 -12.383 -38.835 1.00 89.62 409 GLY A CA 1
ATOM 2806 C C . GLY A 1 409 ? 33.316 -11.979 -38.544 1.00 89.62 409 GLY A C 1
ATOM 2807 O O . GLY A 1 409 ? 32.929 -11.918 -37.377 1.00 89.62 409 GLY A O 1
ATOM 2808 N N . ARG A 1 410 ? 32.492 -11.748 -39.578 1.00 94.38 410 ARG A N 1
ATOM 2809 C CA . ARG A 1 410 ? 31.072 -11.398 -39.439 1.00 94.38 410 ARG A CA 1
ATOM 2810 C C . ARG A 1 410 ? 30.286 -12.450 -38.659 1.00 94.38 410 ARG A C 1
ATOM 2812 O O . ARG A 1 410 ? 30.392 -13.648 -38.918 1.00 94.38 410 ARG A O 1
ATOM 2819 N N . ILE A 1 411 ? 29.402 -11.981 -37.781 1.00 96.00 411 ILE A N 1
ATOM 2820 C CA . ILE A 1 411 ? 28.505 -12.837 -37.003 1.00 96.00 411 ILE A CA 1
ATOM 2821 C C . ILE A 1 411 ? 27.411 -13.419 -37.915 1.00 96.00 411 ILE A C 1
ATOM 2823 O O . ILE A 1 411 ? 26.578 -12.692 -38.465 1.00 96.00 411 ILE A O 1
ATOM 2827 N N . ALA A 1 412 ? 27.421 -14.742 -38.096 1.00 95.62 412 ALA A N 1
ATOM 2828 C CA . ALA A 1 412 ? 26.385 -15.470 -38.829 1.00 95.62 412 ALA A CA 1
ATOM 2829 C C . ALA A 1 412 ? 25.043 -15.465 -38.076 1.00 95.62 412 ALA A C 1
ATOM 2831 O O . ALA A 1 412 ? 25.008 -15.230 -36.872 1.00 95.62 412 ALA A O 1
ATOM 2832 N N . ALA A 1 413 ? 23.938 -15.744 -38.776 1.00 96.31 413 ALA A N 1
ATOM 2833 C CA . ALA A 1 413 ? 22.651 -15.948 -38.114 1.00 96.31 413 ALA A CA 1
ATOM 2834 C C . ALA A 1 413 ? 22.743 -17.133 -37.140 1.00 96.31 413 ALA A C 1
ATOM 2836 O O . ALA A 1 413 ? 23.381 -18.144 -37.444 1.00 96.31 413 ALA A O 1
ATOM 2837 N N . GLY A 1 414 ? 22.111 -17.013 -35.977 1.00 96.25 414 GLY A N 1
ATOM 2838 C CA . GLY A 1 414 ? 22.276 -17.997 -34.917 1.00 96.25 414 GLY A CA 1
ATOM 2839 C C . GLY A 1 414 ? 21.321 -17.795 -33.753 1.00 96.25 414 GLY A C 1
ATOM 2840 O O . GLY A 1 414 ? 20.344 -17.052 -33.830 1.00 96.25 414 GLY A O 1
ATOM 2841 N N . THR A 1 415 ? 21.592 -18.503 -32.661 1.00 96.62 415 THR A N 1
ATOM 2842 C CA . THR A 1 415 ? 20.843 -18.398 -31.405 1.00 96.62 415 THR A CA 1
ATOM 2843 C C . THR A 1 415 ? 21.821 -18.244 -30.253 1.00 96.62 415 THR A C 1
ATOM 2845 O O . THR A 1 415 ? 22.824 -18.952 -30.190 1.00 96.62 415 THR A O 1
ATOM 2848 N N . ILE A 1 416 ? 21.524 -17.330 -29.334 1.00 96.88 416 ILE A N 1
ATOM 2849 C CA . ILE A 1 416 ? 22.249 -17.171 -28.071 1.00 96.88 416 ILE A CA 1
ATOM 2850 C C . ILE A 1 416 ? 21.314 -17.503 -26.907 1.00 96.88 416 ILE A C 1
ATOM 2852 O O . ILE A 1 416 ? 20.109 -17.257 -26.980 1.00 96.88 416 ILE A O 1
ATOM 2856 N N . THR A 1 417 ? 21.869 -18.092 -25.848 1.00 96.94 417 THR A N 1
ATOM 2857 C CA . THR A 1 417 ? 21.147 -18.464 -24.623 1.00 96.94 417 THR A CA 1
ATOM 2858 C C . THR A 1 417 ? 21.698 -17.650 -23.461 1.00 96.94 417 THR A C 1
ATOM 2860 O O . THR A 1 417 ? 22.914 -17.509 -23.340 1.00 96.94 417 THR A O 1
ATOM 2863 N N . SER A 1 418 ? 20.822 -17.108 -22.618 1.00 97.44 418 SER A N 1
ATOM 2864 C CA . SER A 1 418 ? 21.235 -16.413 -21.399 1.00 97.44 418 SER A CA 1
ATOM 2865 C C . SER A 1 418 ? 21.849 -17.373 -20.379 1.00 97.44 418 SER A C 1
ATOM 2867 O O . SER A 1 418 ? 21.586 -18.577 -20.393 1.00 97.44 418 SER A O 1
ATOM 2869 N N . SER A 1 419 ? 22.558 -16.823 -19.393 1.00 96.44 419 SER A N 1
ATOM 2870 C CA . SER A 1 419 ? 22.736 -17.518 -18.116 1.00 96.44 419 SER A CA 1
ATOM 2871 C C . SER A 1 419 ? 21.376 -17.852 -17.492 1.00 96.44 419 SER A C 1
ATOM 2873 O O . SER A 1 419 ? 20.377 -17.167 -17.735 1.00 96.44 419 SER A O 1
ATOM 2875 N N . ALA A 1 420 ? 21.339 -18.908 -16.688 1.00 95.94 420 ALA A N 1
ATOM 2876 C CA . ALA A 1 420 ? 20.128 -19.342 -16.014 1.00 95.94 420 ALA A CA 1
ATOM 2877 C C . ALA A 1 420 ? 19.835 -18.525 -14.749 1.00 95.94 420 ALA A C 1
ATOM 2879 O O . ALA A 1 420 ? 20.738 -18.202 -13.979 1.00 95.94 420 ALA A O 1
ATOM 2880 N N . VAL A 1 421 ? 18.552 -18.276 -14.498 1.00 96.69 421 VAL A N 1
ATOM 2881 C CA . VAL A 1 421 ? 18.027 -17.769 -13.221 1.00 96.69 421 VAL A CA 1
ATOM 2882 C C . VAL A 1 421 ? 17.162 -18.851 -12.588 1.00 96.69 421 VAL A C 1
ATOM 2884 O O . VAL A 1 421 ? 16.425 -19.542 -13.289 1.00 96.69 421 VAL A O 1
ATOM 2887 N N . THR A 1 422 ? 17.286 -19.055 -11.276 1.00 97.12 422 THR A N 1
ATOM 2888 C CA . THR A 1 422 ? 16.688 -20.217 -10.599 1.00 97.12 422 THR A CA 1
ATOM 2889 C C . THR A 1 422 ? 15.922 -19.791 -9.356 1.00 97.12 422 THR A C 1
ATOM 2891 O O . THR A 1 422 ? 16.466 -19.085 -8.508 1.00 97.12 422 THR A O 1
ATOM 2894 N N . TYR A 1 423 ? 14.676 -20.247 -9.232 1.00 97.38 423 TYR A N 1
ATOM 2895 C CA . TYR A 1 423 ? 13.967 -20.246 -7.956 1.00 97.38 423 TYR A CA 1
ATOM 2896 C C . TYR A 1 423 ? 14.258 -21.555 -7.233 1.00 97.38 423 TYR A C 1
ATOM 2898 O O . TYR A 1 423 ? 13.975 -22.633 -7.761 1.00 97.38 423 TYR A O 1
ATOM 2906 N N . THR A 1 424 ? 14.812 -21.454 -6.030 1.00 96.69 424 THR A N 1
ATOM 2907 C CA . THR A 1 424 ? 15.192 -22.607 -5.212 1.00 96.69 424 THR A CA 1
ATOM 2908 C C . THR A 1 424 ? 14.248 -22.695 -4.014 1.00 96.69 424 THR A C 1
ATOM 2910 O O . THR A 1 424 ? 14.322 -21.837 -3.130 1.00 96.69 424 THR A O 1
ATOM 2913 N N . PRO A 1 425 ? 13.349 -23.694 -3.952 1.00 96.81 425 PRO A N 1
ATOM 2914 C CA . PRO A 1 425 ? 12.490 -23.873 -2.793 1.00 96.81 425 PRO A CA 1
ATOM 2915 C C . PRO A 1 425 ? 13.321 -24.337 -1.599 1.00 96.81 425 PRO A C 1
ATOM 2917 O O . PRO A 1 425 ? 14.010 -25.356 -1.663 1.00 96.81 425 PRO A O 1
ATOM 2920 N N . LEU A 1 426 ? 13.230 -23.598 -0.501 1.00 96.75 426 LEU A N 1
ATOM 2921 C CA . LEU A 1 426 ? 13.796 -23.962 0.785 1.00 96.75 426 LEU A CA 1
ATOM 2922 C C . LEU A 1 426 ? 12.702 -23.948 1.855 1.00 96.75 426 LEU A C 1
ATOM 2924 O O . LEU A 1 426 ? 11.821 -23.086 1.845 1.00 96.75 426 LEU A O 1
ATOM 2928 N N . PRO A 1 427 ? 12.749 -24.881 2.809 1.00 96.12 427 PRO A N 1
ATOM 2929 C CA . PRO A 1 427 ? 11.930 -24.784 4.002 1.00 96.12 427 PRO A CA 1
ATOM 2930 C C . PRO A 1 427 ? 12.410 -23.635 4.894 1.00 96.12 427 PRO A C 1
ATOM 2932 O O . PRO A 1 427 ? 13.582 -23.242 4.878 1.00 96.12 427 PRO A O 1
ATOM 2935 N N . LYS A 1 428 ? 11.499 -23.115 5.717 1.00 96.88 428 LYS A N 1
ATOM 2936 C CA . LYS A 1 428 ? 11.863 -22.212 6.808 1.00 96.88 428 LYS A CA 1
ATOM 2937 C C . LYS A 1 428 ? 12.226 -23.003 8.056 1.00 96.88 428 LYS A C 1
ATOM 2939 O O . LYS A 1 428 ? 11.591 -24.013 8.365 1.00 96.88 428 LYS A O 1
ATOM 2944 N N . ARG A 1 429 ? 13.195 -22.495 8.807 1.00 96.25 429 ARG A N 1
ATOM 2945 C CA . ARG A 1 429 ? 13.292 -22.765 10.244 1.00 96.25 429 ARG A CA 1
ATOM 2946 C C . ARG A 1 429 ? 12.655 -21.619 11.017 1.00 96.25 429 ARG A C 1
ATOM 2948 O O . ARG A 1 429 ? 12.762 -20.471 10.587 1.00 96.25 429 ARG A O 1
ATOM 2955 N N . TYR A 1 430 ? 12.029 -21.935 12.140 1.00 97.62 430 TYR A N 1
ATOM 2956 C CA . TYR A 1 430 ? 11.286 -21.001 12.984 1.00 97.62 430 TYR A CA 1
ATOM 2957 C C . TYR A 1 430 ? 11.885 -20.993 14.383 1.00 97.62 430 TYR A C 1
ATOM 2959 O O . TYR A 1 430 ? 12.277 -22.044 14.896 1.00 97.62 430 TYR A O 1
ATOM 2967 N N . TRP A 1 431 ? 11.951 -19.821 15.001 1.00 97.19 431 TRP A N 1
ATOM 2968 C CA . TRP A 1 431 ? 12.367 -19.677 16.386 1.00 97.19 431 TRP A CA 1
ATOM 2969 C C . TRP A 1 431 ? 11.644 -18.522 17.061 1.00 97.19 431 TRP A C 1
ATOM 2971 O O . TRP A 1 431 ? 11.297 -17.530 16.428 1.00 97.19 431 TRP A O 1
ATOM 2981 N N . GLY A 1 432 ? 11.464 -18.621 18.367 1.00 96.69 432 GLY A N 1
ATOM 2982 C CA . GLY A 1 432 ? 10.781 -17.595 19.143 1.00 96.69 432 GLY A CA 1
ATOM 2983 C C . GLY A 1 432 ? 10.287 -18.171 20.452 1.00 96.69 432 GLY A C 1
ATOM 2984 O O . GLY A 1 432 ? 10.875 -19.123 20.971 1.00 96.69 432 GLY A O 1
ATOM 2985 N N . TYR A 1 433 ? 9.199 -17.610 20.963 1.00 95.50 433 TYR A N 1
ATOM 2986 C CA . TYR A 1 433 ? 8.482 -18.161 22.100 1.00 95.50 433 TYR A CA 1
ATOM 2987 C C . TYR A 1 433 ? 7.015 -18.462 21.774 1.00 95.50 433 TYR A C 1
ATOM 2989 O O . TYR A 1 433 ? 6.419 -17.852 20.884 1.00 95.50 433 TYR A O 1
ATOM 2997 N N . VAL A 1 434 ? 6.449 -19.400 22.532 1.00 95.69 434 VAL A N 1
ATOM 2998 C CA . VAL A 1 434 ? 5.056 -19.864 22.481 1.00 95.69 434 VAL A CA 1
ATOM 2999 C C . VAL A 1 434 ? 4.492 -20.001 23.901 1.00 95.69 434 VAL A C 1
ATOM 3001 O O . VAL A 1 434 ? 5.239 -20.107 24.873 1.00 95.69 434 VAL A O 1
ATOM 3004 N N . ASN A 1 435 ? 3.168 -20.023 24.042 1.00 93.69 435 ASN A N 1
ATOM 3005 C CA . ASN A 1 435 ? 2.468 -20.088 25.336 1.00 93.69 435 ASN A CA 1
ATOM 3006 C C . ASN A 1 435 ? 2.147 -21.524 25.807 1.00 93.69 435 ASN A C 1
ATOM 3008 O O . ASN A 1 435 ? 1.476 -21.708 26.820 1.00 93.69 435 ASN A O 1
ATOM 3012 N N . SER A 1 436 ? 2.601 -22.538 25.068 1.00 92.50 436 SER A N 1
ATOM 3013 C CA . SER A 1 436 ? 2.300 -23.951 25.302 1.00 92.50 436 SER A CA 1
ATOM 3014 C C . SER A 1 436 ? 3.551 -24.802 25.109 1.00 92.50 436 SER A C 1
ATOM 3016 O O . SER A 1 436 ? 4.349 -24.545 24.210 1.00 92.50 436 SER A O 1
ATOM 3018 N N . THR A 1 437 ? 3.699 -25.859 25.909 1.00 93.69 437 THR A N 1
ATOM 3019 C CA . THR A 1 437 ? 4.736 -26.889 25.719 1.00 93.69 437 THR A CA 1
ATOM 3020 C C . THR A 1 437 ? 4.432 -27.829 24.546 1.00 93.69 437 THR A C 1
ATOM 3022 O O . THR A 1 437 ? 5.279 -28.626 24.156 1.00 93.69 437 THR A O 1
ATOM 3025 N N . SER A 1 438 ? 3.230 -27.752 23.965 1.00 94.62 438 SER A N 1
ATOM 3026 C CA . SER A 1 438 ? 2.798 -28.514 22.784 1.00 94.62 438 SER A CA 1
ATOM 3027 C C . SER A 1 438 ? 2.165 -27.581 21.738 1.00 94.62 438 SER A C 1
ATOM 3029 O O . SER A 1 438 ? 0.950 -27.621 21.537 1.00 94.62 438 SER A O 1
ATOM 3031 N N . PRO A 1 439 ? 2.959 -26.700 21.100 1.00 96.25 439 PRO A N 1
ATOM 3032 C CA . PRO A 1 439 ? 2.458 -25.720 20.140 1.00 96.25 439 PRO A CA 1
ATOM 3033 C C . PRO A 1 439 ? 1.980 -26.376 18.833 1.00 96.25 439 PRO A C 1
ATOM 3035 O O . PRO A 1 439 ? 2.612 -27.300 18.293 1.00 96.25 439 PRO A O 1
ATOM 3038 N N . ASN A 1 440 ? 0.870 -25.870 18.296 1.00 96.88 440 ASN A N 1
ATOM 3039 C CA . ASN A 1 440 ? 0.376 -26.247 16.971 1.00 96.88 440 ASN A CA 1
ATOM 3040 C C . ASN A 1 440 ? 1.192 -25.549 15.853 1.00 96.88 440 ASN A C 1
ATOM 3042 O O . ASN A 1 440 ? 2.119 -24.788 16.124 1.00 96.88 440 ASN A O 1
ATOM 3046 N N . ASP A 1 441 ? 0.890 -25.828 14.580 1.00 97.56 441 ASP A N 1
ATOM 3047 C CA . ASP A 1 441 ? 1.622 -25.236 13.443 1.00 97.56 441 ASP A CA 1
ATOM 3048 C C . ASP A 1 441 ? 1.527 -23.710 13.404 1.00 97.56 441 ASP A C 1
ATOM 3050 O O . ASP A 1 441 ? 2.536 -23.036 13.196 1.00 97.56 441 ASP A O 1
ATOM 3054 N N . ALA A 1 442 ? 0.337 -23.163 13.655 1.00 96.62 442 ALA A N 1
ATOM 3055 C CA . ALA A 1 442 ? 0.110 -21.725 13.663 1.00 96.62 442 ALA A CA 1
ATOM 3056 C C . ALA A 1 442 ? 0.882 -21.034 14.797 1.00 96.62 442 ALA A C 1
ATOM 3058 O O . ALA A 1 442 ? 1.415 -19.947 14.575 1.00 96.62 442 ALA A O 1
ATOM 3059 N N . ASP A 1 443 ? 1.003 -21.665 15.968 1.00 96.25 443 ASP A N 1
ATOM 3060 C CA . ASP A 1 443 ? 1.781 -21.128 17.093 1.00 96.25 443 ASP A CA 1
ATOM 3061 C C . ASP A 1 443 ? 3.272 -21.004 16.733 1.00 96.25 443 ASP A C 1
ATOM 3063 O O . ASP A 1 443 ? 3.917 -20.016 17.070 1.00 96.25 443 ASP A O 1
ATOM 3067 N N . ILE A 1 444 ? 3.825 -21.988 16.014 1.00 97.25 444 ILE A N 1
ATOM 3068 C CA . ILE A 1 444 ? 5.238 -22.008 15.599 1.00 97.25 444 ILE A CA 1
ATOM 3069 C C . ILE A 1 444 ? 5.492 -21.030 14.447 1.00 97.25 444 ILE A C 1
ATOM 3071 O O . ILE A 1 444 ? 6.493 -20.313 14.461 1.00 97.25 444 ILE A O 1
ATOM 3075 N N . ILE A 1 445 ? 4.595 -20.981 13.453 1.00 96.94 445 ILE A N 1
ATOM 3076 C CA . ILE A 1 445 ? 4.681 -20.030 12.331 1.00 96.94 445 ILE A CA 1
ATOM 3077 C C . ILE A 1 445 ? 4.677 -18.591 12.851 1.00 96.94 445 ILE A C 1
ATOM 3079 O O . ILE A 1 445 ? 5.423 -17.756 12.341 1.00 96.94 445 ILE A O 1
ATOM 3083 N N . ASN A 1 446 ? 3.859 -18.324 13.871 1.00 95.06 446 ASN A N 1
ATOM 3084 C CA . ASN A 1 446 ? 3.697 -17.010 14.482 1.00 95.06 446 ASN A CA 1
ATOM 3085 C C . ASN A 1 446 ? 4.499 -16.852 15.784 1.00 95.06 446 ASN A C 1
ATOM 3087 O O . ASN A 1 446 ? 4.160 -15.991 16.596 1.00 95.06 446 ASN A O 1
ATOM 3091 N N . ALA A 1 447 ? 5.545 -17.661 15.998 1.00 93.38 447 ALA A N 1
ATOM 3092 C CA . ALA A 1 447 ? 6.367 -17.578 17.201 1.00 93.38 447 ALA A CA 1
ATOM 3093 C C . ALA A 1 447 ? 6.926 -16.154 17.370 1.00 93.38 447 ALA A C 1
ATOM 3095 O O . ALA A 1 447 ? 7.550 -15.590 16.468 1.00 93.38 447 ALA A O 1
ATOM 3096 N N . ILE A 1 448 ? 6.685 -15.558 18.538 1.00 88.62 448 ILE A N 1
ATOM 3097 C CA . ILE A 1 448 ? 6.965 -14.139 18.793 1.00 88.62 448 ILE A CA 1
ATOM 3098 C C . ILE A 1 448 ? 8.374 -14.000 19.387 1.00 88.62 448 ILE A C 1
ATOM 3100 O O . ILE A 1 448 ? 8.955 -14.959 19.895 1.00 88.62 448 ILE A O 1
ATOM 3104 N N . GLY A 1 449 ? 8.975 -12.812 19.296 1.00 88.94 449 GLY A N 1
ATOM 3105 C CA . GLY A 1 449 ? 10.259 -12.509 19.938 1.00 88.94 449 GLY A CA 1
ATOM 3106 C C . GLY A 1 449 ? 11.484 -13.118 19.257 1.00 88.94 449 GLY A C 1
ATOM 3107 O O . GLY A 1 449 ? 12.599 -12.810 19.668 1.00 88.94 449 GLY A O 1
ATOM 3108 N N . GLY A 1 450 ? 11.286 -13.950 18.233 1.00 90.31 450 GLY A N 1
ATOM 3109 C CA . GLY A 1 450 ? 12.319 -14.506 17.366 1.00 90.31 450 GLY A CA 1
ATOM 3110 C C . GLY A 1 450 ? 12.059 -14.175 15.894 1.00 90.31 450 GLY A C 1
ATOM 3111 O O . GLY A 1 450 ? 11.871 -13.012 15.539 1.00 90.31 450 GLY A O 1
ATOM 3112 N N . GLY A 1 451 ? 12.085 -15.185 15.029 1.00 94.88 451 GLY A N 1
ATOM 3113 C CA . GLY A 1 451 ? 11.887 -15.018 13.596 1.00 94.88 451 GLY A CA 1
ATOM 3114 C C . GLY A 1 451 ? 11.828 -16.339 12.839 1.00 94.88 451 GLY A C 1
ATOM 3115 O O . GLY A 1 451 ? 11.810 -17.428 13.412 1.00 94.88 451 GLY A O 1
ATOM 3116 N N . ALA A 1 452 ? 11.809 -16.231 11.517 1.00 95.94 452 ALA A N 1
ATOM 3117 C CA . ALA A 1 452 ? 11.890 -17.368 10.620 1.00 95.94 452 ALA A CA 1
ATOM 3118 C C . ALA A 1 452 ? 12.779 -17.017 9.429 1.00 95.94 452 ALA A C 1
ATOM 3120 O O . ALA A 1 452 ? 12.802 -15.872 8.978 1.00 95.94 452 ALA A O 1
ATOM 3121 N N . GLU A 1 453 ? 13.496 -18.000 8.893 1.00 96.31 453 GLU A N 1
ATOM 3122 C CA . GLU A 1 453 ? 14.332 -17.794 7.710 1.00 96.31 453 GLU A CA 1
ATOM 3123 C C . GLU A 1 453 ? 14.394 -19.047 6.845 1.00 96.31 453 GLU A C 1
ATOM 3125 O O . GLU A 1 453 ? 14.309 -20.170 7.348 1.00 96.31 453 GLU A O 1
ATOM 3130 N N . LEU A 1 454 ? 14.562 -18.841 5.540 1.00 97.12 454 LEU A N 1
ATOM 3131 C CA . LEU A 1 454 ? 14.814 -19.917 4.588 1.00 97.12 454 LEU A CA 1
ATOM 3132 C C . LEU A 1 454 ? 16.195 -20.509 4.864 1.00 97.12 454 LEU A C 1
ATOM 3134 O O . LEU A 1 454 ? 17.193 -19.786 4.863 1.00 97.12 454 LEU A O 1
ATOM 3138 N N . SER A 1 455 ? 16.265 -21.816 5.102 1.00 94.94 455 SER A N 1
ATOM 3139 C CA . SER A 1 455 ? 17.536 -22.468 5.402 1.00 94.94 455 SER A CA 1
ATOM 3140 C C . SER A 1 455 ? 17.530 -23.938 5.010 1.00 94.94 455 SER A C 1
ATOM 3142 O O . SER A 1 455 ? 16.547 -24.650 5.195 1.00 94.94 455 SER A O 1
ATOM 3144 N N . SER A 1 456 ? 18.675 -24.404 4.521 1.00 93.81 456 SER A N 1
ATOM 3145 C CA . SER A 1 456 ? 18.988 -25.823 4.345 1.00 93.81 456 SER A CA 1
ATOM 3146 C C . SER A 1 456 ? 19.774 -26.403 5.528 1.00 93.81 456 SER A C 1
ATOM 3148 O O . SER A 1 456 ? 20.248 -27.533 5.445 1.00 93.81 456 SER A O 1
ATOM 3150 N N . SER A 1 457 ? 19.946 -25.644 6.618 1.00 94.56 457 SER A N 1
ATOM 3151 C CA . SER A 1 457 ? 20.698 -26.073 7.797 1.00 94.56 457 SER A CA 1
ATOM 3152 C C . SER A 1 457 ? 19.825 -26.132 9.047 1.00 94.56 457 SER A C 1
ATOM 3154 O O . SER A 1 457 ? 19.055 -25.211 9.338 1.00 94.56 457 SER A O 1
ATOM 3156 N N . LYS A 1 458 ? 20.023 -27.187 9.844 1.00 94.19 458 LYS A N 1
ATOM 3157 C CA . LYS A 1 458 ? 19.502 -27.275 11.215 1.00 94.19 458 LYS A CA 1
ATOM 3158 C C . LYS A 1 458 ? 20.222 -26.328 12.182 1.00 94.19 458 LYS A C 1
ATOM 3160 O O . LYS A 1 458 ? 19.653 -25.968 13.202 1.00 94.19 458 LYS A O 1
ATOM 3165 N N . THR A 1 459 ? 21.442 -25.899 11.850 1.00 94.50 459 THR A N 1
ATOM 3166 C CA . THR A 1 459 ? 22.311 -25.120 12.742 1.00 94.50 459 THR A CA 1
ATOM 3167 C C . THR A 1 459 ? 22.108 -23.622 12.579 1.00 94.50 459 THR A C 1
ATOM 3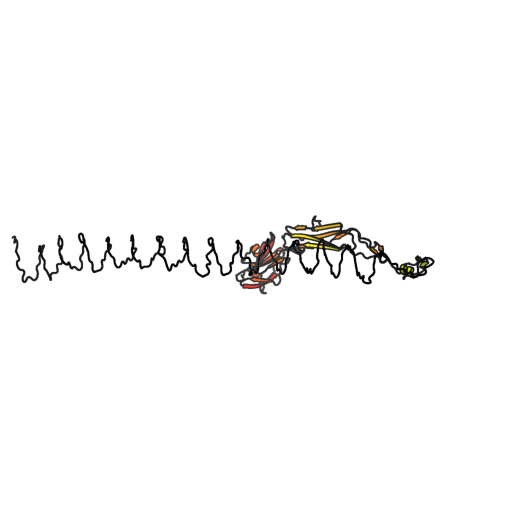169 O O . THR A 1 459 ? 22.236 -23.076 11.478 1.00 94.50 459 THR A O 1
ATOM 3172 N N . LYS A 1 460 ? 21.809 -22.924 13.670 1.00 95.50 460 LYS A N 1
ATOM 3173 C CA . LYS A 1 460 ? 21.702 -21.462 13.714 1.00 95.50 460 LYS A CA 1
ATOM 3174 C C . LYS A 1 460 ? 22.597 -20.932 14.822 1.00 95.50 460 LYS A C 1
ATOM 3176 O O . LYS A 1 460 ? 22.338 -21.178 16.000 1.00 95.50 460 LYS A O 1
ATOM 3181 N N . SER A 1 461 ? 23.632 -20.196 14.436 1.00 92.38 461 SER A N 1
ATOM 3182 C CA . SER A 1 461 ? 24.526 -19.520 15.369 1.00 92.38 461 SER A CA 1
ATOM 3183 C C . SER A 1 461 ? 23.907 -18.222 15.892 1.00 92.38 461 SER A C 1
ATOM 3185 O O . SER A 1 461 ? 23.281 -17.480 15.137 1.00 92.38 461 SER A O 1
ATOM 3187 N N . ALA A 1 462 ? 24.102 -17.973 17.190 1.00 85.00 462 ALA A N 1
ATOM 3188 C CA . ALA A 1 462 ? 23.933 -16.687 17.869 1.00 85.00 462 ALA A CA 1
ATOM 3189 C C . ALA A 1 462 ? 22.678 -15.886 17.472 1.00 85.00 462 ALA A C 1
ATOM 3191 O O . ALA A 1 462 ? 22.761 -14.823 16.855 1.00 85.00 462 ALA A O 1
ATOM 3192 N N . PHE A 1 463 ? 21.505 -16.381 17.865 1.00 94.62 463 PHE A N 1
ATOM 3193 C CA . PHE A 1 463 ? 20.232 -15.683 17.684 1.00 94.62 463 PHE A CA 1
ATOM 3194 C C . PHE A 1 463 ? 19.550 -15.414 19.022 1.00 94.62 463 PHE A C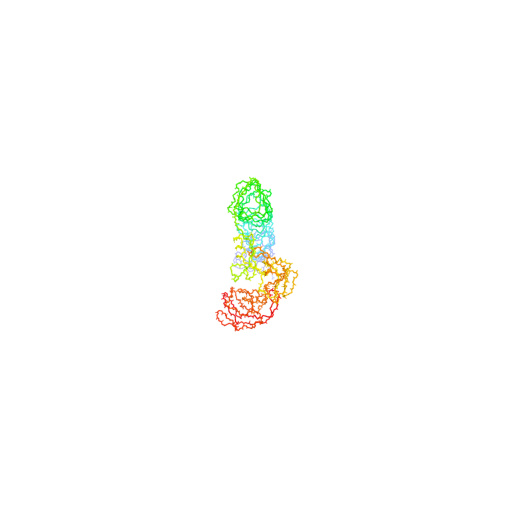 1
ATOM 3196 O O . PHE A 1 463 ? 19.719 -16.171 19.968 1.00 94.62 463 PHE A O 1
ATOM 3203 N N . ASN A 1 464 ? 18.778 -14.334 19.108 1.00 93.81 464 ASN A N 1
ATOM 3204 C CA . ASN A 1 464 ? 18.100 -13.945 20.341 1.00 93.81 464 ASN A CA 1
ATOM 3205 C C . ASN A 1 464 ? 16.601 -14.225 20.246 1.00 93.81 464 ASN A C 1
ATOM 3207 O O . ASN A 1 464 ? 15.997 -14.029 19.189 1.00 93.81 464 ASN A O 1
ATOM 3211 N N . VAL A 1 465 ? 16.017 -14.644 21.368 1.00 94.12 465 VAL A N 1
ATOM 3212 C CA . VAL A 1 465 ? 14.569 -14.656 21.585 1.00 94.12 465 VAL A CA 1
ATOM 3213 C C . VAL A 1 465 ? 14.243 -13.715 22.740 1.00 94.12 465 VAL A C 1
ATOM 3215 O O . VAL A 1 465 ? 14.716 -13.919 23.857 1.00 94.12 465 VAL A O 1
ATOM 3218 N N . THR A 1 466 ? 13.440 -12.687 22.470 1.00 92.31 466 THR A N 1
ATOM 3219 C CA . THR A 1 466 ? 13.026 -11.680 23.459 1.00 92.31 466 THR A CA 1
ATOM 3220 C C . THR A 1 466 ? 11.603 -11.954 23.937 1.00 92.31 466 THR A C 1
ATOM 3222 O O . THR A 1 466 ? 10.668 -11.929 23.139 1.00 92.31 466 THR A O 1
ATOM 3225 N N . ILE A 1 467 ? 11.424 -12.173 25.239 1.00 89.50 467 ILE A N 1
ATOM 3226 C CA . ILE A 1 467 ? 10.149 -12.573 25.849 1.00 89.50 467 ILE A CA 1
ATOM 3227 C C . ILE A 1 467 ? 9.632 -11.452 26.763 1.00 89.50 467 ILE A C 1
ATOM 3229 O O . ILE A 1 467 ? 10.238 -11.197 27.809 1.00 89.50 467 ILE A O 1
ATOM 3233 N N . PRO A 1 468 ? 8.513 -10.786 26.422 1.00 78.25 468 PRO A N 1
ATOM 3234 C CA . PRO A 1 468 ? 7.934 -9.743 27.256 1.00 78.25 468 PRO A CA 1
ATOM 3235 C C . PRO A 1 468 ? 7.063 -10.327 28.379 1.00 78.25 468 PRO A C 1
ATOM 3237 O O . PRO A 1 468 ? 6.048 -10.977 28.131 1.00 78.25 468 PRO A O 1
ATOM 3240 N N . GLY A 1 469 ? 7.421 -10.023 29.630 1.00 75.75 469 GLY A N 1
ATOM 3241 C CA . GLY A 1 469 ? 6.519 -10.075 30.786 1.00 75.75 469 GLY A CA 1
ATOM 3242 C C . GLY A 1 469 ? 6.154 -11.468 31.308 1.00 75.75 469 GLY A C 1
ATOM 3243 O O . GLY A 1 469 ? 6.543 -11.830 32.414 1.00 75.75 469 GLY A O 1
ATOM 3244 N N . SER A 1 470 ? 5.360 -12.224 30.551 1.00 81.00 470 SER A N 1
ATOM 3245 C CA . SER A 1 470 ? 4.723 -13.471 30.999 1.00 81.00 470 SER A CA 1
ATOM 3246 C C . SER A 1 470 ? 5.587 -14.713 30.764 1.00 81.00 470 SER A C 1
ATOM 3248 O O . SER A 1 470 ? 6.524 -14.692 29.965 1.00 81.00 470 SER A O 1
ATOM 3250 N N . ALA A 1 471 ? 5.267 -15.795 31.479 1.00 82.25 471 ALA A N 1
ATOM 3251 C CA . ALA A 1 471 ? 5.912 -17.096 31.343 1.00 82.25 471 ALA A CA 1
ATOM 3252 C C . ALA A 1 471 ? 5.603 -17.722 29.969 1.00 82.25 471 ALA A C 1
ATOM 3254 O O . ALA A 1 471 ? 4.457 -18.067 29.691 1.00 82.25 471 ALA A O 1
ATOM 3255 N N . ASN A 1 472 ? 6.623 -17.873 29.122 1.00 91.88 472 ASN A N 1
ATOM 3256 C CA . ASN A 1 472 ? 6.527 -18.468 27.784 1.00 91.88 472 ASN A CA 1
ATOM 3257 C C . ASN A 1 472 ? 7.654 -19.484 27.541 1.00 91.88 472 ASN A C 1
ATOM 3259 O O . ASN A 1 472 ? 8.689 -19.443 28.204 1.00 91.88 472 ASN A O 1
ATOM 3263 N N . TYR A 1 473 ? 7.476 -20.381 26.574 1.00 94.88 473 TYR A N 1
ATOM 3264 C CA . TYR A 1 473 ? 8.430 -21.438 26.230 1.00 94.88 473 TYR A CA 1
ATOM 3265 C C . TYR A 1 473 ? 9.173 -21.103 24.943 1.00 94.88 473 TYR A C 1
ATOM 3267 O O . TYR A 1 473 ? 8.564 -20.643 23.982 1.00 94.88 473 TYR A O 1
ATOM 3275 N N . LEU A 1 474 ? 10.480 -21.348 24.907 1.00 95.88 474 LEU A N 1
ATOM 3276 C CA . LEU A 1 474 ? 11.291 -21.189 23.704 1.00 95.88 474 LEU A CA 1
ATOM 3277 C C . LEU A 1 474 ? 10.954 -22.299 22.712 1.00 95.88 474 LEU A C 1
ATOM 3279 O O . LEU A 1 474 ? 10.834 -23.457 23.108 1.00 95.88 474 LEU A O 1
ATOM 3283 N N . VAL A 1 475 ? 10.869 -21.964 21.428 1.00 97.38 475 VAL A N 1
ATOM 3284 C CA . VAL A 1 475 ? 10.682 -22.936 20.349 1.00 97.38 475 VAL A CA 1
ATOM 3285 C C . VAL A 1 475 ? 11.757 -22.775 19.280 1.00 97.38 475 VAL A C 1
ATOM 3287 O O . VAL A 1 475 ? 12.137 -21.658 18.929 1.00 97.38 475 VAL A O 1
ATOM 3290 N N . PHE A 1 476 ? 12.237 -23.900 18.752 1.00 97.81 476 PHE A N 1
ATOM 3291 C CA . PHE A 1 476 ? 13.066 -23.972 17.552 1.00 97.81 476 PHE A CA 1
ATOM 3292 C C . PHE A 1 476 ? 12.592 -25.137 16.681 1.00 97.81 476 PHE A C 1
ATOM 3294 O O . PHE A 1 476 ? 12.621 -26.292 17.108 1.00 97.81 476 PHE A O 1
ATOM 3301 N N . ALA A 1 477 ? 12.135 -24.843 15.467 1.00 98.06 477 ALA A N 1
ATOM 3302 C CA . ALA A 1 477 ? 11.528 -25.821 14.572 1.00 98.06 477 ALA A CA 1
ATOM 3303 C C . ALA A 1 477 ? 12.178 -25.786 13.189 1.00 98.06 477 ALA A C 1
ATOM 3305 O O . ALA A 1 477 ? 12.346 -24.717 12.602 1.00 98.06 477 ALA A O 1
ATOM 3306 N N . TYR A 1 478 ? 12.520 -26.952 12.645 1.00 97.88 478 TYR A N 1
ATOM 3307 C CA . TYR A 1 478 ? 13.125 -27.083 11.318 1.00 97.88 478 TYR A CA 1
ATOM 3308 C C . TYR A 1 478 ? 12.828 -28.467 10.700 1.00 97.88 478 TYR A C 1
ATOM 3310 O O . TYR A 1 478 ? 12.409 -29.385 11.409 1.00 97.88 478 TYR A O 1
ATOM 3318 N N . PRO A 1 479 ? 13.043 -28.661 9.387 1.00 97.81 479 PRO A N 1
ATOM 3319 C CA . PRO A 1 479 ? 12.803 -29.939 8.718 1.00 97.81 479 PRO A CA 1
ATOM 3320 C C . PRO A 1 479 ? 13.563 -31.118 9.325 1.00 97.81 479 PRO A C 1
ATOM 3322 O O . PRO A 1 479 ? 14.788 -31.099 9.437 1.00 97.81 479 PRO A O 1
ATOM 3325 N N . SER A 1 480 ? 12.849 -32.206 9.603 1.00 97.44 480 SER A N 1
ATOM 3326 C CA . SER A 1 480 ? 13.447 -33.429 10.157 1.00 97.44 480 SER A CA 1
ATOM 3327 C C . SER A 1 480 ? 14.436 -34.125 9.216 1.00 97.44 480 SER A C 1
ATOM 3329 O O . SER A 1 480 ? 15.340 -34.817 9.673 1.00 97.44 480 SER A O 1
ATOM 3331 N N . SER A 1 481 ? 14.344 -33.881 7.904 1.00 95.50 481 SER A N 1
ATOM 3332 C CA . SER A 1 481 ? 15.294 -34.396 6.908 1.00 95.50 481 SER A CA 1
ATOM 3333 C C . SER A 1 481 ? 16.733 -33.906 7.115 1.00 95.50 481 SER A C 1
ATOM 3335 O O . SER A 1 481 ? 17.654 -34.472 6.536 1.00 95.50 481 SER A O 1
ATOM 3337 N N . LEU A 1 482 ? 16.940 -32.865 7.928 1.00 96.19 482 LEU A N 1
ATOM 3338 C CA . LEU A 1 482 ? 18.264 -32.344 8.283 1.00 96.19 482 LEU A CA 1
ATOM 3339 C C . LEU A 1 482 ? 18.891 -33.081 9.489 1.00 96.19 482 LEU A C 1
ATOM 3341 O O . LEU A 1 482 ? 20.037 -32.811 9.854 1.00 96.19 482 LEU A O 1
ATOM 3345 N N . GLY A 1 483 ? 18.161 -34.024 10.097 1.00 96.31 483 GLY A N 1
ATOM 3346 C CA . GLY A 1 483 ? 18.557 -34.769 11.293 1.00 96.31 483 GLY A CA 1
ATOM 3347 C C . GLY A 1 483 ? 18.379 -33.976 12.591 1.00 96.31 483 GLY A C 1
ATOM 3348 O O . GLY A 1 483 ? 18.105 -32.776 12.583 1.00 96.31 483 GLY A O 1
ATOM 3349 N N . THR A 1 484 ? 18.553 -34.632 13.736 1.00 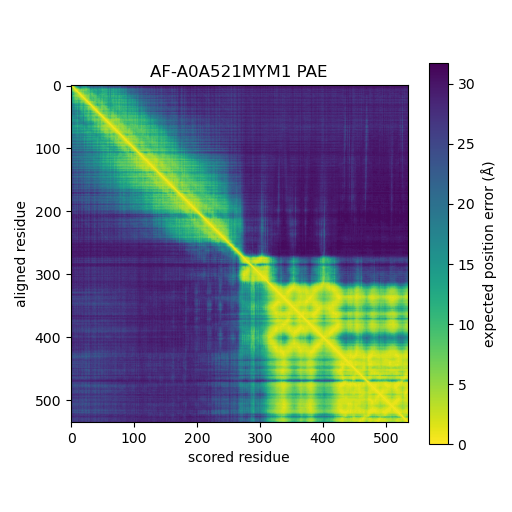97.25 484 THR A N 1
ATOM 3350 C CA . THR A 1 484 ? 18.389 -34.009 15.060 1.00 97.25 484 THR A CA 1
ATOM 3351 C C . THR A 1 484 ? 19.549 -33.072 15.406 1.00 97.25 484 THR A C 1
ATOM 3353 O O . THR A 1 484 ? 20.674 -33.255 14.927 1.00 97.25 484 THR A O 1
ATOM 3356 N N . LEU A 1 485 ? 19.285 -32.070 16.246 1.00 97.38 485 LEU A N 1
ATOM 3357 C CA . LEU A 1 485 ? 20.322 -31.283 16.908 1.00 97.38 485 LEU A CA 1
ATOM 3358 C C . LEU A 1 485 ? 21.110 -32.165 17.875 1.00 97.38 485 LEU A C 1
ATOM 3360 O O . LEU A 1 485 ? 20.580 -33.107 18.467 1.00 97.38 485 LEU A O 1
ATOM 3364 N N . THR A 1 486 ? 22.379 -31.821 18.023 1.00 95.75 486 THR A N 1
ATOM 3365 C CA . THR A 1 486 ? 23.306 -32.392 19.001 1.00 95.75 486 THR A CA 1
ATOM 3366 C C . THR A 1 486 ? 23.527 -31.454 20.185 1.00 95.75 486 THR A C 1
ATOM 3368 O O . THR A 1 486 ? 23.876 -31.924 21.263 1.00 95.75 486 THR A O 1
ATOM 3371 N N . SER A 1 487 ? 23.284 -30.150 20.005 1.00 96.00 487 SER A N 1
ATOM 3372 C CA . SER A 1 487 ? 23.460 -29.123 21.036 1.00 96.00 487 SER A CA 1
ATOM 3373 C C . SER A 1 487 ? 22.463 -27.970 20.871 1.00 96.00 487 SER A C 1
ATOM 3375 O O . SER A 1 487 ? 22.142 -27.554 19.750 1.00 96.00 487 SER A O 1
ATOM 3377 N N . ILE A 1 488 ? 21.994 -27.440 22.005 1.00 96.88 488 ILE A N 1
ATOM 3378 C CA . ILE A 1 488 ? 21.264 -26.172 22.109 1.00 96.88 488 ILE A CA 1
ATOM 3379 C C . ILE A 1 488 ? 21.901 -25.390 23.252 1.00 96.88 488 ILE A C 1
ATOM 3381 O O . ILE A 1 488 ? 21.669 -25.692 24.419 1.00 96.88 488 ILE A O 1
ATOM 3385 N N . LEU A 1 489 ? 22.673 -24.357 22.932 1.00 95.50 489 LEU A N 1
ATOM 3386 C CA . LEU A 1 489 ? 23.218 -23.450 23.936 1.00 95.50 489 LEU A CA 1
ATOM 3387 C C . LEU A 1 489 ? 22.193 -22.356 24.233 1.00 95.50 489 LEU A C 1
ATOM 3389 O O . LEU A 1 489 ? 21.834 -21.625 23.314 1.00 95.50 489 LEU A O 1
ATOM 3393 N N . ALA A 1 490 ? 21.762 -22.206 25.486 1.00 92.12 490 ALA A N 1
ATOM 3394 C CA . ALA A 1 490 ? 20.916 -21.104 25.950 1.00 92.12 490 ALA A CA 1
ATOM 3395 C C . ALA A 1 490 ? 21.675 -20.266 26.986 1.00 92.12 490 ALA A C 1
ATOM 3397 O O . ALA A 1 490 ? 22.180 -20.789 27.977 1.00 92.12 490 ALA A O 1
ATOM 3398 N N . GLY A 1 491 ? 21.831 -18.965 26.727 1.00 89.00 491 GLY A N 1
ATOM 3399 C CA . GLY A 1 491 ? 22.661 -18.085 27.559 1.00 89.00 491 GLY A CA 1
ATOM 3400 C C . GLY A 1 491 ? 24.137 -18.507 27.625 1.00 89.00 491 GLY A C 1
ATOM 3401 O O . GLY A 1 491 ? 24.816 -18.182 28.591 1.00 89.00 491 GLY A O 1
ATOM 3402 N N . GLY A 1 492 ? 24.623 -19.257 26.627 1.00 88.62 492 GLY A N 1
ATOM 3403 C CA . GLY A 1 492 ? 25.987 -19.799 26.583 1.00 88.62 492 GLY A CA 1
ATOM 3404 C C . GLY A 1 492 ? 26.172 -21.170 27.247 1.00 88.62 492 GLY A C 1
ATOM 3405 O O . GLY A 1 492 ? 27.268 -21.719 27.173 1.00 88.62 492 GLY A O 1
ATOM 3406 N N . PHE A 1 493 ? 25.126 -21.750 27.842 1.00 91.44 493 PHE A N 1
ATOM 3407 C CA . PHE A 1 493 ? 25.188 -23.050 28.516 1.00 91.44 493 PHE A CA 1
ATOM 3408 C C . PHE A 1 493 ? 24.466 -24.137 27.721 1.00 91.44 493 PHE A C 1
ATOM 3410 O O . PHE A 1 493 ? 23.378 -23.902 27.192 1.00 91.44 493 PHE A O 1
ATOM 3417 N N . GLU A 1 494 ? 25.042 -25.340 27.670 1.00 96.75 494 GLU A N 1
ATOM 3418 C CA . GLU A 1 494 ? 24.394 -26.494 27.041 1.00 96.75 494 GLU A CA 1
ATOM 3419 C C . GLU A 1 494 ? 23.065 -26.807 27.725 1.00 96.75 494 GLU A C 1
ATOM 3421 O O . GLU A 1 494 ? 22.995 -26.992 28.938 1.00 96.75 494 GLU A O 1
ATOM 3426 N N . SER A 1 495 ? 22.004 -26.827 26.927 1.00 95.62 495 SER A N 1
ATOM 3427 C CA . SER A 1 495 ? 20.623 -26.839 27.395 1.00 95.62 495 SER A CA 1
ATOM 3428 C C . SER A 1 495 ? 19.744 -27.810 26.610 1.00 95.62 495 SER A C 1
ATOM 3430 O O . SER A 1 495 ? 18.556 -27.891 26.914 1.00 95.62 495 SER A O 1
ATOM 3432 N N . ILE A 1 496 ? 20.273 -28.589 25.653 1.00 95.88 496 ILE A N 1
ATOM 3433 C CA . ILE A 1 496 ? 19.457 -29.499 24.825 1.00 95.88 496 ILE A CA 1
ATOM 3434 C C . ILE A 1 496 ? 18.598 -30.474 25.646 1.00 95.88 496 ILE A C 1
ATOM 3436 O O . ILE A 1 496 ? 17.447 -30.711 25.296 1.00 95.88 496 ILE A O 1
ATOM 3440 N N . GLY A 1 497 ? 19.101 -30.961 26.788 1.00 94.00 497 GLY A N 1
ATOM 3441 C CA . GLY A 1 497 ? 18.355 -31.847 27.695 1.00 94.00 497 GLY A CA 1
ATOM 3442 C C . GLY A 1 497 ? 17.155 -31.188 28.391 1.00 94.00 497 GLY A C 1
ATOM 3443 O O . GLY A 1 497 ? 16.332 -31.876 28.987 1.00 94.00 497 GLY A O 1
ATOM 3444 N N . THR A 1 498 ? 17.035 -29.861 28.309 1.00 95.31 498 THR A N 1
ATOM 3445 C CA . THR A 1 498 ? 15.899 -29.088 28.836 1.00 95.31 498 THR A CA 1
ATOM 3446 C C . THR A 1 498 ? 14.855 -28.755 27.769 1.00 95.31 498 THR A C 1
ATOM 3448 O O . THR A 1 498 ? 13.898 -28.044 28.069 1.00 95.31 498 THR A O 1
ATOM 3451 N N . PHE A 1 499 ? 15.013 -29.265 26.543 1.00 97.62 499 PHE A N 1
ATOM 3452 C CA . PHE A 1 499 ? 14.030 -29.156 25.469 1.00 97.62 499 PHE A CA 1
ATOM 3453 C C . PHE A 1 499 ? 13.384 -30.513 25.197 1.00 97.62 499 PHE A C 1
ATOM 3455 O O . PHE A 1 499 ? 14.060 -31.535 25.085 1.00 97.62 499 PHE A O 1
ATOM 3462 N N . THR A 1 500 ? 12.070 -30.515 25.019 1.00 98.00 500 THR A N 1
ATOM 3463 C CA . THR A 1 500 ? 11.343 -31.662 24.480 1.00 98.00 500 THR A CA 1
ATOM 3464 C C . THR A 1 500 ? 11.400 -31.617 22.955 1.00 98.00 500 THR A C 1
ATOM 3466 O O . THR A 1 500 ? 10.973 -30.637 22.343 1.00 98.00 500 THR A O 1
ATOM 3469 N N . LEU A 1 501 ? 11.914 -32.685 22.336 1.00 98.06 501 LEU A N 1
ATOM 3470 C CA . LEU A 1 501 ? 11.874 -32.886 20.887 1.00 98.06 501 LEU A CA 1
ATOM 3471 C C . LEU A 1 501 ? 10.577 -33.598 20.494 1.00 98.06 501 LEU A C 1
ATOM 3473 O O . LEU A 1 501 ? 10.342 -34.739 20.885 1.00 98.06 501 LEU A O 1
ATOM 3477 N N . THR A 1 502 ? 9.786 -32.962 19.638 1.00 97.94 502 THR A N 1
ATOM 3478 C CA . THR A 1 502 ? 8.666 -33.592 18.932 1.00 97.94 502 THR A CA 1
ATOM 3479 C C . THR A 1 502 ? 8.978 -33.669 17.443 1.00 97.94 502 THR A C 1
ATOM 3481 O O . THR A 1 502 ? 9.408 -32.684 16.844 1.00 97.94 502 THR A O 1
ATOM 3484 N N . THR A 1 503 ? 8.740 -34.827 16.826 1.00 98.00 503 THR A N 1
ATOM 3485 C CA . THR A 1 503 ? 8.780 -34.969 15.364 1.00 98.00 503 THR A CA 1
ATOM 3486 C C . THR A 1 503 ? 7.375 -35.210 14.856 1.00 98.00 503 THR A C 1
ATOM 3488 O O . THR A 1 503 ? 6.732 -36.174 15.266 1.00 98.00 503 THR A O 1
ATOM 3491 N N . ARG A 1 504 ? 6.882 -34.327 13.988 1.00 97.62 504 ARG A N 1
ATOM 3492 C CA . ARG A 1 504 ? 5.531 -34.441 13.431 1.00 97.62 504 ARG A CA 1
ATOM 3493 C C . ARG A 1 504 ? 5.426 -33.760 12.076 1.00 97.62 504 ARG A C 1
ATOM 3495 O O . ARG A 1 504 ? 6.264 -32.932 11.716 1.00 97.62 504 ARG A O 1
ATOM 3502 N N . THR A 1 505 ? 4.366 -34.092 11.347 1.00 98.00 505 THR A N 1
ATOM 3503 C CA . THR A 1 505 ? 3.951 -33.325 10.172 1.00 98.00 505 THR A CA 1
ATOM 3504 C C . THR A 1 505 ? 3.677 -31.885 10.593 1.00 98.00 505 THR A C 1
ATOM 3506 O O . THR A 1 505 ? 2.970 -31.645 11.573 1.00 98.00 505 THR A O 1
ATOM 3509 N N . PHE A 1 506 ? 4.273 -30.954 9.859 1.00 97.81 506 PHE A N 1
ATOM 3510 C CA . PHE A 1 506 ? 4.158 -29.518 10.041 1.00 97.81 506 PHE A CA 1
ATOM 3511 C C . PHE A 1 506 ? 3.773 -28.904 8.702 1.00 97.81 506 PHE A C 1
ATOM 3513 O O . PHE A 1 506 ? 4.422 -29.169 7.686 1.00 97.81 506 PHE A O 1
ATOM 3520 N N . THR A 1 507 ? 2.712 -28.108 8.703 1.00 97.69 507 THR A N 1
ATOM 3521 C CA . THR A 1 507 ? 2.215 -27.396 7.529 1.00 97.69 507 THR A CA 1
ATOM 3522 C C . THR A 1 507 ? 2.632 -25.943 7.626 1.00 97.69 507 THR A C 1
ATOM 3524 O O . THR A 1 507 ? 2.274 -25.266 8.584 1.00 97.69 507 THR A O 1
ATOM 3527 N N . ASN A 1 508 ? 3.400 -25.462 6.650 1.00 95.75 508 ASN A N 1
ATOM 3528 C CA . ASN A 1 508 ? 3.841 -24.071 6.632 1.00 95.75 508 ASN A CA 1
ATOM 3529 C C . ASN A 1 508 ? 2.712 -23.111 6.211 1.00 95.75 508 ASN A C 1
ATOM 3531 O O . ASN A 1 508 ? 1.618 -23.524 5.825 1.00 95.75 508 ASN A O 1
ATOM 3535 N N . ALA A 1 509 ? 2.996 -21.807 6.231 1.00 93.88 509 ALA A N 1
ATOM 3536 C CA . ALA A 1 509 ? 2.022 -20.771 5.877 1.00 93.88 509 ALA A CA 1
ATOM 3537 C C . ALA A 1 509 ? 1.528 -20.851 4.417 1.00 93.88 509 ALA A C 1
ATOM 3539 O O . ALA A 1 509 ? 0.463 -20.330 4.104 1.00 93.88 509 ALA A O 1
ATOM 3540 N N . SER A 1 510 ? 2.288 -21.507 3.531 1.00 92.81 510 SER A N 1
ATOM 3541 C CA . SER A 1 510 ? 1.900 -21.743 2.134 1.00 92.81 510 SER A CA 1
ATOM 3542 C C . SER A 1 510 ? 1.047 -23.009 1.951 1.00 92.81 510 SER A C 1
ATOM 3544 O O . SER A 1 510 ? 0.655 -23.320 0.831 1.00 92.81 510 SER A O 1
ATOM 3546 N N . GLY A 1 511 ? 0.759 -23.754 3.025 1.00 93.94 511 GLY A N 1
ATOM 3547 C CA . GLY A 1 511 ? -0.030 -24.986 2.979 1.00 93.94 511 GLY A CA 1
ATOM 3548 C C . GLY A 1 511 ? 0.767 -26.242 2.613 1.00 93.94 511 GLY A C 1
ATOM 3549 O O . GLY A 1 511 ? 0.172 -27.299 2.413 1.00 93.94 511 GLY A O 1
ATOM 3550 N N . TYR A 1 512 ? 2.099 -26.164 2.532 1.00 96.31 512 TYR A N 1
ATOM 3551 C CA . TYR A 1 512 ? 2.941 -27.329 2.267 1.00 96.31 512 TYR A CA 1
ATOM 3552 C C . TYR A 1 512 ? 3.301 -28.048 3.562 1.00 96.31 512 TYR A C 1
ATOM 3554 O O . TYR A 1 512 ? 3.846 -27.448 4.493 1.00 96.31 512 TYR A O 1
ATOM 3562 N N . SER A 1 513 ? 3.011 -29.347 3.602 1.00 96.50 513 SER A N 1
ATOM 3563 C CA . SER A 1 513 ? 3.265 -30.198 4.758 1.00 96.50 513 SER A CA 1
ATOM 3564 C C . SER A 1 513 ? 4.524 -31.037 4.571 1.00 96.50 513 SER A C 1
ATOM 3566 O O . SER A 1 513 ? 4.684 -31.742 3.576 1.00 96.50 513 SER A O 1
ATOM 3568 N N . GLN A 1 514 ? 5.401 -31.022 5.570 1.00 96.62 514 GLN A N 1
ATOM 3569 C CA . GLN A 1 514 ? 6.549 -31.923 5.662 1.00 96.62 514 GLN A CA 1
ATOM 3570 C C . GLN A 1 514 ? 6.871 -32.222 7.131 1.00 96.62 514 GLN A C 1
ATOM 3572 O O . GLN A 1 514 ? 6.404 -31.537 8.036 1.00 96.62 514 GLN A O 1
ATOM 3577 N N . SER A 1 515 ? 7.669 -33.255 7.395 1.00 97.81 515 SER A N 1
ATOM 3578 C CA . SER A 1 515 ? 8.036 -33.617 8.768 1.00 97.81 515 SER A CA 1
ATOM 3579 C C . SER A 1 515 ? 9.071 -32.642 9.346 1.00 97.81 515 SER A C 1
ATOM 3581 O O . SER A 1 515 ? 10.133 -32.438 8.745 1.00 97.81 515 SER A O 1
ATOM 3583 N N . TYR A 1 516 ? 8.794 -32.072 10.521 1.00 98.38 516 TYR A N 1
ATOM 3584 C CA . TYR A 1 516 ? 9.674 -31.158 11.259 1.00 98.38 516 TYR A CA 1
ATOM 3585 C C . TYR A 1 516 ? 10.128 -31.770 12.588 1.00 98.38 516 TYR A C 1
ATOM 3587 O O . TYR A 1 516 ? 9.359 -32.461 13.255 1.00 98.38 516 TYR A O 1
ATOM 3595 N N . HIS A 1 517 ? 11.362 -31.463 12.985 1.00 98.50 517 HIS A N 1
ATOM 3596 C CA . HIS A 1 517 ? 11.807 -31.535 14.372 1.00 98.50 517 HIS A CA 1
ATOM 3597 C C . HIS A 1 517 ? 11.477 -30.209 15.058 1.00 98.50 517 HIS A C 1
ATOM 3599 O O . HIS A 1 517 ? 11.845 -29.142 14.564 1.00 98.50 517 HIS A O 1
ATOM 3605 N N . ILE A 1 518 ? 10.776 -30.279 16.185 1.00 98.44 518 ILE A N 1
ATOM 3606 C CA . ILE A 1 518 ? 10.335 -29.128 16.972 1.00 98.44 518 ILE A CA 1
ATOM 3607 C C . ILE A 1 518 ? 10.875 -29.311 18.386 1.00 98.44 518 ILE A C 1
ATOM 3609 O O . ILE A 1 518 ? 10.488 -30.246 19.085 1.00 98.44 518 ILE A O 1
ATOM 3613 N N . TYR A 1 519 ? 11.771 -28.420 18.792 1.00 98.25 519 TYR A N 1
ATOM 3614 C CA . TYR A 1 519 ? 12.330 -28.355 20.135 1.00 98.25 519 TYR A CA 1
ATOM 3615 C C . TYR A 1 519 ? 11.588 -27.275 20.914 1.00 98.25 519 TYR A C 1
ATOM 3617 O O . TYR A 1 519 ? 11.616 -26.113 20.511 1.00 98.25 519 TYR A O 1
ATOM 3625 N N . VAL A 1 520 ? 10.947 -27.644 22.023 1.00 97.81 520 VAL A N 1
ATOM 3626 C CA . VAL A 1 520 ? 10.259 -26.704 22.925 1.00 97.81 520 VAL A CA 1
ATOM 3627 C C . VAL A 1 520 ? 10.883 -26.792 24.310 1.00 97.81 520 VAL A C 1
ATOM 3629 O O . VAL A 1 520 ? 11.093 -27.897 24.806 1.00 97.81 520 VAL A O 1
ATOM 3632 N N . SER A 1 521 ? 11.218 -25.662 24.933 1.00 96.88 521 SER A N 1
ATOM 3633 C CA . SER A 1 521 ? 11.813 -25.677 26.272 1.00 96.88 521 SER A CA 1
ATOM 3634 C C . SER A 1 521 ? 10.827 -26.221 27.307 1.00 96.88 521 SER A C 1
ATOM 3636 O O . SER A 1 521 ? 9.638 -25.923 27.267 1.00 96.88 521 SER A O 1
ATOM 3638 N N . ASN A 1 522 ? 11.326 -26.987 28.274 1.00 95.00 522 ASN A N 1
ATOM 3639 C CA . ASN A 1 522 ? 10.522 -27.520 29.378 1.00 95.00 522 ASN A CA 1
ATOM 3640 C C . ASN A 1 522 ? 10.261 -26.447 30.445 1.00 95.00 522 ASN A C 1
ATOM 3642 O O . ASN A 1 522 ? 9.229 -26.456 31.112 1.00 95.00 522 ASN A O 1
ATOM 3646 N N . ASN A 1 523 ? 11.201 -25.509 30.586 1.00 90.94 523 ASN A N 1
ATOM 3647 C CA . ASN A 1 523 ? 11.094 -24.369 31.488 1.00 90.94 523 ASN A CA 1
ATOM 3648 C C . ASN A 1 523 ? 10.458 -23.175 30.772 1.00 90.94 523 ASN A C 1
ATOM 3650 O O . ASN A 1 523 ? 10.725 -22.937 29.589 1.00 90.94 523 ASN A O 1
ATOM 3654 N N . SER A 1 524 ? 9.659 -22.408 31.512 1.00 91.38 524 SER A N 1
ATOM 3655 C CA . SER A 1 524 ? 9.139 -21.121 31.062 1.00 91.38 524 SER A CA 1
ATOM 3656 C C . SER A 1 524 ? 10.107 -19.986 31.389 1.00 91.38 524 SER A C 1
ATOM 3658 O O . SER A 1 524 ? 10.742 -19.983 32.443 1.00 91.38 524 SER A O 1
ATOM 3660 N N . PHE A 1 525 ? 10.139 -18.977 30.533 1.00 89.81 525 PHE A N 1
ATOM 3661 C CA . PHE A 1 525 ? 10.945 -17.772 30.664 1.00 89.81 525 PHE A CA 1
ATOM 3662 C C . PHE A 1 525 ? 10.025 -16.550 30.710 1.00 89.81 525 PHE A C 1
ATOM 3664 O O . PHE A 1 525 ? 9.003 -16.520 30.028 1.00 89.81 525 PHE A O 1
ATOM 3671 N N . SER A 1 526 ? 10.385 -15.538 31.496 1.00 88.94 526 SER A N 1
ATOM 3672 C CA . SER A 1 526 ? 9.602 -14.309 31.679 1.00 88.94 526 SER A CA 1
ATOM 3673 C C . SER A 1 526 ? 10.526 -13.100 31.728 1.00 88.94 526 SER A C 1
ATOM 3675 O O . SER A 1 526 ? 11.509 -13.129 32.469 1.00 88.94 526 SER A O 1
ATOM 3677 N N . SER A 1 527 ? 10.204 -12.038 30.983 1.00 82.19 527 SER A N 1
ATOM 3678 C CA . SER A 1 527 ? 10.992 -10.792 30.946 1.00 82.19 527 SER A CA 1
ATOM 3679 C C . SER A 1 527 ? 12.486 -11.027 30.680 1.00 82.19 527 SER A C 1
ATOM 3681 O O . SER A 1 527 ? 13.344 -10.507 31.391 1.00 82.19 527 SER A O 1
ATOM 3683 N N . ALA A 1 528 ? 12.798 -11.840 29.668 1.00 85.38 528 ALA A N 1
ATOM 3684 C CA . ALA A 1 528 ? 14.159 -12.269 29.361 1.00 85.38 528 ALA A CA 1
ATOM 3685 C C . ALA A 1 528 ? 14.477 -12.137 27.868 1.00 85.38 528 ALA A C 1
ATOM 3687 O O . ALA A 1 528 ? 13.621 -12.377 27.016 1.00 85.38 528 ALA A O 1
ATOM 3688 N N . THR A 1 529 ? 15.736 -11.827 27.563 1.00 89.56 529 THR A N 1
ATOM 3689 C CA . THR A 1 529 ? 16.320 -12.028 26.233 1.00 89.56 529 THR A CA 1
ATOM 3690 C C . THR A 1 529 ? 17.269 -13.210 26.326 1.00 89.56 529 THR A C 1
ATOM 3692 O O . THR A 1 529 ? 18.281 -13.137 27.022 1.00 89.56 529 THR A O 1
ATOM 3695 N N . VAL A 1 530 ? 16.938 -14.306 25.650 1.00 91.38 530 VAL A N 1
ATOM 3696 C CA . VAL A 1 530 ? 17.737 -15.535 25.674 1.00 91.38 530 VAL A CA 1
ATOM 3697 C C . VAL A 1 530 ? 18.516 -15.643 24.372 1.00 91.38 530 VAL A C 1
ATOM 3699 O O . VAL A 1 530 ? 17.926 -15.760 23.298 1.00 91.38 530 VAL A O 1
ATOM 3702 N N . SER A 1 531 ? 19.844 -15.615 24.467 1.00 93.50 531 SER A N 1
ATOM 3703 C CA . SER A 1 531 ? 20.719 -15.932 23.338 1.00 93.50 531 SER A CA 1
ATOM 3704 C C . SER A 1 531 ? 20.809 -17.442 23.156 1.00 93.50 531 SER A C 1
ATOM 3706 O O . SER A 1 531 ? 21.134 -18.166 24.097 1.00 93.50 531 SER A O 1
ATOM 3708 N N . LEU A 1 532 ? 20.532 -17.904 21.942 1.00 95.06 532 LEU A N 1
ATOM 3709 C CA . LEU A 1 532 ? 20.498 -19.301 21.544 1.00 95.06 532 LEU A CA 1
ATOM 3710 C C . LEU A 1 532 ? 21.530 -19.591 20.448 1.00 95.06 532 LEU A C 1
ATOM 3712 O O . LEU A 1 532 ? 21.813 -18.761 19.581 1.00 95.06 532 LEU A O 1
ATOM 3716 N N . THR A 1 533 ? 22.093 -20.794 20.473 1.00 95.75 533 THR A N 1
ATOM 3717 C CA . THR A 1 533 ? 22.880 -21.377 19.376 1.00 95.75 533 THR A CA 1
ATOM 3718 C C . THR A 1 533 ? 22.510 -22.846 19.233 1.00 95.75 533 THR A C 1
ATOM 3720 O O . THR A 1 533 ? 22.398 -23.548 20.232 1.00 95.75 533 THR A O 1
ATOM 3723 N N . THR A 1 534 ? 22.300 -23.310 18.002 1.00 96.12 534 THR A N 1
ATOM 3724 C CA . THR A 1 534 ? 21.894 -24.692 17.696 1.00 96.12 534 THR A CA 1
ATOM 3725 C C . THR A 1 534 ? 22.910 -25.352 16.765 1.00 96.12 534 THR A C 1
ATOM 3727 O O . THR A 1 534 ? 23.314 -24.728 15.778 1.00 96.12 534 THR A O 1
ATOM 3730 N N . ASN A 1 535 ? 23.315 -26.594 17.072 1.00 92.38 535 ASN A N 1
ATOM 3731 C CA . ASN A 1 535 ? 24.292 -27.381 16.296 1.00 92.38 535 ASN A CA 1
ATOM 3732 C C . ASN A 1 535 ? 23.813 -28.806 15.987 1.00 92.38 535 ASN A C 1
ATOM 3734 O O . ASN A 1 535 ? 23.304 -29.486 16.911 1.00 92.38 535 ASN A O 1
#